Protein AF-A0A6G4G960-F1 (afdb_monomer_lite)

Sequence (421 aa):
MSFNTIIINNIKRNLRKYSVFILSGVVSVIVYYFFSLILNNIELIQDPFTIGFVDSLNFIQFLLIMGIFFLTDYSINIFLESRIEEFKIFYKLGISQNKMKKIIFIESLFLGIIITIFGIIIAFVFSKFMMMGIGRTLNKKINTIGNFKAIKDTTKVFFIIFIICGITKGRYIKGINKIYKARKPSLFLSMVCIIMLICLFIISQKINYFKSTGGISLFFILGFLYTLLSLTEMFPYVLTRISKIKLIYMDKVNMIFISNVREKILQNRNVLFIMTMFLSISIFIFGILYVQKDLIDKKKDILYPIDIAYVVKERDYNNIIDNKLKENSINFQKVKVTFYDVESAKYSVISESEYNKIANKLSYPIYNIKQGKAVILSNIDMSEEDIKKYYFNEVININGNKVKIDKIGEKSIFQSKTMGN

Secondary structure (DSSP, 8-state):
--HHHHHHHHHHHTHHHHHHHHHHHHHHHHHHHHHHHHHH-HHHHSSTTTTTTHHHHHHHHHHHHHHHHHHHHHHHHHHHHTTHHHHHHHHHTT--HHHHHHHHHHHHHHHHHHHHHHHHHHHHHHHHHHHHHHHHHHTS----TT-HHHHHHHHHHHHHHHHHHHHHHHHHGGGTTS----PPPPHHHHHHHHHHHHHHHHHHH-GGGGGSHHHHHHHHHHHHHHHHHIIIIIHHHHHHHHTT-HHHHTSTTHHHHHHHHHHHHHHHHHHHHHHHHHHHHHHHHHHHHHHHHHHHHHHHHHH---S-----SSGGGTTHHHHHHHHTT---------EE--TT-SS-EE-HHHHHHHHHHHTPPPP-PPTTEEEE---S---HHHHHHHHTT-EEEETTEEEEEEEE-S---S-TTS---

Structure (mmCIF, N/CA/C/O backbone):
data_AF-A0A6G4G960-F1
#
_entry.id   AF-A0A6G4G960-F1
#
loop_
_atom_site.group_PDB
_atom_site.id
_atom_site.type_symbol
_atom_site.label_atom_id
_atom_site.label_alt_id
_atom_site.label_comp_id
_atom_site.label_asym_id
_atom_site.label_entity_id
_atom_site.label_seq_id
_atom_site.pdbx_PDB_ins_code
_atom_site.Cartn_x
_atom_site.Cartn_y
_atom_site.Cartn_z
_atom_site.occupancy
_atom_site.B_iso_or_equiv
_atom_site.auth_seq_id
_atom_site.auth_comp_id
_atom_site.auth_asym_id
_atom_site.auth_atom_id
_atom_site.pdbx_PDB_model_num
ATOM 1 N N . MET A 1 1 ? -20.202 -29.625 27.338 1.00 47.28 1 MET A N 1
ATOM 2 C CA . MET A 1 1 ? -20.137 -29.034 25.979 1.00 47.28 1 MET A CA 1
ATOM 3 C C . MET A 1 1 ? -18.719 -28.549 25.722 1.00 47.28 1 MET A C 1
ATOM 5 O O . MET A 1 1 ? -18.179 -27.846 26.568 1.00 47.28 1 MET A O 1
ATOM 9 N N . SER A 1 2 ? -18.085 -28.961 24.623 1.00 61.59 2 SER A N 1
ATOM 10 C CA . SER A 1 2 ? -16.700 -28.573 24.327 1.00 61.59 2 SER A CA 1
ATOM 11 C C . SER A 1 2 ? -16.636 -27.134 23.803 1.00 61.59 2 SER A C 1
ATOM 13 O O . SER A 1 2 ? -17.497 -26.699 23.039 1.00 61.59 2 SER A O 1
ATOM 15 N N . PHE A 1 3 ? -15.606 -26.388 24.197 1.00 58.34 3 PHE A N 1
ATOM 16 C CA . PHE A 1 3 ? -15.404 -24.975 23.841 1.00 58.34 3 PHE A CA 1
ATOM 17 C C . PHE A 1 3 ? -15.499 -24.708 22.323 1.00 58.34 3 PHE A C 1
ATOM 19 O O . PHE A 1 3 ? -16.044 -23.693 21.895 1.00 58.34 3 PHE A O 1
ATOM 26 N N . ASN A 1 4 ? -15.074 -25.676 21.507 1.00 65.06 4 ASN A N 1
ATOM 27 C CA . ASN A 1 4 ? -15.113 -25.603 20.045 1.00 65.06 4 ASN A CA 1
ATOM 28 C C . ASN A 1 4 ? -16.546 -25.593 19.479 1.00 65.06 4 ASN A C 1
ATOM 30 O O . ASN A 1 4 ? -16.823 -24.867 18.525 1.00 65.06 4 ASN A O 1
ATOM 34 N N . THR A 1 5 ? -17.478 -26.342 20.085 1.00 66.12 5 THR A N 1
ATOM 35 C CA . THR A 1 5 ? -18.888 -26.378 19.637 1.00 66.12 5 THR A CA 1
ATOM 36 C C . THR A 1 5 ? -19.609 -25.050 19.860 1.00 66.12 5 THR A C 1
ATOM 38 O O . THR A 1 5 ? -20.447 -24.655 19.050 1.00 66.12 5 THR A O 1
ATOM 41 N N . ILE A 1 6 ? -19.230 -24.311 20.907 1.00 66.19 6 ILE A N 1
ATOM 42 C CA . ILE A 1 6 ? -19.779 -22.983 21.196 1.00 66.19 6 ILE A CA 1
ATOM 43 C C . ILE A 1 6 ? -19.347 -21.989 20.113 1.00 66.19 6 ILE A C 1
ATOM 45 O O . ILE A 1 6 ? -20.180 -21.230 19.631 1.00 66.19 6 ILE A O 1
ATOM 49 N N . ILE A 1 7 ? -18.079 -22.021 19.690 1.00 61.84 7 ILE A N 1
ATOM 50 C CA . ILE A 1 7 ? -17.530 -21.104 18.677 1.00 61.84 7 ILE A CA 1
ATOM 51 C C . ILE A 1 7 ? -18.212 -21.310 17.316 1.00 61.84 7 ILE A C 1
ATOM 53 O O . ILE A 1 7 ? -18.707 -20.350 16.726 1.00 61.84 7 ILE A O 1
ATOM 57 N N . ILE A 1 8 ? -18.304 -22.559 16.844 1.00 65.62 8 ILE A N 1
ATOM 58 C CA . ILE A 1 8 ? -18.889 -22.884 15.530 1.00 65.62 8 ILE A CA 1
ATOM 59 C C . ILE A 1 8 ? -20.374 -22.500 15.473 1.00 65.62 8 ILE A C 1
ATOM 61 O O . ILE A 1 8 ? -20.820 -21.871 14.509 1.00 65.62 8 ILE A O 1
ATOM 65 N N . ASN A 1 9 ? -21.139 -22.809 16.526 1.00 68.25 9 ASN A N 1
ATOM 66 C CA . ASN A 1 9 ? -22.559 -22.462 16.579 1.00 68.25 9 ASN A CA 1
ATOM 67 C C . ASN A 1 9 ? -22.788 -20.946 16.671 1.00 68.25 9 ASN A C 1
ATOM 69 O O . ASN A 1 9 ? -23.769 -20.446 16.116 1.00 68.25 9 ASN A O 1
ATOM 73 N N . ASN A 1 10 ? -21.882 -20.200 17.312 1.00 64.69 10 ASN A N 1
ATOM 74 C CA . ASN A 1 10 ? -21.984 -18.742 17.391 1.00 64.69 10 ASN A CA 1
ATOM 75 C C . ASN A 1 10 ? -21.772 -18.078 16.025 1.00 64.69 10 ASN A C 1
ATOM 77 O O . ASN A 1 10 ? -22.524 -17.174 15.661 1.00 64.69 10 ASN A O 1
ATOM 81 N N . ILE A 1 11 ? -20.798 -18.562 15.247 1.00 64.12 11 ILE A N 1
ATOM 82 C CA . ILE A 1 11 ? -20.533 -18.071 13.887 1.00 64.12 11 ILE A CA 1
ATOM 83 C C . ILE A 1 11 ? -21.728 -18.373 12.979 1.00 64.12 11 ILE A C 1
ATOM 85 O O . ILE A 1 11 ? -22.230 -17.471 12.310 1.00 64.12 11 ILE A O 1
ATOM 89 N N . LYS A 1 12 ? -22.243 -19.613 13.007 1.00 63.75 12 LYS A N 1
ATOM 90 C CA . LYS A 1 12 ? -23.364 -20.043 12.154 1.00 63.75 12 LYS A CA 1
ATOM 91 C C . LYS A 1 12 ? -24.654 -19.265 12.438 1.00 63.75 12 LYS A C 1
ATOM 93 O O . LYS A 1 12 ? -25.352 -18.879 11.505 1.00 63.75 12 LYS A O 1
ATOM 98 N N . ARG A 1 13 ? -24.967 -18.991 13.710 1.00 64.19 13 ARG A N 1
ATOM 99 C CA . ARG A 1 13 ? -26.205 -18.289 14.098 1.00 64.19 13 ARG A CA 1
ATOM 100 C C . ARG A 1 13 ? -26.182 -16.793 13.774 1.00 64.19 13 ARG A C 1
ATOM 102 O O . ARG A 1 13 ? -27.231 -16.200 13.560 1.00 64.19 13 ARG A O 1
ATOM 109 N N . ASN A 1 14 ? -24.999 -16.189 13.716 1.00 66.69 14 ASN A N 1
ATOM 110 C CA . ASN A 1 14 ? -24.836 -14.752 13.514 1.00 66.69 14 ASN A CA 1
ATOM 111 C C . ASN A 1 14 ? -24.260 -14.390 12.132 1.00 66.69 14 ASN A C 1
ATOM 113 O O . ASN A 1 14 ? -23.872 -13.240 11.943 1.00 66.69 14 ASN A O 1
ATOM 117 N N . LEU A 1 15 ? -24.239 -15.309 11.155 1.00 62.91 15 LEU A N 1
ATOM 118 C CA . LEU A 1 15 ? -23.614 -15.146 9.825 1.00 62.91 15 LEU A CA 1
ATOM 119 C C . LEU A 1 15 ? -23.853 -13.782 9.159 1.00 62.91 15 LEU A C 1
ATOM 121 O O . LEU A 1 15 ? -22.924 -13.211 8.595 1.00 62.91 15 LEU A O 1
ATOM 125 N N . ARG A 1 16 ? -25.057 -13.205 9.277 1.00 67.62 16 ARG A N 1
ATOM 126 C CA . ARG A 1 16 ? -25.370 -11.872 8.732 1.00 67.62 16 ARG A CA 1
ATOM 127 C C . ARG A 1 16 ? -24.458 -10.774 9.295 1.00 67.62 16 ARG A C 1
ATOM 129 O O . ARG A 1 16 ? -24.006 -9.925 8.535 1.00 67.62 16 ARG A O 1
ATOM 136 N N . LYS A 1 17 ? -24.128 -10.826 10.589 1.00 65.31 17 LYS A N 1
ATOM 137 C CA . LYS A 1 17 ? -23.204 -9.893 11.257 1.00 65.31 17 LYS A CA 1
ATOM 138 C C . LYS A 1 17 ? -21.737 -10.144 10.880 1.00 65.31 17 LYS A C 1
ATOM 140 O O . LYS A 1 17 ? -20.959 -9.200 10.828 1.00 65.31 17 LYS A O 1
ATOM 145 N N . TYR A 1 18 ? -21.368 -11.392 10.577 1.00 72.06 18 TYR A N 1
ATOM 146 C CA . TYR A 1 18 ? -20.008 -11.756 10.150 1.00 72.06 18 TYR A CA 1
ATOM 147 C C . TYR A 1 18 ? -19.772 -11.547 8.647 1.00 72.06 18 TYR A C 1
ATOM 149 O O . TYR A 1 18 ? -18.624 -11.485 8.218 1.00 72.06 18 TYR A O 1
ATOM 157 N N . SER A 1 19 ? -20.836 -11.421 7.848 1.00 73.00 19 SER A N 1
ATOM 158 C CA . SER A 1 19 ? -20.760 -11.386 6.382 1.00 73.00 19 SER A CA 1
ATOM 159 C C . SER A 1 19 ? -19.877 -10.261 5.843 1.00 73.00 19 SER A C 1
ATOM 161 O O . SER A 1 19 ? -19.044 -10.520 4.985 1.00 73.00 19 SER A O 1
ATOM 163 N N . VAL A 1 20 ? -19.989 -9.044 6.387 1.00 77.75 20 VAL A N 1
ATOM 164 C CA . VAL A 1 20 ? -19.187 -7.888 5.949 1.00 77.75 20 VAL A CA 1
ATOM 165 C C . VAL A 1 20 ? -17.701 -8.115 6.223 1.00 77.75 20 VAL A C 1
ATOM 167 O O . VAL A 1 20 ? -16.879 -7.858 5.351 1.00 77.75 20 VAL A O 1
ATOM 170 N N . PHE A 1 21 ? -17.365 -8.651 7.401 1.00 82.19 21 PHE A N 1
ATOM 171 C CA . PHE A 1 21 ? -15.987 -8.975 7.777 1.00 82.19 21 PHE A CA 1
ATOM 172 C C . PHE A 1 21 ? -15.400 -10.099 6.916 1.00 82.19 21 PHE A C 1
ATOM 174 O O . PHE A 1 21 ? -14.269 -10.002 6.445 1.00 82.19 21 PHE A O 1
ATOM 181 N N . ILE A 1 22 ? -16.174 -11.162 6.685 1.00 84.56 22 ILE A N 1
ATOM 182 C CA . ILE A 1 22 ? -15.731 -12.292 5.866 1.00 84.56 22 ILE A CA 1
ATOM 183 C C . ILE A 1 22 ? -15.564 -11.856 4.409 1.00 84.56 22 ILE A C 1
ATOM 185 O O . ILE A 1 22 ? -14.546 -12.166 3.801 1.00 84.56 22 ILE A O 1
ATOM 189 N N . LEU A 1 23 ? -16.520 -11.107 3.856 1.00 87.56 23 LEU A N 1
ATOM 190 C CA . LEU A 1 23 ? -16.482 -10.653 2.468 1.00 87.56 23 LEU A CA 1
ATOM 191 C C . LEU A 1 23 ? -15.312 -9.694 2.220 1.00 87.56 23 LEU A C 1
ATOM 193 O O . LEU A 1 23 ? -14.560 -9.897 1.269 1.00 87.56 23 LEU A O 1
ATOM 197 N N . SER A 1 24 ? -15.116 -8.691 3.086 1.00 88.31 24 SER A N 1
ATOM 198 C CA . SER A 1 24 ? -13.991 -7.753 2.958 1.00 88.31 24 SER A CA 1
ATOM 199 C C . SER A 1 24 ? -12.644 -8.466 3.087 1.00 88.31 24 SER A C 1
ATOM 201 O O . SER A 1 24 ? -11.720 -8.204 2.311 1.00 88.31 24 SER A O 1
ATOM 203 N N . GLY A 1 25 ? -12.549 -9.427 4.009 1.00 90.44 25 GLY A N 1
ATOM 204 C CA . GLY A 1 25 ? -11.376 -10.273 4.177 1.00 90.44 25 GLY A CA 1
ATOM 205 C C . GLY A 1 25 ? -11.090 -11.135 2.946 1.00 90.44 25 GLY A C 1
ATOM 206 O O . GLY A 1 25 ? -9.962 -11.151 2.461 1.00 90.44 25 GLY A O 1
ATOM 207 N N . VAL A 1 26 ? -12.102 -11.817 2.401 1.00 93.44 26 VAL A N 1
ATOM 208 C CA . VAL A 1 26 ? -11.955 -12.694 1.225 1.00 93.44 26 VAL A CA 1
ATOM 209 C C . VAL A 1 26 ? -11.503 -11.890 0.006 1.00 93.44 26 VAL A C 1
ATOM 211 O O . VAL A 1 26 ? -10.559 -12.293 -0.669 1.00 93.44 26 VAL A O 1
ATOM 214 N N . VAL A 1 27 ? -12.102 -10.718 -0.237 1.00 92.38 27 VAL A N 1
ATOM 215 C CA . VAL A 1 27 ? -11.684 -9.816 -1.325 1.00 92.38 27 VAL A CA 1
ATOM 216 C C . VAL A 1 27 ? -10.233 -9.367 -1.140 1.00 92.38 27 VAL A C 1
ATOM 218 O O . VAL A 1 27 ? -9.465 -9.372 -2.099 1.00 92.38 27 VAL A O 1
ATOM 221 N N . SER A 1 28 ? -9.826 -9.051 0.091 1.00 93.50 28 SER A N 1
ATOM 222 C CA . SER A 1 28 ? -8.441 -8.673 0.394 1.00 93.50 28 SER A CA 1
ATOM 223 C C . SER A 1 28 ? -7.447 -9.785 0.055 1.00 93.50 28 SER A C 1
ATOM 225 O O . SER A 1 28 ? -6.403 -9.516 -0.540 1.00 93.50 28 SER A O 1
ATOM 227 N N . VAL A 1 29 ? -7.773 -11.035 0.407 1.00 95.38 29 VAL A N 1
ATOM 228 C CA . VAL A 1 29 ? -6.946 -12.211 0.086 1.00 95.38 29 VAL A CA 1
ATOM 229 C C . VAL A 1 29 ? -6.829 -12.387 -1.422 1.00 95.38 29 VAL A C 1
ATOM 231 O O . VAL A 1 29 ? -5.726 -12.606 -1.917 1.00 95.38 29 VAL A O 1
ATOM 234 N N . ILE A 1 30 ? -7.936 -12.242 -2.157 1.00 94.56 30 ILE A N 1
ATOM 235 C CA . ILE A 1 30 ? -7.955 -12.372 -3.619 1.00 94.56 30 ILE A CA 1
ATOM 236 C C . ILE A 1 30 ? -7.050 -11.325 -4.276 1.00 94.56 30 ILE A C 1
ATOM 238 O O . ILE A 1 30 ? -6.196 -11.675 -5.091 1.00 94.56 30 ILE A O 1
ATOM 242 N N . VAL A 1 31 ? -7.198 -10.052 -3.897 1.00 93.06 31 VAL A N 1
ATOM 243 C CA . VAL A 1 31 ? -6.392 -8.958 -4.460 1.00 93.06 31 VAL A CA 1
ATOM 244 C C . VAL A 1 31 ? -4.909 -9.170 -4.160 1.00 93.06 31 VAL A C 1
ATOM 246 O O . VAL A 1 31 ? -4.086 -9.101 -5.073 1.00 93.06 31 VAL A O 1
ATOM 249 N N . TYR A 1 32 ? -4.554 -9.486 -2.911 1.00 93.75 32 TYR A N 1
ATOM 250 C CA . TYR A 1 32 ? -3.161 -9.749 -2.550 1.00 93.75 32 TYR A CA 1
ATOM 251 C C . TYR A 1 32 ? -2.583 -10.947 -3.311 1.00 93.75 32 TYR A C 1
ATOM 253 O O . TYR A 1 32 ? -1.456 -10.876 -3.802 1.00 93.75 32 TYR A O 1
ATOM 261 N N . TYR A 1 33 ? -3.356 -12.028 -3.441 1.00 93.12 33 TYR A N 1
ATOM 262 C CA . TYR A 1 33 ? -2.938 -13.219 -4.170 1.00 93.12 33 TYR A CA 1
ATOM 263 C C . TYR A 1 33 ? -2.610 -12.897 -5.628 1.00 93.12 33 TYR A C 1
ATOM 265 O O . TYR A 1 33 ? -1.570 -13.326 -6.116 1.00 93.12 33 TYR A O 1
ATOM 273 N N . PHE A 1 34 ? -3.434 -12.099 -6.314 1.00 91.38 34 PHE A N 1
ATOM 274 C CA . PHE A 1 34 ? -3.151 -11.691 -7.692 1.00 91.38 34 PHE A CA 1
ATOM 275 C C . PHE A 1 34 ? -1.857 -10.884 -7.816 1.00 91.38 34 PHE A C 1
ATOM 277 O O . PHE A 1 34 ? -1.046 -11.178 -8.692 1.00 91.38 34 PHE A O 1
ATOM 284 N N . PHE A 1 35 ? -1.612 -9.929 -6.916 1.00 89.25 35 PHE A N 1
ATOM 285 C CA . PHE A 1 35 ? -0.344 -9.190 -6.902 1.00 89.25 35 PHE A CA 1
ATOM 286 C C . PHE A 1 35 ? 0.855 -10.100 -6.604 1.00 89.25 35 PHE A C 1
ATOM 288 O O . PHE A 1 35 ? 1.882 -10.012 -7.276 1.00 89.25 35 PHE A O 1
ATOM 295 N N . SER A 1 36 ? 0.720 -11.012 -5.639 1.00 90.38 36 SER A N 1
ATOM 296 C CA . SER A 1 36 ? 1.756 -11.998 -5.316 1.00 90.38 36 SER A CA 1
ATOM 297 C C . SER A 1 36 ? 2.023 -12.959 -6.478 1.00 90.38 36 SER A C 1
ATOM 299 O O . SER A 1 36 ? 3.164 -13.366 -6.690 1.00 90.38 36 SER A O 1
ATOM 301 N N . LEU A 1 37 ? 0.996 -13.299 -7.256 1.00 89.31 37 LEU A N 1
ATOM 302 C CA . LEU A 1 37 ? 1.110 -14.154 -8.428 1.00 89.31 37 LEU A CA 1
ATOM 303 C C . LEU A 1 37 ? 1.884 -13.446 -9.551 1.00 89.31 37 LEU A C 1
ATOM 305 O O . LEU A 1 37 ? 2.808 -14.046 -10.091 1.00 89.31 37 LEU A O 1
ATOM 309 N N . ILE A 1 38 ? 1.602 -12.166 -9.827 1.00 85.88 38 ILE A N 1
ATOM 310 C CA . ILE A 1 38 ? 2.388 -11.349 -10.775 1.00 85.88 38 ILE A CA 1
ATOM 311 C C . ILE A 1 38 ? 3.865 -11.311 -10.364 1.00 85.88 38 ILE A C 1
ATOM 313 O O . ILE A 1 38 ? 4.737 -11.640 -11.163 1.00 85.88 38 ILE A O 1
ATOM 317 N N . LEU A 1 39 ? 4.141 -10.967 -9.103 1.00 85.38 39 LEU A N 1
ATOM 318 C CA . LEU A 1 39 ? 5.499 -10.797 -8.572 1.00 85.38 39 LEU A CA 1
ATOM 319 C C . LEU A 1 39 ? 6.309 -12.088 -8.449 1.00 85.38 39 LEU A C 1
ATOM 321 O O . LEU A 1 39 ? 7.516 -12.030 -8.241 1.00 85.38 39 LEU A O 1
ATOM 325 N N . ASN A 1 40 ? 5.670 -13.251 -8.535 1.00 83.69 40 ASN A N 1
ATOM 326 C CA . ASN A 1 40 ? 6.355 -14.536 -8.473 1.00 83.69 40 ASN A CA 1
ATOM 327 C C . ASN A 1 40 ? 6.449 -15.225 -9.850 1.00 83.69 40 ASN A C 1
ATOM 329 O O . ASN A 1 40 ? 7.035 -16.302 -9.939 1.00 83.69 40 ASN A O 1
ATOM 333 N N . ASN A 1 41 ? 5.889 -14.640 -10.915 1.00 82.81 41 ASN A N 1
ATOM 334 C CA . ASN A 1 41 ? 5.957 -15.195 -12.268 1.00 82.81 41 ASN A CA 1
ATOM 335 C C . ASN A 1 41 ? 7.198 -14.684 -13.006 1.00 82.81 41 ASN A C 1
ATOM 337 O O . ASN A 1 41 ? 7.271 -13.522 -13.391 1.00 82.81 41 ASN A O 1
ATOM 341 N N . ILE A 1 42 ? 8.156 -15.578 -13.254 1.00 75.50 42 ILE A N 1
ATOM 342 C CA . ILE A 1 42 ? 9.447 -15.244 -13.876 1.00 75.50 42 ILE A CA 1
ATOM 343 C C . ILE A 1 42 ? 9.264 -14.616 -15.266 1.00 75.50 42 ILE A C 1
ATOM 345 O O . ILE A 1 42 ? 9.917 -13.617 -15.561 1.00 75.50 42 ILE A O 1
ATOM 349 N N . GLU A 1 43 ? 8.334 -15.144 -16.071 1.00 74.50 43 GLU A N 1
ATOM 350 C CA . GLU A 1 43 ? 7.994 -14.617 -17.404 1.00 74.50 43 GLU A CA 1
ATOM 351 C C . GLU A 1 43 ? 7.602 -13.133 -17.356 1.00 74.50 43 GLU A C 1
ATOM 353 O O . GLU A 1 43 ? 7.999 -12.366 -18.225 1.00 74.50 43 GLU A O 1
ATOM 358 N N . LEU A 1 44 ? 6.891 -12.722 -16.300 1.00 74.00 44 LEU A N 1
ATOM 359 C CA . LEU A 1 44 ? 6.434 -11.348 -16.091 1.00 74.00 44 LEU A CA 1
ATOM 360 C C . LEU A 1 44 ? 7.463 -10.450 -15.413 1.00 74.00 44 LEU A C 1
ATOM 362 O O . LEU A 1 44 ? 7.288 -9.245 -15.424 1.00 74.00 44 LEU A O 1
ATOM 366 N N . ILE A 1 45 ? 8.489 -10.996 -14.766 1.00 71.88 45 ILE A N 1
ATOM 367 C CA . ILE A 1 45 ? 9.519 -10.193 -14.088 1.00 71.88 45 ILE A CA 1
ATOM 368 C C . ILE A 1 45 ? 10.673 -9.911 -15.046 1.00 71.88 45 ILE A C 1
ATOM 370 O O . ILE A 1 45 ? 11.197 -8.799 -15.071 1.00 71.88 45 ILE A O 1
ATOM 374 N N . GLN A 1 46 ? 11.054 -10.907 -15.850 1.00 67.94 46 GLN A N 1
ATOM 375 C CA . GLN A 1 46 ? 12.172 -10.834 -16.796 1.00 67.94 46 GLN A CA 1
ATOM 376 C C . GLN A 1 46 ? 11.807 -10.168 -18.130 1.00 67.94 46 GLN A C 1
ATOM 378 O O . GLN A 1 46 ? 12.661 -10.047 -19.023 1.00 67.94 46 GLN A O 1
ATOM 383 N N . ASP A 1 47 ? 10.556 -9.736 -18.280 1.00 67.06 47 ASP A N 1
ATOM 384 C CA . ASP A 1 47 ? 10.126 -9.005 -19.455 1.00 67.06 47 ASP A CA 1
ATOM 385 C C . ASP A 1 47 ? 10.822 -7.628 -19.513 1.00 67.06 47 ASP A C 1
ATOM 387 O O . ASP A 1 47 ? 10.954 -6.936 -18.503 1.00 67.06 47 ASP A O 1
ATOM 391 N N . PRO A 1 48 ? 11.300 -7.176 -20.687 1.00 59.16 48 PRO A N 1
ATOM 392 C CA . PRO A 1 48 ? 11.981 -5.881 -20.809 1.00 59.16 48 PRO A CA 1
ATOM 393 C C . PRO A 1 48 ? 11.129 -4.710 -20.303 1.00 59.16 48 PRO A C 1
ATOM 395 O O . PRO A 1 48 ? 11.651 -3.742 -19.760 1.00 59.16 48 PRO A O 1
ATOM 398 N N . PHE A 1 49 ? 9.808 -4.834 -20.449 1.00 61.16 49 PHE A N 1
ATOM 399 C CA . PHE A 1 49 ? 8.821 -3.868 -19.978 1.00 61.16 49 PHE A CA 1
ATOM 400 C C . PHE A 1 49 ? 8.593 -3.896 -18.466 1.00 61.16 49 PHE A C 1
ATOM 402 O O . PHE A 1 49 ? 7.910 -3.014 -17.969 1.00 61.16 49 PHE A O 1
ATOM 409 N N . THR A 1 50 ? 9.114 -4.882 -17.733 1.00 60.84 50 THR A N 1
ATOM 410 C CA . THR A 1 50 ? 8.874 -5.057 -16.291 1.00 60.84 50 THR A CA 1
ATOM 411 C C . THR A 1 50 ? 10.135 -4.923 -15.446 1.00 60.84 50 THR A C 1
ATOM 413 O O . THR A 1 50 ? 10.020 -4.571 -14.275 1.00 60.84 50 THR A O 1
ATOM 416 N N . ILE A 1 51 ? 11.330 -5.124 -16.018 1.00 59.34 51 ILE A N 1
ATOM 417 C CA . ILE A 1 51 ? 12.621 -5.067 -15.301 1.00 59.34 51 ILE A CA 1
ATOM 418 C C . ILE A 1 51 ? 12.830 -3.720 -14.580 1.00 59.34 51 ILE A C 1
ATOM 420 O O . ILE A 1 51 ? 13.285 -3.711 -13.441 1.00 59.34 51 ILE A O 1
ATOM 424 N N . GLY A 1 52 ? 12.422 -2.596 -15.180 1.00 63.16 52 GLY A N 1
ATOM 425 C CA . GLY A 1 52 ? 12.487 -1.267 -14.545 1.00 63.16 52 GLY A CA 1
ATOM 426 C C . GLY A 1 52 ? 11.373 -0.973 -13.528 1.00 63.16 52 GLY A C 1
ATOM 427 O O . GLY A 1 52 ? 11.385 0.073 -12.884 1.00 63.16 52 GLY A O 1
ATOM 428 N N . PHE A 1 53 ? 10.397 -1.873 -13.377 1.00 69.75 53 PHE A N 1
ATOM 429 C CA . PHE A 1 53 ? 9.185 -1.658 -12.579 1.00 69.75 53 PHE A CA 1
ATOM 430 C C . PHE A 1 53 ? 9.073 -2.599 -11.378 1.00 69.75 53 PHE A C 1
ATOM 432 O O . PHE A 1 53 ? 8.195 -2.403 -10.538 1.00 69.75 53 PHE A O 1
ATOM 439 N N . VAL A 1 54 ? 9.963 -3.583 -11.238 1.00 75.25 54 VAL A N 1
ATOM 440 C CA . VAL A 1 54 ? 9.929 -4.552 -10.130 1.00 75.25 54 VAL A CA 1
ATOM 441 C C . VAL A 1 54 ? 9.932 -3.856 -8.765 1.00 75.25 54 VAL A C 1
ATOM 443 O O . VAL A 1 54 ? 9.091 -4.165 -7.922 1.00 75.25 54 VAL A O 1
ATOM 446 N N . ASP A 1 55 ? 10.796 -2.859 -8.562 1.00 77.44 55 ASP A N 1
ATOM 447 C CA . ASP A 1 55 ? 10.876 -2.113 -7.296 1.00 77.44 55 ASP A CA 1
ATOM 448 C C . ASP A 1 55 ? 9.572 -1.390 -6.966 1.00 77.44 55 ASP A C 1
ATOM 450 O O . ASP A 1 55 ? 9.112 -1.353 -5.823 1.00 77.44 55 ASP A O 1
ATOM 454 N N . SER A 1 56 ? 8.933 -0.855 -7.996 1.00 78.56 56 SER A N 1
ATOM 455 C CA . SER A 1 56 ? 7.682 -0.135 -7.859 1.00 78.56 56 SER A CA 1
ATOM 456 C C . SER A 1 56 ? 6.495 -1.071 -7.591 1.00 78.56 56 SER A C 1
ATOM 458 O O . SER A 1 56 ? 5.631 -0.741 -6.780 1.00 78.56 56 SER A O 1
ATOM 460 N N . LEU A 1 57 ? 6.492 -2.277 -8.173 1.00 82.25 57 LEU A N 1
ATOM 461 C CA . LEU A 1 57 ? 5.524 -3.332 -7.865 1.00 82.25 57 LEU A CA 1
ATOM 462 C C . LEU A 1 57 ? 5.710 -3.865 -6.438 1.00 82.25 57 LEU A C 1
ATOM 464 O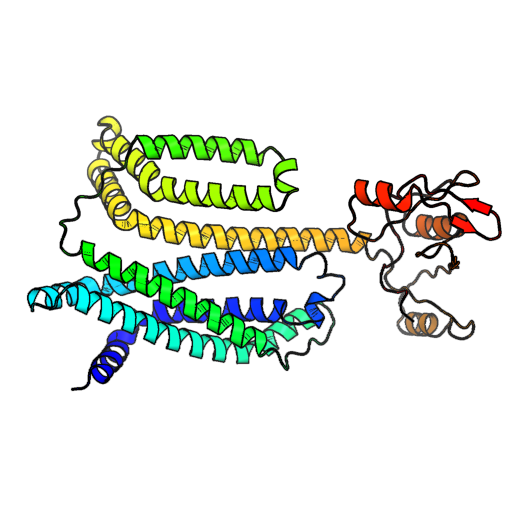 O . LEU A 1 57 ? 4.722 -4.061 -5.731 1.00 82.25 57 LEU A O 1
ATOM 468 N N . ASN A 1 58 ? 6.955 -4.028 -5.980 1.00 84.31 58 ASN A N 1
ATOM 469 C CA . ASN A 1 58 ? 7.266 -4.378 -4.591 1.00 84.31 58 ASN A CA 1
ATOM 470 C C . ASN A 1 58 ? 6.773 -3.296 -3.619 1.00 84.31 58 ASN A C 1
ATOM 472 O O . ASN A 1 58 ? 6.194 -3.602 -2.574 1.00 84.31 58 ASN A O 1
ATOM 476 N N . PHE A 1 59 ? 6.941 -2.020 -3.975 1.00 84.00 59 PHE A N 1
ATOM 477 C CA . PHE A 1 59 ? 6.432 -0.913 -3.171 1.00 84.00 59 PHE A CA 1
ATOM 478 C C . PHE A 1 59 ? 4.895 -0.879 -3.125 1.00 84.00 59 PHE A C 1
ATOM 480 O O . PHE A 1 59 ? 4.310 -0.711 -2.053 1.00 84.00 59 PHE A O 1
ATOM 487 N N . ILE A 1 60 ? 4.223 -1.122 -4.255 1.00 88.31 60 ILE A N 1
ATOM 488 C CA . ILE A 1 60 ? 2.762 -1.282 -4.300 1.00 88.31 60 ILE A CA 1
ATOM 489 C C . ILE A 1 60 ? 2.322 -2.465 -3.432 1.00 88.31 60 ILE A C 1
ATOM 491 O O . ILE A 1 60 ? 1.348 -2.344 -2.692 1.00 88.31 60 ILE A O 1
ATOM 495 N N . GLN A 1 61 ? 3.044 -3.588 -3.458 1.00 89.44 61 GLN A N 1
ATOM 496 C CA . GLN A 1 61 ? 2.740 -4.741 -2.612 1.00 89.44 61 GLN A CA 1
ATOM 497 C C . GLN A 1 61 ? 2.831 -4.388 -1.121 1.00 89.44 61 GLN A C 1
ATOM 499 O O . GLN A 1 61 ? 1.955 -4.773 -0.346 1.00 89.44 61 GLN A O 1
ATOM 504 N N . PHE A 1 62 ? 3.842 -3.619 -0.714 1.00 89.38 62 PHE A N 1
ATOM 505 C CA . PHE A 1 62 ? 3.948 -3.112 0.655 1.00 89.38 62 PHE A CA 1
ATOM 506 C C . PHE A 1 62 ? 2.754 -2.220 1.036 1.00 89.38 62 PHE A C 1
ATOM 508 O O . PHE A 1 62 ? 2.149 -2.408 2.096 1.00 89.38 62 PHE A O 1
ATOM 515 N N . LEU A 1 63 ? 2.364 -1.291 0.159 1.00 90.06 63 LEU A N 1
ATOM 516 C CA . LEU A 1 63 ? 1.188 -0.443 0.366 1.00 90.06 63 LEU A CA 1
ATOM 517 C C . LEU A 1 63 ? -0.106 -1.259 0.447 1.00 90.06 63 LEU A C 1
ATOM 519 O O . LEU A 1 63 ? -0.949 -0.977 1.295 1.00 90.06 63 LEU A O 1
ATOM 523 N N . LEU A 1 64 ? -0.251 -2.305 -0.369 1.00 92.69 64 LEU A N 1
ATOM 524 C CA . LEU A 1 64 ? -1.387 -3.223 -0.303 1.00 92.69 64 LEU A CA 1
ATOM 525 C C . LEU A 1 64 ? -1.463 -3.931 1.049 1.00 92.69 64 LEU A C 1
ATOM 527 O O . LEU A 1 64 ? -2.546 -3.996 1.624 1.00 92.69 64 LEU A O 1
ATOM 531 N N . ILE A 1 65 ? -0.338 -4.410 1.593 1.00 92.56 65 ILE A N 1
ATOM 532 C CA . ILE A 1 65 ? -0.300 -5.021 2.933 1.00 92.56 65 ILE A CA 1
ATOM 533 C C . ILE A 1 65 ? -0.808 -4.027 3.984 1.00 92.56 65 ILE A C 1
ATOM 535 O O . ILE A 1 65 ? -1.648 -4.385 4.812 1.00 92.56 65 ILE A O 1
ATOM 539 N N . MET A 1 66 ? -0.355 -2.771 3.922 1.00 90.69 66 MET A N 1
ATOM 540 C CA . MET A 1 66 ? -0.832 -1.711 4.815 1.00 90.69 66 MET A CA 1
ATOM 541 C C . MET A 1 66 ? -2.333 -1.442 4.639 1.00 90.69 66 MET A C 1
ATOM 543 O O . MET A 1 66 ? -3.071 -1.399 5.623 1.00 90.69 66 MET A O 1
ATOM 547 N N . GLY A 1 67 ? -2.816 -1.310 3.401 1.00 90.88 67 GLY A N 1
ATOM 548 C CA . GLY A 1 67 ? -4.232 -1.080 3.104 1.00 90.88 67 GLY A CA 1
ATOM 549 C C . GLY A 1 67 ? -5.129 -2.214 3.608 1.00 90.88 67 GLY A C 1
ATOM 550 O O . GLY A 1 67 ? -6.139 -1.960 4.264 1.00 90.88 67 GLY A O 1
ATOM 551 N N . ILE A 1 68 ? -4.722 -3.466 3.384 1.00 92.06 68 ILE A N 1
ATOM 552 C CA . ILE A 1 68 ? -5.422 -4.663 3.869 1.00 92.06 68 ILE A CA 1
ATOM 553 C C . ILE A 1 68 ? -5.427 -4.710 5.397 1.00 92.06 68 ILE A C 1
ATOM 555 O O . ILE A 1 68 ? -6.448 -5.061 5.993 1.00 92.06 68 ILE A O 1
ATOM 559 N N . PHE A 1 69 ? -4.325 -4.328 6.047 1.00 91.25 69 PHE A N 1
ATOM 560 C CA . PHE A 1 69 ? -4.274 -4.222 7.501 1.00 91.25 69 PHE A CA 1
ATOM 561 C C . PHE A 1 69 ? -5.315 -3.224 8.031 1.00 91.25 69 PHE A C 1
ATOM 563 O O . PHE A 1 69 ? -6.095 -3.583 8.914 1.00 91.25 69 PHE A O 1
ATOM 570 N N . PHE A 1 70 ? -5.402 -2.015 7.461 1.00 89.31 70 PHE A N 1
ATOM 571 C CA . PHE A 1 70 ? -6.416 -1.028 7.862 1.00 89.31 70 PHE A CA 1
ATOM 572 C C . PHE A 1 70 ? -7.841 -1.514 7.584 1.00 89.31 70 PHE A C 1
ATOM 574 O O . PHE A 1 70 ? -8.702 -1.422 8.461 1.00 89.31 70 PHE A O 1
ATOM 581 N N . LEU A 1 71 ? -8.093 -2.105 6.414 1.00 88.56 71 LEU A N 1
ATOM 582 C CA . LEU A 1 71 ? -9.406 -2.654 6.072 1.00 88.56 71 LEU A CA 1
ATOM 583 C C . LEU A 1 71 ? -9.834 -3.775 7.036 1.00 88.56 71 LEU A C 1
ATOM 585 O O . LEU A 1 71 ? -10.990 -3.828 7.471 1.00 88.56 71 LEU A O 1
ATOM 589 N N . THR A 1 72 ? -8.897 -4.649 7.408 1.00 87.00 72 THR A N 1
ATOM 590 C CA . THR A 1 72 ? -9.132 -5.746 8.356 1.00 87.00 72 THR A CA 1
ATOM 591 C C . THR A 1 72 ? -9.379 -5.200 9.761 1.00 87.00 72 THR A C 1
ATOM 593 O O . THR A 1 72 ? -10.336 -5.609 10.421 1.00 87.00 72 THR A O 1
ATOM 596 N N . ASP A 1 73 ? -8.584 -4.226 10.214 1.00 84.69 73 ASP A N 1
ATOM 597 C CA . ASP A 1 73 ? -8.761 -3.598 11.525 1.00 84.69 73 ASP A CA 1
ATOM 598 C C . ASP A 1 73 ? -10.121 -2.887 11.642 1.00 84.69 73 ASP A C 1
ATOM 600 O O . ASP A 1 73 ? -10.805 -3.037 12.662 1.00 84.69 73 ASP A O 1
ATOM 604 N N . TYR A 1 74 ? -10.551 -2.184 10.588 1.00 84.19 74 TYR A N 1
ATOM 605 C CA . TYR A 1 74 ? -11.879 -1.574 10.488 1.00 84.19 74 TYR A CA 1
ATOM 606 C C . TYR A 1 74 ? -12.991 -2.613 10.591 1.00 84.19 74 TYR A C 1
ATOM 608 O O . TYR A 1 74 ? -13.894 -2.491 11.421 1.00 84.19 74 TYR A O 1
ATOM 616 N N . SER A 1 75 ? -12.894 -3.664 9.781 1.00 82.81 75 SER A N 1
ATOM 617 C CA . SER A 1 75 ? -13.931 -4.685 9.703 1.00 82.81 75 SER A CA 1
ATOM 618 C C . SER A 1 75 ? -14.091 -5.420 11.044 1.00 82.81 75 SER A C 1
ATOM 620 O O . SER A 1 75 ? -15.213 -5.714 11.457 1.00 82.81 75 SER A O 1
ATOM 622 N N . ILE A 1 76 ? -12.995 -5.626 11.791 1.00 80.31 76 ILE A N 1
ATOM 623 C CA . ILE A 1 76 ? -13.066 -6.189 13.147 1.00 80.31 76 ILE A CA 1
ATOM 624 C C . ILE A 1 76 ? -13.650 -5.186 14.157 1.00 80.31 76 ILE A C 1
ATOM 626 O O . ILE A 1 76 ? -14.358 -5.606 15.067 1.00 80.31 76 ILE A O 1
ATOM 630 N N . ASN A 1 77 ? -13.404 -3.874 14.033 1.00 79.44 77 ASN A N 1
ATOM 631 C CA . ASN A 1 77 ? -14.038 -2.886 14.925 1.00 79.44 77 ASN A CA 1
ATOM 632 C C . ASN A 1 77 ? -15.566 -2.939 14.818 1.00 79.44 77 ASN A C 1
ATOM 634 O O . ASN A 1 77 ? -16.235 -3.062 15.842 1.00 79.44 77 ASN A O 1
ATOM 638 N N . ILE A 1 78 ? -16.105 -2.934 13.595 1.00 75.69 78 ILE A N 1
ATOM 639 C CA . ILE A 1 78 ? -17.554 -3.061 13.363 1.00 75.69 78 ILE A CA 1
ATOM 640 C C . ILE A 1 78 ? -18.079 -4.379 13.928 1.00 75.69 78 ILE A C 1
ATOM 642 O O . ILE A 1 78 ? -19.117 -4.424 14.592 1.00 75.69 78 ILE A O 1
ATOM 646 N N . PHE A 1 79 ? -17.345 -5.464 13.679 1.00 76.31 79 PHE A N 1
ATOM 647 C CA . PHE A 1 79 ? -17.702 -6.774 14.193 1.00 76.31 79 PHE A CA 1
ATOM 648 C C . PHE A 1 79 ? -17.815 -6.770 15.728 1.00 76.31 79 PHE A C 1
ATOM 650 O O . PHE A 1 79 ? -18.812 -7.239 16.280 1.00 76.31 79 PHE A O 1
ATOM 657 N N . LEU A 1 80 ? -16.838 -6.184 16.421 1.00 75.19 80 LEU A N 1
ATOM 658 C CA . LEU A 1 80 ? -16.834 -6.084 17.878 1.00 75.19 80 LEU A CA 1
ATOM 659 C C . LEU A 1 80 ? -17.935 -5.178 18.416 1.00 75.19 80 LEU A C 1
ATOM 661 O O . LEU A 1 80 ? -18.561 -5.536 19.414 1.00 75.19 80 LEU A O 1
ATOM 665 N N . GLU A 1 81 ? -18.199 -4.049 17.758 1.00 73.25 81 GLU A N 1
ATOM 666 C CA . GLU A 1 81 ? -19.292 -3.145 18.124 1.00 73.25 81 GLU A CA 1
ATOM 667 C C . GLU A 1 81 ? -20.639 -3.868 18.132 1.00 73.25 81 GLU A C 1
ATOM 669 O O . GLU A 1 81 ? -21.405 -3.734 19.087 1.00 73.25 81 GLU A O 1
ATOM 674 N N . SER A 1 82 ? -20.876 -4.746 17.153 1.00 71.38 82 SER A N 1
ATOM 675 C CA . SER A 1 82 ? -22.107 -5.544 17.067 1.00 71.38 82 SER A CA 1
ATOM 676 C C . SER A 1 82 ? -22.309 -6.547 18.218 1.00 71.38 82 SER A C 1
ATOM 678 O O . SER A 1 82 ? -23.414 -7.075 18.383 1.00 71.38 82 SER A O 1
ATOM 680 N N . ARG A 1 83 ? -21.256 -6.813 19.010 1.00 75.06 83 ARG A N 1
ATOM 681 C CA . ARG A 1 83 ? -21.231 -7.765 20.136 1.00 75.06 83 ARG A CA 1
ATOM 682 C C . ARG A 1 83 ? -20.984 -7.111 21.494 1.00 75.06 83 ARG A C 1
ATOM 684 O O . ARG A 1 83 ? -20.883 -7.810 22.503 1.00 75.06 83 ARG A O 1
ATOM 691 N N . ILE A 1 84 ? -20.917 -5.780 21.553 1.00 74.94 84 ILE A N 1
ATOM 692 C CA . ILE A 1 84 ? -20.689 -5.050 22.808 1.00 74.94 84 ILE A CA 1
ATOM 693 C C . ILE A 1 84 ? -21.736 -5.409 23.870 1.00 74.94 84 ILE A C 1
ATOM 695 O O . ILE A 1 84 ? -21.393 -5.520 25.046 1.00 74.94 84 ILE A O 1
ATOM 699 N N . GLU A 1 85 ? -22.995 -5.617 23.484 1.00 75.62 85 GLU A N 1
ATOM 700 C CA . GLU A 1 85 ? -24.058 -5.992 24.425 1.00 75.62 85 GLU A CA 1
ATOM 701 C C . GLU A 1 85 ? -23.873 -7.402 24.996 1.00 75.62 85 GLU A C 1
ATOM 703 O O . GLU A 1 85 ? -23.984 -7.589 26.208 1.00 75.62 85 GLU A O 1
ATOM 708 N N . GLU A 1 86 ? -23.485 -8.370 24.161 1.00 78.56 86 GLU A N 1
ATOM 709 C CA . GLU A 1 86 ? -23.149 -9.730 24.603 1.00 78.56 86 GLU A CA 1
ATOM 710 C C . GLU A 1 86 ? -21.989 -9.697 25.609 1.00 78.56 86 GLU A C 1
ATOM 712 O O . GLU A 1 86 ? -22.048 -10.315 26.673 1.00 78.56 86 GLU A O 1
ATOM 717 N N . PHE A 1 87 ? -20.955 -8.900 25.322 1.00 78.06 87 PHE A N 1
ATOM 718 C CA . PHE A 1 87 ? -19.805 -8.720 26.206 1.00 78.06 87 PHE A CA 1
ATOM 719 C C . PHE A 1 87 ? -20.168 -8.063 27.542 1.00 78.06 87 PHE A C 1
ATOM 721 O O . PHE A 1 87 ? -19.629 -8.456 28.579 1.00 78.06 87 PHE A O 1
ATOM 728 N N . LYS A 1 88 ? -21.104 -7.105 27.554 1.00 74.81 88 LYS A N 1
ATOM 729 C CA . LYS A 1 88 ? -21.621 -6.505 28.796 1.00 74.81 88 LYS A CA 1
ATOM 730 C C . LYS A 1 88 ? -22.349 -7.537 29.662 1.00 74.81 88 LYS A C 1
ATOM 732 O O . LYS A 1 88 ? -22.169 -7.529 30.878 1.00 74.81 88 LYS A O 1
ATOM 737 N N . ILE A 1 89 ? -23.134 -8.433 29.058 1.00 81.25 89 ILE A N 1
ATOM 738 C CA . ILE A 1 89 ? -23.832 -9.513 29.776 1.00 81.25 89 ILE A CA 1
ATOM 739 C C . ILE A 1 89 ? -22.819 -10.506 30.353 1.00 81.25 89 ILE A C 1
ATOM 741 O O . ILE A 1 89 ? -22.855 -10.790 31.547 1.00 81.25 89 ILE A O 1
ATOM 745 N N . PHE A 1 90 ? -21.863 -10.972 29.546 1.00 80.56 90 PHE A N 1
ATOM 746 C CA . PHE A 1 90 ? -20.804 -11.875 30.007 1.00 80.56 90 PHE A CA 1
ATOM 747 C C . PHE A 1 90 ? -19.992 -11.296 31.165 1.00 80.56 90 PHE A C 1
ATOM 749 O O . PHE A 1 90 ? -19.629 -12.022 32.091 1.00 80.56 90 PHE A O 1
ATOM 756 N N . TYR A 1 91 ? -19.751 -9.985 31.146 1.00 77.38 91 TYR A N 1
ATOM 757 C CA . TYR A 1 91 ? -19.070 -9.308 32.240 1.00 77.38 91 TYR A CA 1
ATOM 758 C C . TYR A 1 91 ? -19.908 -9.280 33.527 1.00 77.38 91 TYR A C 1
ATOM 760 O O . TYR A 1 91 ? -19.383 -9.591 34.595 1.00 77.38 91 TYR A O 1
ATOM 768 N N . LYS A 1 92 ? -21.217 -8.994 33.433 1.00 80.81 92 LYS A N 1
ATOM 769 C CA . LYS A 1 92 ? -22.147 -9.075 34.578 1.00 80.81 92 LYS A CA 1
ATOM 770 C C . LYS A 1 92 ? -22.243 -10.487 35.166 1.00 80.81 92 LYS A C 1
ATOM 772 O O . LYS A 1 92 ? -22.424 -10.626 36.367 1.00 80.81 92 LYS A O 1
ATOM 777 N N . LEU A 1 93 ? -22.069 -11.516 34.338 1.00 84.81 93 LEU A N 1
ATOM 778 C CA . LEU A 1 93 ? -22.030 -12.924 34.748 1.00 84.81 93 LEU A CA 1
ATOM 779 C C . LEU A 1 93 ? -20.677 -13.360 35.351 1.00 84.81 93 LEU A C 1
ATOM 781 O O . LEU A 1 93 ? -20.482 -14.540 35.630 1.00 84.81 93 LEU A O 1
ATOM 785 N N . GLY A 1 94 ? -19.723 -12.442 35.542 1.00 83.31 94 GLY A N 1
ATOM 786 C CA . GLY A 1 94 ? -18.451 -12.723 36.217 1.00 83.31 94 GLY A CA 1
ATOM 787 C C . GLY A 1 94 ? -17.327 -13.243 35.313 1.00 83.31 94 GLY A C 1
ATOM 788 O O . GLY A 1 94 ? -16.290 -13.689 35.813 1.00 83.31 94 GLY A O 1
ATOM 789 N N . ILE A 1 95 ? -17.464 -13.184 33.981 1.00 83.19 95 ILE A N 1
ATOM 790 C CA . ILE A 1 95 ? -16.362 -13.553 33.078 1.00 83.19 95 ILE A CA 1
ATOM 791 C C . ILE A 1 95 ? -15.243 -12.510 33.174 1.00 83.19 95 ILE A C 1
ATOM 793 O O . ILE A 1 95 ? -15.432 -11.320 32.919 1.00 83.19 95 ILE A O 1
ATOM 797 N N . SER A 1 96 ? -14.033 -12.969 33.501 1.00 82.31 96 SER A N 1
ATOM 798 C CA . SER A 1 96 ? -12.871 -12.088 33.606 1.00 82.31 96 SER A CA 1
ATOM 799 C C . SER A 1 96 ? -12.487 -11.473 32.255 1.00 82.31 96 SER A C 1
ATOM 801 O O . SER A 1 96 ? -12.567 -12.111 31.200 1.00 82.31 96 SER A O 1
ATOM 803 N N . GLN A 1 97 ? -11.975 -10.236 32.281 1.00 76.75 97 GLN A N 1
ATOM 804 C CA . GLN A 1 97 ? -11.559 -9.522 31.065 1.00 76.75 97 GLN A CA 1
ATOM 805 C C . GLN A 1 97 ? -10.528 -10.313 30.247 1.00 76.75 97 GLN A C 1
ATOM 807 O O . GLN A 1 97 ? -10.548 -10.271 29.022 1.00 76.75 97 GLN A O 1
ATOM 812 N N . ASN A 1 98 ? -9.633 -11.058 30.903 1.00 80.06 98 ASN A N 1
ATOM 813 C CA . ASN A 1 98 ? -8.607 -11.849 30.222 1.00 80.06 98 ASN A CA 1
ATOM 814 C C . ASN A 1 98 ? -9.200 -13.046 29.463 1.00 80.06 98 ASN A C 1
ATOM 816 O O . ASN A 1 98 ? -8.765 -13.326 28.346 1.00 80.06 98 ASN A O 1
ATOM 820 N N . LYS A 1 99 ? -10.227 -13.706 30.018 1.00 82.19 99 LYS A N 1
ATOM 821 C CA . LYS A 1 99 ? -10.955 -14.771 29.312 1.00 82.19 99 LYS A CA 1
ATOM 822 C C . LYS A 1 99 ? -11.675 -14.211 28.084 1.00 82.19 99 LYS A C 1
ATOM 824 O O . LYS A 1 99 ? -11.586 -14.806 27.015 1.00 82.19 99 LYS A O 1
ATOM 829 N N . MET A 1 100 ? -12.282 -13.028 28.196 1.00 78.38 100 MET A N 1
ATOM 830 C CA . MET A 1 100 ? -12.960 -12.385 27.064 1.00 78.38 100 MET A CA 1
ATOM 831 C C . MET A 1 100 ? -11.992 -12.010 25.933 1.00 78.38 100 MET A C 1
ATOM 833 O O . MET A 1 100 ? -12.277 -12.267 24.768 1.00 78.38 100 MET A O 1
ATOM 837 N N . LYS A 1 101 ? -10.795 -11.508 26.265 1.00 78.69 101 LYS A N 1
ATOM 838 C CA . LYS A 1 101 ? -9.735 -11.253 25.270 1.00 78.69 101 LYS A CA 1
ATOM 839 C C . LYS A 1 101 ? -9.322 -12.513 24.528 1.00 78.69 101 LYS A C 1
ATOM 841 O O . LYS A 1 101 ? -9.153 -12.473 23.315 1.00 78.69 101 LYS A O 1
ATOM 846 N N . LYS A 1 102 ? -9.176 -13.625 25.255 1.00 82.94 102 LYS A N 1
ATOM 847 C CA . LYS A 1 102 ? -8.813 -14.917 24.668 1.00 82.94 102 LYS A CA 1
ATOM 848 C C . LYS A 1 102 ? -9.896 -15.422 23.711 1.00 82.94 102 LYS A C 1
ATOM 850 O O . LYS A 1 102 ? -9.556 -15.917 22.646 1.00 82.94 102 LYS A O 1
ATOM 855 N N . ILE A 1 103 ? -11.173 -15.245 24.057 1.00 82.06 103 ILE A N 1
ATOM 856 C CA . ILE A 1 103 ? -12.301 -15.602 23.181 1.00 82.06 103 ILE A CA 1
ATOM 857 C C . ILE A 1 103 ? -12.247 -14.795 21.880 1.00 82.06 103 ILE A C 1
ATOM 859 O O . ILE A 1 103 ? -12.241 -15.390 20.808 1.00 82.06 103 ILE A O 1
ATOM 863 N N . ILE A 1 104 ? -12.126 -13.465 21.968 1.00 80.31 104 ILE A N 1
ATOM 864 C CA . ILE A 1 104 ? -12.075 -12.591 20.783 1.00 80.31 104 ILE A CA 1
ATOM 865 C C . ILE A 1 104 ? -10.869 -12.912 19.899 1.00 80.31 104 ILE A C 1
ATOM 867 O O . ILE A 1 104 ? -10.989 -12.942 18.676 1.00 80.31 104 ILE A O 1
ATOM 871 N N . PHE A 1 105 ? -9.712 -13.174 20.509 1.00 83.12 105 PHE A N 1
ATOM 872 C CA . PHE A 1 105 ? -8.504 -13.552 19.784 1.00 83.12 105 PHE A CA 1
ATOM 873 C C . PHE A 1 105 ? -8.693 -14.858 19.001 1.00 83.12 105 PHE A C 1
ATOM 875 O O . PHE A 1 105 ? -8.422 -14.897 17.804 1.00 83.12 105 PHE A O 1
ATOM 882 N N . ILE A 1 106 ? -9.201 -15.907 19.659 1.00 84.69 106 ILE A N 1
ATOM 883 C CA . ILE A 1 106 ? -9.430 -17.217 19.033 1.00 84.69 106 ILE A CA 1
ATOM 884 C C . ILE A 1 106 ? -10.474 -17.118 17.918 1.00 84.69 106 ILE A C 1
ATOM 886 O O . ILE A 1 106 ? -10.282 -17.692 16.851 1.00 84.69 106 ILE A O 1
ATOM 890 N N . GLU A 1 107 ? -11.555 -16.373 18.135 1.00 80.94 107 GLU A N 1
ATOM 891 C CA . GLU A 1 107 ? -12.599 -16.183 17.129 1.00 80.94 107 GLU A CA 1
ATOM 892 C C . GLU A 1 107 ? -12.084 -15.416 15.904 1.00 80.94 107 GLU A C 1
ATOM 894 O O . GLU A 1 107 ? -12.316 -15.837 14.772 1.00 80.94 107 GLU A O 1
ATOM 899 N N . SER A 1 108 ? -11.319 -14.342 16.125 1.00 82.44 108 SER A N 1
ATOM 900 C CA . SER A 1 108 ? -10.716 -13.554 15.042 1.00 82.44 108 SER A CA 1
ATOM 901 C C . SER A 1 108 ? -9.730 -14.388 14.221 1.00 82.44 108 SER A C 1
ATOM 903 O O . SER A 1 108 ? -9.734 -14.314 12.995 1.00 82.44 108 SER A O 1
ATOM 905 N N . LEU A 1 109 ? -8.920 -15.223 14.881 1.00 86.75 109 LEU A N 1
ATOM 906 C CA . LEU A 1 109 ? -8.012 -16.151 14.205 1.00 86.75 109 LEU A CA 1
ATOM 907 C C . LEU A 1 109 ? -8.762 -17.220 13.408 1.00 86.75 109 LEU A C 1
ATOM 909 O O . LEU A 1 109 ? -8.405 -17.490 12.265 1.00 86.75 109 LEU A O 1
ATOM 913 N N . PHE A 1 110 ? -9.805 -17.816 13.987 1.00 86.44 110 PHE A N 1
ATOM 914 C CA . PHE A 1 110 ? -10.586 -18.856 13.320 1.00 86.44 110 PHE A CA 1
ATOM 915 C C . PHE A 1 110 ? -11.281 -18.323 12.063 1.00 86.44 110 PHE A C 1
ATOM 917 O O . PHE A 1 110 ? -11.215 -18.944 11.002 1.00 86.44 110 PHE A O 1
ATOM 924 N N . LEU A 1 111 ? -11.882 -17.135 12.145 1.00 85.44 111 LEU A N 1
ATOM 925 C CA . LEU A 1 111 ? -12.440 -16.469 10.969 1.00 85.44 111 LEU A CA 1
ATOM 926 C C . LEU A 1 111 ? -11.358 -16.096 9.957 1.00 85.44 111 LEU A C 1
ATOM 928 O O . LEU A 1 111 ? -11.587 -16.239 8.761 1.00 85.44 111 LEU A O 1
ATOM 932 N N . GLY A 1 112 ? -10.184 -15.659 10.416 1.00 88.94 112 GLY A N 1
ATOM 933 C CA . GLY A 1 112 ? -9.049 -15.374 9.543 1.00 88.94 112 GLY A CA 1
ATOM 934 C C . GLY A 1 112 ? -8.604 -16.594 8.733 1.00 88.94 112 GLY A C 1
ATOM 935 O O . GLY A 1 112 ? -8.338 -16.478 7.537 1.00 88.94 112 GLY A O 1
ATOM 936 N N . ILE A 1 113 ? -8.611 -17.783 9.345 1.00 90.75 113 ILE A N 1
ATOM 937 C CA . ILE A 1 113 ? -8.341 -19.055 8.657 1.00 90.75 113 ILE A CA 1
ATOM 938 C C . ILE A 1 113 ? -9.398 -19.316 7.579 1.00 90.75 113 ILE A C 1
ATOM 940 O O . ILE A 1 113 ? -9.041 -19.575 6.432 1.00 90.75 113 ILE A O 1
ATOM 944 N N . ILE A 1 114 ? -10.686 -19.190 7.918 1.00 90.44 114 ILE A N 1
ATOM 945 C CA . ILE A 1 114 ? -11.794 -19.357 6.962 1.00 90.44 114 ILE A CA 1
ATOM 946 C C . ILE A 1 114 ? -11.633 -18.393 5.780 1.00 90.44 114 ILE A C 1
ATOM 948 O O . ILE A 1 114 ? -11.647 -18.819 4.628 1.00 90.44 114 ILE A O 1
ATOM 952 N N . ILE A 1 115 ? -11.422 -17.107 6.061 1.00 92.19 115 ILE A N 1
ATOM 953 C CA . ILE A 1 115 ? -11.225 -16.054 5.059 1.00 92.19 115 ILE A CA 1
ATOM 954 C C . ILE A 1 115 ? -10.053 -16.384 4.131 1.00 92.19 115 ILE A C 1
ATOM 956 O O . ILE A 1 115 ? -10.184 -16.273 2.914 1.00 92.19 115 ILE A O 1
ATOM 960 N N . THR A 1 116 ? -8.923 -16.812 4.696 1.00 94.19 116 THR A N 1
ATOM 961 C CA . THR A 1 116 ? -7.715 -17.140 3.928 1.00 94.19 116 THR A CA 1
ATOM 962 C C . THR A 1 116 ? -7.952 -18.344 3.021 1.00 94.19 116 THR A C 1
ATOM 964 O O . THR A 1 116 ? -7.607 -18.293 1.844 1.00 94.19 116 THR A O 1
ATOM 967 N N . ILE A 1 117 ? -8.593 -19.401 3.532 1.00 94.31 117 ILE A N 1
ATOM 968 C CA . ILE A 1 117 ? -8.910 -20.605 2.752 1.00 94.31 117 ILE A CA 1
ATOM 969 C C . ILE A 1 117 ? -9.850 -20.260 1.592 1.00 94.31 117 ILE A C 1
ATOM 971 O O . ILE A 1 117 ? -9.519 -20.533 0.440 1.00 94.31 117 ILE A O 1
ATOM 975 N N . PHE A 1 118 ? -10.991 -19.621 1.869 1.00 94.50 118 PHE A N 1
ATOM 976 C CA . PHE A 1 118 ? -11.952 -19.262 0.822 1.00 94.50 118 PHE A CA 1
ATOM 977 C C . PHE A 1 118 ? -11.364 -18.268 -0.182 1.00 94.50 118 PHE A C 1
ATOM 979 O O . PHE A 1 118 ? -11.548 -18.436 -1.385 1.00 94.50 118 PHE A O 1
ATOM 986 N N . GLY A 1 119 ? -10.615 -17.272 0.294 1.00 95.06 119 GLY A N 1
ATOM 987 C CA . GLY A 1 119 ? -9.939 -16.301 -0.556 1.00 95.06 119 GLY A CA 1
ATOM 988 C C . GLY A 1 119 ? -8.934 -16.950 -1.501 1.00 95.06 119 GLY A C 1
ATOM 989 O O . GLY A 1 119 ? -8.980 -16.675 -2.695 1.00 95.06 119 GLY A O 1
ATOM 990 N N . ILE A 1 120 ? -8.087 -17.858 -1.008 1.00 94.75 120 ILE A N 1
ATOM 991 C CA . ILE A 1 120 ? -7.124 -18.585 -1.848 1.00 94.75 120 ILE A CA 1
ATOM 992 C C . ILE A 1 120 ? -7.845 -19.484 -2.852 1.00 94.75 120 ILE A C 1
ATOM 994 O O . ILE A 1 120 ? -7.460 -19.486 -4.014 1.00 94.75 120 ILE A O 1
ATOM 998 N N . ILE A 1 121 ? -8.891 -20.215 -2.447 1.00 94.12 121 ILE A N 1
ATOM 999 C CA . ILE A 1 121 ? -9.653 -21.080 -3.366 1.00 94.12 121 ILE A CA 1
ATOM 1000 C C . ILE A 1 121 ? -10.232 -20.250 -4.515 1.00 94.12 121 ILE A C 1
ATOM 1002 O O . ILE A 1 121 ? -10.029 -20.584 -5.682 1.00 94.12 121 ILE A O 1
ATOM 1006 N N . ILE A 1 122 ? -10.910 -19.144 -4.197 1.00 94.25 122 ILE A N 1
ATOM 1007 C CA . ILE A 1 122 ? -11.510 -18.266 -5.205 1.00 94.25 122 ILE A CA 1
ATOM 1008 C C . ILE A 1 122 ? -10.412 -17.657 -6.087 1.00 94.25 122 ILE A C 1
ATOM 1010 O O . ILE A 1 122 ? -10.485 -17.743 -7.311 1.00 94.25 122 ILE A O 1
ATOM 1014 N N . ALA A 1 123 ? -9.357 -17.098 -5.493 1.00 93.62 123 ALA A N 1
ATOM 1015 C CA . ALA A 1 123 ? -8.272 -16.470 -6.240 1.00 93.62 123 ALA A CA 1
ATOM 1016 C C . ALA A 1 123 ? -7.532 -17.465 -7.146 1.00 93.62 123 ALA A C 1
ATOM 1018 O O . ALA A 1 123 ? -7.177 -17.128 -8.272 1.00 93.62 123 ALA A O 1
ATOM 1019 N N . PHE A 1 124 ? -7.351 -18.705 -6.692 1.00 91.31 124 PHE A N 1
ATOM 1020 C CA . PHE A 1 124 ? -6.743 -19.772 -7.476 1.00 91.31 124 PHE A CA 1
ATOM 1021 C C . PHE A 1 124 ? -7.596 -20.125 -8.698 1.00 91.31 124 PHE A C 1
ATOM 1023 O O . PHE A 1 124 ? -7.064 -20.187 -9.805 1.00 91.31 124 PHE A O 1
ATOM 1030 N N . VAL A 1 125 ? -8.917 -20.267 -8.539 1.00 91.25 125 VAL A N 1
ATOM 1031 C CA . VAL A 1 125 ? -9.837 -20.515 -9.665 1.00 91.25 125 VAL A CA 1
ATOM 1032 C C . VAL A 1 125 ? -9.799 -19.362 -10.676 1.00 91.25 125 VAL A C 1
ATOM 1034 O O . VAL A 1 125 ? -9.731 -19.594 -11.883 1.00 91.25 125 VAL A O 1
ATOM 1037 N N . PHE A 1 126 ? -9.771 -18.114 -10.198 1.00 90.81 126 PHE A N 1
ATOM 1038 C CA . PHE A 1 126 ? -9.729 -16.928 -11.061 1.00 90.81 126 PHE A CA 1
ATOM 1039 C C . PHE A 1 126 ? -8.328 -16.562 -11.581 1.00 90.81 126 PHE A C 1
ATOM 1041 O O . PHE A 1 126 ? -8.209 -15.727 -12.480 1.00 90.81 126 PHE A O 1
ATOM 1048 N N . SER A 1 127 ? -7.265 -17.203 -11.089 1.00 89.50 127 SER A N 1
ATOM 1049 C CA . SER A 1 127 ? -5.876 -16.903 -11.467 1.00 89.50 127 SER A CA 1
ATOM 1050 C C . SER A 1 127 ? -5.632 -17.036 -12.971 1.00 89.50 127 SER A C 1
ATOM 1052 O O . SER A 1 127 ? -4.979 -16.186 -13.577 1.00 89.50 127 SER A O 1
ATOM 1054 N N . LYS A 1 128 ? -6.229 -18.059 -13.597 1.00 88.06 128 LYS A N 1
ATOM 1055 C CA . LYS A 1 128 ? -6.134 -18.297 -15.039 1.00 88.06 128 LYS A CA 1
ATOM 1056 C C . LYS A 1 128 ? -6.765 -17.169 -15.848 1.00 88.06 128 LYS A C 1
ATOM 1058 O O . LYS A 1 128 ? -6.180 -16.733 -16.834 1.00 88.06 128 LYS A O 1
ATOM 1063 N N . PHE A 1 129 ? -7.924 -16.670 -15.419 1.00 88.31 129 PHE A N 1
ATOM 1064 C CA . PHE A 1 129 ? -8.588 -15.539 -16.070 1.00 88.31 129 PHE A CA 1
ATOM 1065 C C . PHE A 1 129 ? -7.752 -14.263 -15.958 1.00 88.31 129 PHE A C 1
ATOM 1067 O O . PHE A 1 129 ? -7.580 -13.546 -16.941 1.00 88.31 129 PHE A O 1
ATOM 1074 N N . MET A 1 130 ? -7.182 -14.018 -14.779 1.00 87.38 130 MET A N 1
ATOM 1075 C CA . MET A 1 130 ? -6.339 -12.855 -14.518 1.00 87.38 130 MET A CA 1
ATOM 1076 C C . MET A 1 130 ? -5.072 -12.860 -15.396 1.00 87.38 130 MET A C 1
ATOM 1078 O O . MET A 1 130 ? -4.783 -11.878 -16.081 1.00 87.38 130 MET A O 1
ATOM 1082 N N . MET A 1 131 ? -4.379 -14.000 -15.476 1.00 86.50 131 MET A N 1
ATOM 1083 C CA . MET A 1 131 ? -3.204 -14.178 -16.339 1.00 86.50 131 MET A CA 1
ATOM 1084 C C . MET A 1 131 ? -3.545 -14.126 -17.828 1.00 86.50 131 MET A C 1
ATOM 1086 O O . MET A 1 131 ? -2.778 -13.569 -18.605 1.00 86.50 131 MET A O 1
ATOM 1090 N N . MET A 1 132 ? -4.700 -14.653 -18.244 1.00 86.19 132 MET A N 1
ATOM 1091 C CA . MET A 1 132 ? -5.171 -14.529 -19.626 1.00 86.19 132 MET A CA 1
ATOM 1092 C C . MET A 1 132 ? -5.417 -13.063 -20.010 1.00 86.19 132 MET A C 1
ATOM 1094 O O . MET A 1 132 ? -5.079 -12.665 -21.124 1.00 86.19 132 MET A O 1
ATOM 1098 N N . GLY A 1 133 ? -5.956 -12.255 -19.090 1.00 85.50 133 GLY A N 1
ATOM 1099 C CA . GLY A 1 133 ? -6.118 -10.813 -19.280 1.00 85.50 133 GLY A CA 1
ATOM 1100 C C . GLY A 1 133 ? -4.783 -10.112 -19.535 1.00 85.50 133 GLY A C 1
ATOM 1101 O O . GLY A 1 133 ? -4.636 -9.421 -20.542 1.00 85.50 133 GLY A O 1
ATOM 1102 N N . ILE A 1 134 ? -3.786 -10.366 -18.682 1.00 82.50 134 ILE A N 1
ATOM 1103 C CA . ILE A 1 134 ? -2.435 -9.798 -18.839 1.00 82.50 134 ILE A CA 1
ATOM 1104 C C . ILE A 1 134 ? -1.752 -10.331 -20.106 1.00 82.50 134 ILE A C 1
ATOM 1106 O O . ILE A 1 134 ? -1.145 -9.573 -20.863 1.00 82.50 134 ILE A O 1
ATOM 1110 N N . GLY A 1 135 ? -1.891 -11.624 -20.388 1.00 81.75 135 GLY A N 1
ATOM 1111 C CA . GLY A 1 135 ? -1.304 -12.255 -21.565 1.00 81.75 135 GLY A CA 1
ATOM 1112 C C . GLY A 1 135 ? -1.841 -11.667 -22.866 1.00 81.75 135 GLY A C 1
ATOM 1113 O O . GLY A 1 135 ? -1.079 -11.434 -23.801 1.00 81.75 135 GLY A O 1
ATOM 1114 N N . ARG A 1 136 ? -3.136 -11.326 -22.907 1.00 83.69 136 ARG A N 1
ATOM 1115 C CA . ARG A 1 136 ? -3.743 -10.629 -24.047 1.00 83.69 136 ARG A CA 1
ATOM 1116 C C . ARG A 1 136 ? -3.198 -9.212 -24.216 1.00 83.69 136 ARG A C 1
ATOM 1118 O O . ARG A 1 136 ? -3.004 -8.792 -25.347 1.00 83.69 136 ARG A O 1
ATOM 1125 N N . THR A 1 137 ? -2.923 -8.489 -23.129 1.00 76.19 137 THR A N 1
ATOM 1126 C CA . THR A 1 137 ? -2.301 -7.156 -23.231 1.00 76.19 137 THR A CA 1
ATOM 1127 C C . THR A 1 137 ? -0.840 -7.213 -23.673 1.00 76.19 137 THR A C 1
ATOM 1129 O O . THR A 1 137 ? -0.383 -6.315 -24.370 1.00 76.19 137 THR A O 1
ATOM 1132 N N . LEU A 1 138 ? -0.119 -8.279 -23.312 1.00 71.81 138 LEU A N 1
ATOM 1133 C CA . LEU A 1 138 ? 1.292 -8.471 -23.661 1.00 71.81 138 LEU A CA 1
ATOM 1134 C C . LEU A 1 138 ? 1.500 -9.288 -24.947 1.00 71.81 138 LEU A C 1
ATOM 1136 O O . LEU A 1 138 ? 2.642 -9.535 -25.324 1.00 71.81 138 LEU A O 1
ATOM 1140 N N . ASN A 1 139 ? 0.426 -9.737 -25.609 1.00 72.75 139 ASN A N 1
ATOM 1141 C CA . ASN A 1 139 ? 0.462 -10.692 -26.725 1.00 72.75 139 ASN A CA 1
ATOM 1142 C C . ASN A 1 139 ? 1.323 -11.944 -26.444 1.00 72.75 139 ASN A C 1
ATOM 1144 O O . ASN A 1 139 ? 1.938 -12.512 -27.347 1.00 72.75 139 ASN A O 1
ATOM 1148 N N . LYS A 1 140 ? 1.349 -12.401 -25.187 1.00 71.50 140 LYS A N 1
ATOM 1149 C CA . LYS A 1 140 ? 2.100 -13.580 -24.737 1.00 71.50 140 LYS A CA 1
ATOM 1150 C C . LYS A 1 140 ? 1.191 -14.547 -23.996 1.00 71.50 140 LYS A C 1
ATOM 1152 O O . LYS A 1 140 ? 0.332 -14.150 -23.211 1.00 71.50 140 LYS A O 1
ATOM 1157 N N . LYS A 1 141 ? 1.395 -15.846 -24.219 1.00 72.56 141 LYS A N 1
ATOM 1158 C CA . LYS A 1 141 ? 0.782 -16.878 -23.376 1.00 72.56 141 LYS A CA 1
ATOM 1159 C C . LYS A 1 141 ? 1.604 -16.978 -22.099 1.00 72.56 141 LYS A C 1
ATOM 1161 O O . LYS A 1 141 ? 2.722 -17.470 -22.149 1.00 72.56 141 LYS A O 1
ATOM 1166 N N . ILE A 1 142 ? 1.043 -16.492 -20.998 1.00 74.12 142 ILE A N 1
ATOM 1167 C CA . ILE A 1 142 ? 1.670 -16.582 -19.681 1.00 74.12 142 ILE A CA 1
ATOM 1168 C C . ILE A 1 142 ? 1.197 -17.870 -19.028 1.00 74.12 142 ILE A C 1
ATOM 1170 O O . ILE A 1 142 ? -0.013 -18.086 -18.866 1.00 74.12 142 ILE A O 1
ATOM 1174 N N . ASN A 1 143 ? 2.137 -18.728 -18.655 1.00 71.50 143 ASN A N 1
ATOM 1175 C CA . ASN A 1 143 ? 1.789 -19.961 -17.972 1.00 71.50 143 ASN A CA 1
ATOM 1176 C C . ASN A 1 143 ? 1.365 -19.671 -16.528 1.00 71.50 143 ASN A C 1
ATOM 1178 O O . ASN A 1 143 ? 2.083 -19.067 -15.739 1.00 71.50 143 ASN A O 1
ATOM 1182 N N . THR A 1 144 ? 0.177 -20.153 -16.164 1.00 65.31 144 THR A N 1
ATOM 1183 C CA . THR A 1 144 ? -0.370 -20.044 -14.800 1.00 65.31 144 THR A CA 1
ATOM 1184 C C . THR A 1 144 ? 0.099 -21.171 -13.880 1.00 65.31 144 THR A C 1
ATOM 1186 O O . THR A 1 144 ? -0.190 -21.170 -12.685 1.00 65.31 144 THR A O 1
ATOM 1189 N N . ILE A 1 145 ? 0.738 -22.195 -14.446 1.00 52.50 145 ILE A N 1
ATOM 1190 C CA . ILE A 1 145 ? 0.956 -23.485 -13.798 1.00 52.50 145 ILE A CA 1
ATOM 1191 C C . ILE A 1 145 ? 2.255 -23.411 -12.993 1.00 52.50 145 ILE A C 1
ATOM 1193 O O . ILE A 1 145 ? 3.336 -23.383 -13.568 1.00 52.50 145 ILE A O 1
ATOM 1197 N N . GLY A 1 146 ? 2.148 -23.398 -11.660 1.00 58.59 146 GLY A N 1
ATOM 1198 C CA . GLY A 1 146 ? 3.293 -23.674 -10.779 1.00 58.59 146 GLY A CA 1
ATOM 1199 C C . GLY A 1 146 ? 3.586 -22.662 -9.674 1.00 58.59 146 GLY A C 1
ATOM 1200 O O . GLY A 1 146 ? 4.535 -22.865 -8.918 1.00 58.59 146 GLY A O 1
ATOM 1201 N N . ASN A 1 147 ? 2.791 -21.603 -9.498 1.00 68.75 147 ASN A N 1
ATOM 1202 C CA . ASN A 1 147 ? 3.110 -20.581 -8.499 1.00 68.75 147 ASN A CA 1
ATOM 1203 C C . ASN A 1 147 ? 2.625 -20.931 -7.072 1.00 68.75 147 ASN A C 1
ATOM 1205 O O . ASN A 1 147 ? 1.872 -20.191 -6.435 1.00 68.75 147 ASN A O 1
ATOM 1209 N N . PHE A 1 148 ? 3.087 -22.068 -6.535 1.00 80.88 148 PHE A N 1
ATOM 1210 C CA . PHE A 1 148 ? 2.910 -22.423 -5.114 1.00 80.88 148 PHE A CA 1
ATOM 1211 C C . PHE A 1 148 ? 3.507 -21.366 -4.175 1.00 80.88 148 PHE A C 1
ATOM 1213 O O . PHE A 1 148 ? 3.085 -21.233 -3.023 1.00 80.88 148 PHE A O 1
ATOM 1220 N N . LYS A 1 149 ? 4.471 -20.586 -4.673 1.00 86.25 149 LYS A N 1
ATOM 1221 C CA . LYS A 1 149 ? 5.093 -19.489 -3.940 1.00 86.25 149 LYS A CA 1
ATOM 1222 C C . LYS A 1 149 ? 4.078 -18.391 -3.606 1.00 86.25 149 LYS A C 1
ATOM 1224 O O . LYS A 1 149 ? 3.993 -18.015 -2.442 1.00 86.25 149 LYS A O 1
ATOM 1229 N N . ALA A 1 150 ? 3.209 -18.006 -4.546 1.00 87.31 150 ALA A N 1
ATOM 1230 C CA . ALA A 1 150 ? 2.144 -17.030 -4.294 1.00 87.31 150 ALA A CA 1
ATOM 1231 C C . ALA A 1 150 ? 1.143 -17.482 -3.210 1.00 87.31 150 ALA A C 1
ATOM 1233 O O . ALA A 1 150 ? 0.729 -16.687 -2.362 1.00 87.31 150 ALA A O 1
ATOM 1234 N N . ILE A 1 151 ? 0.797 -18.777 -3.177 1.00 90.69 151 ILE A N 1
ATOM 1235 C CA . ILE A 1 151 ? -0.052 -19.356 -2.116 1.00 90.69 151 ILE A CA 1
ATOM 1236 C C . ILE A 1 151 ? 0.656 -19.255 -0.757 1.00 90.69 151 ILE A C 1
ATOM 1238 O O . ILE A 1 151 ? 0.058 -18.819 0.232 1.00 90.69 151 ILE A O 1
ATOM 1242 N N . LYS A 1 152 ? 1.940 -19.634 -0.705 1.00 92.25 152 LYS A N 1
ATOM 1243 C CA . LYS A 1 152 ? 2.755 -19.598 0.517 1.00 92.25 152 LYS A CA 1
ATOM 1244 C C . LYS A 1 152 ? 2.911 -18.175 1.053 1.00 92.25 152 LYS A C 1
ATOM 1246 O O . LYS A 1 152 ? 2.763 -17.967 2.256 1.00 92.25 152 LYS A O 1
ATOM 1251 N N . ASP A 1 153 ? 3.183 -17.214 0.179 1.00 90.38 153 ASP A N 1
ATOM 1252 C CA . ASP A 1 153 ? 3.365 -15.809 0.544 1.00 90.38 153 ASP A CA 1
ATOM 1253 C C . ASP A 1 153 ? 2.053 -15.202 1.056 1.00 90.38 153 ASP A C 1
ATOM 1255 O O . ASP A 1 153 ? 2.029 -14.615 2.139 1.00 90.38 153 ASP A O 1
ATOM 1259 N N . THR A 1 154 ? 0.938 -15.457 0.362 1.00 93.44 154 THR A N 1
ATOM 1260 C CA . THR A 1 154 ? -0.407 -15.033 0.794 1.00 93.44 154 THR A CA 1
ATOM 1261 C C . THR A 1 154 ? -0.760 -15.601 2.164 1.00 93.44 154 THR A C 1
ATOM 1263 O O . THR A 1 154 ? -1.153 -14.860 3.064 1.00 93.44 154 THR A O 1
ATOM 1266 N N . THR A 1 155 ? -0.550 -16.903 2.366 1.00 94.06 155 THR A N 1
ATOM 1267 C CA . THR A 1 155 ? -0.850 -17.561 3.645 1.00 94.06 155 THR A CA 1
ATOM 1268 C C . THR A 1 155 ? -0.038 -16.950 4.788 1.00 94.06 155 THR A C 1
ATOM 1270 O O . THR A 1 155 ? -0.592 -16.652 5.845 1.00 94.06 155 THR A O 1
ATOM 1273 N N . LYS A 1 156 ? 1.265 -16.708 4.582 1.00 94.12 156 LYS A N 1
ATOM 1274 C CA . LYS A 1 156 ? 2.138 -16.094 5.595 1.00 94.12 156 LYS A CA 1
ATOM 1275 C C . LYS A 1 156 ? 1.689 -14.684 5.969 1.00 94.12 156 LYS A C 1
ATOM 1277 O O . LYS A 1 156 ? 1.600 -14.373 7.155 1.00 94.12 156 LYS A O 1
ATOM 1282 N N . VAL A 1 157 ? 1.414 -13.836 4.978 1.00 93.50 157 VAL A N 1
ATOM 1283 C CA . VAL A 1 157 ? 1.043 -12.435 5.218 1.00 93.50 157 VAL A CA 1
ATOM 1284 C C . VAL A 1 157 ? -0.285 -12.337 5.958 1.00 93.50 157 VAL A C 1
ATOM 1286 O O . VAL A 1 157 ? -0.357 -11.654 6.979 1.00 93.50 157 VAL A O 1
ATOM 1289 N N . PHE A 1 158 ? -1.310 -13.070 5.521 1.00 92.44 158 PHE A N 1
ATOM 1290 C CA . PHE A 1 158 ? -2.604 -13.052 6.204 1.00 92.44 158 PHE A CA 1
ATOM 1291 C C . PHE A 1 158 ? -2.527 -13.640 7.611 1.00 92.44 158 PHE A C 1
ATOM 1293 O O . PHE A 1 158 ? -3.130 -13.090 8.531 1.00 92.44 158 PHE A O 1
ATOM 1300 N N . PHE A 1 159 ? -1.721 -14.683 7.824 1.00 91.31 159 PHE A N 1
ATOM 1301 C CA . PHE A 1 159 ? -1.488 -15.220 9.163 1.00 91.31 159 PHE A CA 1
ATOM 1302 C C . PHE A 1 159 ? -0.902 -14.164 10.116 1.00 91.31 159 PHE A C 1
ATOM 1304 O O . PHE A 1 159 ? -1.402 -13.989 11.228 1.00 91.31 159 PHE A O 1
ATOM 1311 N N . ILE A 1 160 ? 0.100 -13.399 9.664 1.00 92.69 160 ILE A N 1
ATOM 1312 C CA . ILE A 1 160 ? 0.694 -12.301 10.443 1.00 92.69 160 ILE A CA 1
ATOM 1313 C C . ILE A 1 160 ? -0.341 -11.200 10.714 1.00 92.69 160 ILE A C 1
ATOM 1315 O O . ILE A 1 160 ? -0.484 -10.768 11.860 1.00 92.69 160 ILE A O 1
ATOM 1319 N N . ILE A 1 161 ? -1.097 -10.775 9.695 1.00 91.12 161 ILE A N 1
ATOM 1320 C CA . ILE A 1 161 ? -2.126 -9.731 9.829 1.00 91.12 161 ILE A CA 1
ATOM 1321 C C . ILE A 1 161 ? -3.175 -10.135 10.872 1.00 91.12 161 ILE A C 1
ATOM 1323 O O . ILE A 1 161 ? -3.460 -9.355 11.781 1.00 91.12 161 ILE A O 1
ATOM 1327 N N . PHE A 1 162 ? -3.707 -11.360 10.808 1.00 87.69 162 PHE A N 1
ATOM 1328 C CA . PHE A 1 162 ? -4.727 -11.816 11.756 1.00 87.69 162 PHE A CA 1
ATOM 1329 C C . PHE A 1 162 ? -4.197 -11.964 13.186 1.00 87.69 162 PHE A C 1
ATOM 1331 O O . PHE A 1 162 ? -4.936 -11.670 14.128 1.00 87.69 162 PHE A O 1
ATOM 1338 N N . ILE A 1 163 ? -2.926 -12.339 13.378 1.00 88.38 163 ILE A N 1
ATOM 1339 C CA . ILE A 1 163 ? -2.295 -12.329 14.708 1.00 88.38 163 ILE A CA 1
ATOM 1340 C C . ILE A 1 163 ? -2.223 -10.903 15.256 1.00 88.38 163 ILE A C 1
ATOM 1342 O O . ILE A 1 163 ? -2.652 -10.659 16.388 1.00 88.38 163 ILE A O 1
ATOM 1346 N N . ILE A 1 164 ? -1.710 -9.956 14.464 1.00 87.56 164 ILE A N 1
ATOM 1347 C CA . ILE A 1 164 ? -1.565 -8.557 14.887 1.00 87.56 164 ILE A CA 1
ATOM 1348 C C . ILE A 1 164 ? -2.941 -7.973 15.218 1.00 87.56 164 ILE A C 1
ATOM 1350 O O . ILE A 1 164 ? -3.128 -7.446 16.317 1.00 87.56 164 ILE A O 1
ATOM 1354 N N . CYS A 1 165 ? -3.918 -8.126 14.322 1.00 82.00 165 CYS A N 1
ATOM 1355 C CA . CYS A 1 165 ? -5.287 -7.673 14.545 1.00 82.00 165 CYS A CA 1
ATOM 1356 C C . CYS A 1 165 ? -5.921 -8.346 15.774 1.00 82.00 165 CYS A C 1
ATOM 1358 O O . CYS A 1 165 ? -6.527 -7.676 16.604 1.00 82.00 165 CYS A O 1
ATOM 1360 N N . GLY A 1 166 ? -5.745 -9.655 15.967 1.00 79.69 166 GLY A N 1
ATOM 1361 C CA . GLY A 1 166 ? -6.257 -10.340 17.154 1.00 79.69 166 GLY A CA 1
ATOM 1362 C C . GLY A 1 166 ? -5.707 -9.743 18.460 1.00 79.69 166 GLY A C 1
ATOM 1363 O O . GLY A 1 166 ? -6.457 -9.523 19.419 1.00 79.69 166 GLY A O 1
ATOM 1364 N N . ILE A 1 167 ? -4.405 -9.439 18.503 1.00 80.62 167 ILE A N 1
ATOM 1365 C CA . ILE A 1 167 ? -3.740 -8.859 19.680 1.00 80.62 167 ILE A CA 1
ATOM 1366 C C . ILE A 1 167 ? -4.211 -7.421 19.938 1.00 80.62 167 ILE A C 1
ATOM 1368 O O . ILE A 1 167 ? -4.500 -7.070 21.090 1.00 80.62 167 ILE A O 1
ATOM 1372 N N . THR A 1 168 ? -4.293 -6.576 18.903 1.00 74.69 168 THR A N 1
ATOM 1373 C CA . THR A 1 168 ? -4.707 -5.168 19.054 1.00 74.69 168 THR A CA 1
ATOM 1374 C C . THR A 1 168 ? -6.125 -5.070 19.611 1.00 74.69 168 THR A C 1
ATOM 1376 O O . THR A 1 168 ? -6.379 -4.288 20.530 1.00 74.69 168 THR A O 1
ATOM 1379 N N . LYS A 1 169 ? -7.034 -5.933 19.155 1.00 72.31 169 LYS A N 1
ATOM 1380 C CA . LYS A 1 169 ? -8.435 -5.951 19.592 1.00 72.31 169 LYS A CA 1
ATOM 1381 C C . LYS A 1 169 ? -8.643 -6.486 21.001 1.00 72.31 169 LYS A C 1
ATOM 1383 O O . LYS A 1 169 ? -9.485 -5.963 21.733 1.00 72.31 169 LYS A O 1
ATOM 1388 N N . GLY A 1 170 ? -7.807 -7.421 21.458 1.00 64.31 170 GLY A N 1
ATOM 1389 C CA . GLY A 1 170 ? -7.770 -7.817 22.870 1.00 64.31 170 GLY A CA 1
ATOM 1390 C C . GLY A 1 170 ? -7.523 -6.629 23.819 1.00 64.31 170 GLY A C 1
ATOM 1391 O O . GLY A 1 170 ? -7.938 -6.640 24.979 1.00 64.31 170 GLY A O 1
ATOM 1392 N N . ARG A 1 171 ? -6.899 -5.542 23.352 1.00 60.72 171 ARG A N 1
ATOM 1393 C CA . ARG A 1 171 ? -6.721 -4.326 24.163 1.00 60.72 171 ARG A CA 1
ATOM 1394 C C . ARG A 1 171 ? -7.988 -3.466 24.237 1.00 60.72 171 ARG A C 1
ATOM 1396 O O . ARG A 1 171 ? -8.173 -2.799 25.253 1.00 60.72 171 ARG A O 1
ATOM 1403 N N . TYR A 1 172 ? -8.883 -3.548 23.250 1.00 59.34 172 TYR A N 1
ATOM 1404 C CA . TYR A 1 172 ? -10.126 -2.766 23.176 1.00 59.34 172 TYR A CA 1
ATOM 1405 C C . TYR A 1 172 ? -11.104 -3.097 24.322 1.00 59.34 172 TYR A C 1
ATOM 1407 O O . TYR A 1 172 ? -11.732 -2.200 24.882 1.00 59.34 172 TYR A O 1
ATOM 1415 N N . ILE A 1 173 ? -11.140 -4.357 24.786 1.00 58.28 173 ILE A N 1
ATOM 1416 C CA . ILE A 1 173 ? -11.979 -4.794 25.925 1.00 58.28 173 ILE A CA 1
ATOM 1417 C C . ILE A 1 173 ? -11.662 -4.038 27.228 1.00 58.28 173 ILE A C 1
ATOM 1419 O O . ILE A 1 173 ? -12.554 -3.854 28.055 1.00 58.28 173 ILE A O 1
ATOM 1423 N N . LYS A 1 174 ? -10.425 -3.547 27.426 1.00 52.75 174 LYS A N 1
ATOM 1424 C CA . LYS A 1 174 ? -10.084 -2.756 28.629 1.00 52.75 174 LYS A CA 1
ATOM 1425 C C . LYS A 1 174 ? -10.926 -1.471 28.744 1.00 52.75 174 LYS A C 1
ATOM 1427 O O . LYS A 1 174 ? -11.046 -0.939 29.845 1.00 52.75 174 LYS A O 1
ATOM 1432 N N . GLY A 1 175 ? -11.498 -0.981 27.640 1.00 51.19 175 GLY A N 1
ATOM 1433 C CA . GLY A 1 175 ? -12.307 0.238 27.591 1.00 51.19 175 GLY A CA 1
ATOM 1434 C C . GLY A 1 175 ? -13.770 0.073 28.009 1.00 51.19 175 GLY A C 1
ATOM 1435 O O . GLY A 1 175 ? -14.385 1.066 28.370 1.00 51.19 175 GLY A O 1
ATOM 1436 N N . ILE A 1 176 ? -14.321 -1.149 28.037 1.00 52.88 176 ILE A N 1
ATOM 1437 C CA . ILE A 1 176 ? -15.757 -1.383 28.308 1.00 52.88 176 ILE A CA 1
ATOM 1438 C C . ILE A 1 176 ? -16.155 -0.961 29.741 1.00 52.88 176 ILE A C 1
ATOM 1440 O O . ILE A 1 176 ? -17.291 -0.556 29.966 1.00 52.88 176 ILE A O 1
ATOM 1444 N N . ASN A 1 177 ? -15.208 -0.978 30.690 1.00 42.91 177 ASN A N 1
ATOM 1445 C CA . ASN A 1 177 ? -15.430 -0.581 32.090 1.00 42.91 177 ASN A CA 1
ATOM 1446 C C . ASN A 1 177 ? -15.123 0.885 32.410 1.00 42.91 177 ASN A C 1
ATOM 1448 O O . ASN A 1 177 ? -15.481 1.357 33.488 1.00 42.91 177 ASN A O 1
ATOM 1452 N N . LYS A 1 178 ? -14.427 1.616 31.536 1.00 46.09 178 LYS A N 1
ATOM 1453 C CA . LYS A 1 178 ? -14.230 3.049 31.754 1.00 46.09 178 LYS A CA 1
ATOM 1454 C C . LYS A 1 178 ? -15.404 3.747 31.098 1.00 46.09 178 LYS A C 1
ATOM 1456 O O . LYS A 1 178 ? -15.514 3.719 29.877 1.00 46.09 178 LYS A O 1
ATOM 1461 N N . ILE A 1 179 ? -16.243 4.409 31.903 1.00 42.09 179 ILE A N 1
ATOM 1462 C CA . ILE A 1 179 ? -17.049 5.546 31.437 1.00 42.09 179 ILE A CA 1
ATOM 1463 C C . ILE A 1 179 ? -16.132 6.317 30.491 1.00 42.09 179 ILE A C 1
ATOM 1465 O O . ILE A 1 179 ? -15.056 6.741 30.925 1.00 42.09 179 ILE A O 1
ATOM 1469 N N . TYR A 1 180 ? -16.479 6.369 29.202 1.00 47.22 180 TYR A N 1
ATOM 1470 C CA . TYR A 1 180 ? -15.686 7.019 28.163 1.00 47.22 180 TYR A CA 1
ATOM 1471 C C . TYR A 1 180 ? -15.560 8.501 28.546 1.00 47.22 180 TYR A C 1
ATOM 1473 O O . TYR A 1 180 ? -16.305 9.355 28.075 1.00 47.22 180 TYR A O 1
ATOM 1481 N N . LYS A 1 181 ? -14.612 8.847 29.423 1.00 47.31 181 LYS A N 1
ATOM 1482 C CA . LYS A 1 181 ? -14.107 10.208 29.525 1.00 47.31 181 LYS A CA 1
ATOM 1483 C C . LYS A 1 181 ? -13.356 10.399 28.225 1.00 47.31 181 LYS A C 1
ATOM 1485 O O . LYS A 1 181 ? -12.197 9.999 28.118 1.00 47.31 181 LYS A O 1
ATOM 1490 N N . ALA A 1 182 ? -14.071 10.902 27.218 1.00 56.72 182 ALA A N 1
ATOM 1491 C CA . ALA A 1 182 ? -13.513 11.217 25.920 1.00 56.72 182 ALA A CA 1
ATOM 1492 C C . ALA A 1 182 ? -12.221 11.994 26.167 1.00 56.72 182 ALA A C 1
ATOM 1494 O O . ALA A 1 182 ? -12.245 13.075 26.763 1.00 56.72 182 ALA A O 1
ATOM 1495 N N . ARG A 1 183 ? -11.084 11.391 25.798 1.00 65.44 183 ARG A N 1
ATOM 1496 C CA . ARG A 1 183 ? -9.781 12.033 25.946 1.00 65.44 183 ARG A CA 1
ATOM 1497 C C . ARG A 1 183 ? -9.889 13.389 25.259 1.00 65.44 183 ARG A C 1
ATOM 1499 O O . ARG A 1 183 ? -10.190 13.451 24.060 1.00 65.44 183 ARG A O 1
ATOM 1506 N N . LYS A 1 184 ? -9.716 14.457 26.043 1.00 74.19 184 LYS A N 1
ATOM 1507 C CA . LYS A 1 184 ? -9.735 15.818 25.514 1.00 74.19 184 LYS A CA 1
ATOM 1508 C C . LYS A 1 184 ? -8.576 15.930 24.522 1.00 74.19 184 LYS A C 1
ATOM 1510 O O . LYS A 1 184 ? -7.470 15.510 24.870 1.00 74.19 184 LYS A O 1
ATOM 1515 N N . PRO A 1 185 ? -8.832 16.419 23.301 1.00 76.56 185 PRO A N 1
ATOM 1516 C CA . PRO A 1 185 ? -7.782 16.562 22.312 1.00 76.56 185 PRO A CA 1
ATOM 1517 C C . PRO A 1 185 ? -6.736 17.550 22.823 1.00 76.56 185 PRO A C 1
ATOM 1519 O O . PRO A 1 185 ? -7.061 18.544 23.482 1.00 76.56 185 PRO A O 1
ATOM 1522 N N . SER A 1 186 ? -5.476 17.236 22.565 1.00 82.62 186 SER A N 1
ATOM 1523 C CA . SER A 1 186 ? -4.348 17.989 23.093 1.00 82.62 186 SER A CA 1
ATOM 1524 C C . SER A 1 186 ? -3.950 19.124 22.150 1.00 82.62 186 SER A C 1
ATOM 1526 O O . SER A 1 186 ? -3.749 18.934 20.953 1.00 82.62 186 SER A O 1
ATOM 1528 N N . LEU A 1 187 ? -3.819 20.329 22.710 1.00 85.56 187 LEU A N 1
ATOM 1529 C CA . LEU A 1 187 ? -3.427 21.524 21.958 1.00 85.56 187 LEU A CA 1
ATOM 1530 C C . LEU A 1 187 ? -2.011 21.382 21.384 1.00 85.56 187 LEU A C 1
ATOM 1532 O O . LEU A 1 187 ? -1.780 21.732 20.231 1.00 85.56 187 LEU A O 1
ATOM 1536 N N . PHE A 1 188 ? -1.094 20.801 22.164 1.00 86.56 188 PHE A N 1
ATOM 1537 C CA . PHE A 1 188 ? 0.289 20.574 21.748 1.00 86.56 188 PHE A CA 1
ATOM 1538 C C . PHE A 1 188 ? 0.383 19.650 20.523 1.00 86.56 188 PHE A C 1
ATOM 1540 O O . PHE A 1 188 ? 0.977 20.042 19.523 1.00 86.56 188 PHE A O 1
ATOM 1547 N N . LEU A 1 189 ? -0.267 18.474 20.530 1.00 85.62 189 LEU A N 1
ATOM 1548 C CA . LEU A 1 189 ? -0.230 17.575 19.363 1.00 85.62 189 LEU A CA 1
ATOM 1549 C C . LEU A 1 189 ? -0.956 18.184 18.156 1.00 85.62 189 LEU A C 1
ATOM 1551 O O . LEU A 1 189 ? -0.543 17.954 17.023 1.00 85.62 189 LEU A O 1
ATOM 1555 N N . SER A 1 190 ? -1.999 18.994 18.375 1.00 84.81 190 SER A N 1
ATOM 1556 C CA . SER A 1 190 ? -2.638 19.737 17.284 1.00 84.81 190 SER A CA 1
ATOM 1557 C C . SER A 1 190 ? -1.685 20.750 16.637 1.00 84.81 190 SER A C 1
ATOM 1559 O O . SER A 1 190 ? -1.733 20.909 15.421 1.00 84.81 190 SER A O 1
ATOM 1561 N N . MET A 1 191 ? -0.823 21.424 17.407 1.00 88.38 191 MET A N 1
ATOM 1562 C CA . MET A 1 191 ? 0.204 22.318 16.854 1.00 88.38 191 MET A CA 1
ATOM 1563 C C . MET A 1 191 ? 1.292 21.542 16.109 1.00 88.38 191 MET A C 1
ATOM 1565 O O . MET A 1 191 ? 1.644 21.920 14.994 1.00 88.38 191 MET A O 1
ATOM 1569 N N . VAL A 1 192 ? 1.761 20.419 16.668 1.00 90.44 192 VAL A N 1
ATOM 1570 C CA . VAL A 1 192 ? 2.706 19.519 15.982 1.00 90.44 192 VAL A CA 1
ATOM 1571 C C . VAL A 1 192 ? 2.144 19.078 14.629 1.00 90.44 192 VAL A C 1
ATOM 1573 O O . VAL A 1 192 ? 2.861 19.095 13.636 1.00 90.44 192 VAL A O 1
ATOM 1576 N N . CYS A 1 193 ? 0.846 18.773 14.550 1.00 89.56 193 CYS A N 1
ATOM 1577 C CA . CYS A 1 193 ? 0.187 18.413 13.295 1.00 89.56 193 CYS A CA 1
ATOM 1578 C C . CYS A 1 193 ? 0.264 19.524 12.228 1.00 89.56 193 CYS A C 1
ATOM 1580 O O . CYS A 1 193 ? 0.467 19.225 11.052 1.00 89.56 193 CYS A O 1
ATOM 1582 N N . ILE A 1 194 ? 0.115 20.794 12.623 1.00 88.69 194 ILE A N 1
ATOM 1583 C CA . ILE A 1 194 ? 0.225 21.944 11.708 1.00 88.69 194 ILE A CA 1
ATOM 1584 C C . ILE A 1 194 ? 1.670 22.091 11.219 1.00 88.69 194 ILE A C 1
ATOM 1586 O O . ILE A 1 194 ? 1.898 22.275 10.026 1.00 88.69 194 ILE A O 1
ATOM 1590 N N . ILE A 1 195 ? 2.648 21.936 12.117 1.00 90.00 195 ILE A N 1
ATOM 1591 C CA . ILE A 1 195 ? 4.073 21.961 11.761 1.00 90.00 195 ILE A CA 1
ATOM 1592 C C . ILE A 1 195 ? 4.394 20.835 10.768 1.00 90.00 195 ILE A C 1
ATOM 1594 O O . ILE A 1 195 ? 5.047 21.082 9.758 1.00 90.00 195 ILE A O 1
ATOM 1598 N N . MET A 1 196 ? 3.878 19.621 10.991 1.00 89.25 196 MET A N 1
ATOM 1599 C CA . MET A 1 196 ? 4.075 18.501 10.063 1.00 89.25 196 MET A CA 1
ATOM 1600 C C . MET A 1 196 ? 3.482 18.773 8.678 1.00 89.25 196 MET A C 1
ATOM 1602 O O . MET A 1 196 ? 4.106 18.412 7.684 1.00 89.25 196 MET A O 1
ATOM 1606 N N . LEU A 1 197 ? 2.325 19.437 8.592 1.00 90.31 197 LEU A N 1
ATOM 1607 C CA . LEU A 1 197 ? 1.733 19.843 7.312 1.00 90.31 197 LEU A CA 1
ATOM 1608 C C . LEU A 1 197 ? 2.660 20.804 6.557 1.00 90.31 197 LEU A C 1
ATOM 1610 O O . LEU A 1 197 ? 2.923 20.599 5.373 1.00 90.31 197 LEU A O 1
ATOM 1614 N N . ILE A 1 198 ? 3.205 21.806 7.250 1.00 90.31 198 ILE A N 1
ATOM 1615 C CA . ILE A 1 198 ? 4.153 22.765 6.665 1.00 90.31 198 ILE A CA 1
ATOM 1616 C C . ILE A 1 198 ? 5.421 22.041 6.189 1.00 90.31 198 ILE A C 1
ATOM 1618 O O . ILE A 1 198 ? 5.868 22.264 5.065 1.00 90.31 198 ILE A O 1
ATOM 1622 N N . CYS A 1 199 ? 5.970 21.124 6.992 1.00 87.81 199 CYS A N 1
ATOM 1623 C CA . CYS A 1 199 ? 7.121 20.312 6.592 1.00 87.81 199 CYS A CA 1
ATOM 1624 C C . CYS A 1 199 ? 6.825 19.459 5.351 1.00 87.81 199 CYS A C 1
ATOM 1626 O O . CYS A 1 199 ? 7.640 19.430 4.432 1.00 87.81 199 CYS A O 1
ATOM 1628 N N . LEU A 1 200 ? 5.661 18.803 5.293 1.00 89.19 200 LEU A N 1
ATOM 1629 C CA . LEU A 1 200 ? 5.235 18.023 4.128 1.00 89.19 200 LEU A CA 1
ATOM 1630 C C . LEU A 1 200 ? 5.127 18.901 2.877 1.00 89.19 200 LEU A C 1
ATOM 1632 O O . LEU A 1 200 ? 5.611 18.504 1.819 1.00 89.19 200 LEU A O 1
ATOM 1636 N N . PHE A 1 201 ? 4.571 20.109 2.997 1.00 88.62 201 PHE A N 1
ATOM 1637 C CA . PHE A 1 201 ? 4.481 21.055 1.885 1.00 88.62 201 PHE A CA 1
ATOM 1638 C C . PHE A 1 201 ? 5.870 21.483 1.382 1.00 88.62 201 PHE A C 1
ATOM 1640 O O . PHE A 1 201 ? 6.135 21.418 0.182 1.00 88.62 201 PHE A O 1
ATOM 1647 N N . ILE A 1 202 ? 6.795 21.821 2.286 1.00 87.56 202 ILE A N 1
ATOM 1648 C CA . ILE A 1 202 ? 8.172 22.204 1.928 1.00 87.56 202 ILE A CA 1
ATOM 1649 C C . ILE A 1 202 ? 8.918 21.046 1.251 1.00 87.56 202 ILE A C 1
ATOM 1651 O O . ILE A 1 202 ? 9.618 21.260 0.261 1.00 87.56 202 ILE A O 1
ATOM 1655 N N . ILE A 1 203 ? 8.776 19.817 1.761 1.00 86.00 203 ILE A N 1
ATOM 1656 C CA . ILE A 1 203 ? 9.396 18.629 1.154 1.00 86.00 203 ILE A CA 1
ATOM 1657 C C . ILE A 1 203 ? 8.796 18.373 -0.232 1.00 86.00 203 ILE A C 1
ATOM 1659 O O . ILE A 1 203 ? 9.543 18.090 -1.165 1.00 86.00 203 ILE A O 1
ATOM 1663 N N . SER A 1 204 ? 7.477 18.536 -0.391 1.00 83.88 204 SER A N 1
ATOM 1664 C CA . SER A 1 204 ? 6.788 18.279 -1.661 1.00 83.88 204 SER A CA 1
ATOM 1665 C C . SER A 1 204 ? 7.293 19.150 -2.819 1.00 83.88 204 SER A C 1
ATOM 1667 O O . SER A 1 204 ? 7.328 18.691 -3.956 1.00 83.88 204 SER A O 1
ATOM 1669 N N . GLN A 1 205 ? 7.758 20.372 -2.537 1.00 84.25 205 GLN A N 1
ATOM 1670 C CA . GLN A 1 205 ? 8.317 21.266 -3.558 1.00 84.25 205 GLN A CA 1
ATOM 1671 C C . GLN A 1 205 ? 9.726 20.865 -4.018 1.00 84.25 205 GLN A C 1
ATOM 1673 O O . GLN A 1 205 ? 10.171 21.270 -5.093 1.00 84.25 205 GLN A O 1
ATOM 1678 N N . LYS A 1 206 ? 10.462 20.073 -3.230 1.00 83.50 206 LYS A N 1
ATOM 1679 C CA . LYS A 1 206 ? 11.841 19.699 -3.557 1.00 83.50 206 LYS A CA 1
ATOM 1680 C C . LYS A 1 206 ? 11.868 18.4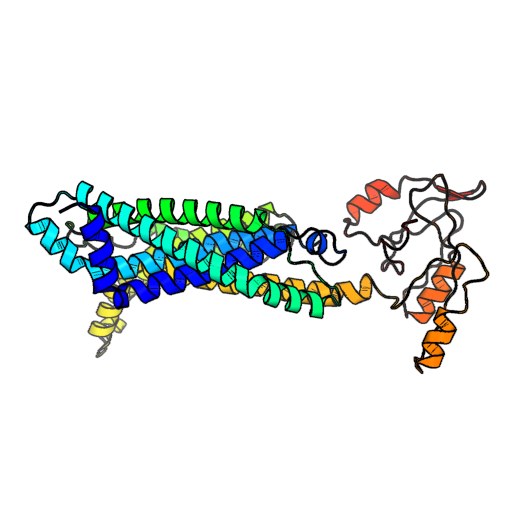08 -4.371 1.00 83.50 206 LYS A C 1
ATOM 1682 O O . LYS A 1 206 ? 12.024 17.324 -3.819 1.00 83.50 206 LYS A O 1
ATOM 1687 N N . ILE A 1 207 ? 11.830 18.534 -5.697 1.00 67.44 207 ILE A N 1
ATOM 1688 C CA . ILE A 1 207 ? 11.861 17.401 -6.648 1.00 67.44 207 ILE A CA 1
ATOM 1689 C C . ILE A 1 207 ? 13.029 16.433 -6.371 1.00 67.44 207 ILE A C 1
ATOM 1691 O O . ILE A 1 207 ? 12.865 15.218 -6.458 1.00 67.44 207 ILE A O 1
ATOM 1695 N N . ASN A 1 208 ? 14.195 16.943 -5.956 1.00 68.81 208 ASN A N 1
ATOM 1696 C CA . ASN A 1 208 ? 15.361 16.107 -5.645 1.00 68.81 208 ASN A CA 1
ATOM 1697 C C . ASN A 1 208 ? 15.147 15.142 -4.463 1.00 68.81 208 ASN A C 1
ATOM 1699 O O . ASN A 1 208 ? 15.791 14.097 -4.433 1.00 68.81 208 ASN A O 1
ATOM 1703 N N . TYR A 1 209 ? 14.239 15.433 -3.523 1.00 62.06 209 TYR A N 1
ATOM 1704 C CA . TYR A 1 209 ? 13.945 14.514 -2.413 1.00 62.06 209 TYR A CA 1
ATOM 1705 C C . TYR A 1 209 ? 13.265 13.228 -2.889 1.00 62.06 209 TYR A C 1
ATOM 1707 O O . TYR A 1 209 ? 13.480 12.172 -2.301 1.00 62.06 209 TYR A O 1
ATOM 1715 N N . PHE A 1 210 ? 12.501 13.293 -3.980 1.00 67.69 210 PHE A N 1
ATOM 1716 C CA . PHE A 1 210 ? 11.810 12.134 -4.543 1.00 67.69 210 PHE A CA 1
ATOM 1717 C C . PHE A 1 210 ? 12.674 11.319 -5.514 1.00 67.69 210 PHE A C 1
ATOM 1719 O O . PHE A 1 210 ? 12.224 10.284 -5.992 1.00 67.69 210 PHE A O 1
ATOM 1726 N N . LYS A 1 211 ? 13.921 11.737 -5.783 1.00 67.38 211 LYS A N 1
ATOM 1727 C CA . LYS A 1 211 ? 14.881 10.927 -6.556 1.00 67.38 211 LYS A CA 1
ATOM 1728 C C . LYS A 1 211 ? 15.474 9.777 -5.737 1.00 67.38 211 LYS A C 1
ATOM 1730 O O . LYS A 1 211 ? 15.907 8.786 -6.310 1.00 67.38 211 LYS A O 1
ATOM 1735 N N . SER A 1 212 ? 15.495 9.898 -4.408 1.00 69.31 212 SER A N 1
ATOM 1736 C CA . SER A 1 212 ? 15.983 8.850 -3.509 1.00 69.31 212 SER A CA 1
ATOM 1737 C C . SER A 1 212 ? 14.824 8.029 -2.947 1.00 69.31 212 SER A C 1
ATOM 1739 O O . SER A 1 212 ? 13.855 8.582 -2.422 1.00 69.31 212 SER A O 1
ATOM 1741 N N . THR A 1 213 ? 14.960 6.701 -2.970 1.00 66.94 213 THR A N 1
ATOM 1742 C CA . THR A 1 213 ? 14.021 5.757 -2.337 1.00 66.94 213 THR A CA 1
ATOM 1743 C C . THR A 1 213 ? 13.820 6.044 -0.844 1.00 66.94 213 THR A C 1
ATOM 1745 O O . THR A 1 213 ? 12.715 5.882 -0.323 1.00 66.94 213 THR A O 1
ATOM 1748 N N . GLY A 1 214 ? 14.852 6.549 -0.159 1.00 73.31 214 GLY A N 1
ATOM 1749 C CA . GLY A 1 214 ? 14.775 6.967 1.244 1.00 73.31 214 GLY A CA 1
ATOM 1750 C C . GLY A 1 214 ? 13.948 8.238 1.470 1.00 73.31 214 GLY A C 1
ATOM 1751 O O . GLY A 1 214 ? 13.253 8.354 2.476 1.00 73.31 214 GLY A O 1
ATOM 1752 N N . GLY A 1 215 ? 13.971 9.186 0.529 1.00 77.81 215 GLY A N 1
ATOM 1753 C CA . GLY A 1 215 ? 13.167 10.408 0.632 1.00 77.81 215 GLY A CA 1
ATOM 1754 C C . GLY A 1 215 ? 11.676 10.127 0.449 1.00 77.81 215 GLY A C 1
ATOM 1755 O O . GLY A 1 215 ? 10.845 10.642 1.198 1.00 77.81 215 GLY A O 1
ATOM 1756 N N . ILE A 1 216 ? 11.353 9.227 -0.484 1.00 75.62 216 ILE A N 1
ATOM 1757 C CA . ILE A 1 216 ? 9.993 8.733 -0.711 1.00 75.62 216 ILE A CA 1
ATOM 1758 C C . ILE A 1 216 ? 9.452 8.068 0.563 1.00 75.62 216 ILE A C 1
ATOM 1760 O O . ILE A 1 216 ? 8.385 8.448 1.044 1.00 75.62 216 ILE A O 1
ATOM 1764 N N . SER A 1 217 ? 10.190 7.122 1.155 1.00 76.56 217 SER A N 1
ATOM 1765 C CA . SER A 1 217 ? 9.737 6.403 2.355 1.00 76.56 217 SER A CA 1
ATOM 1766 C C . SER A 1 217 ? 9.545 7.325 3.566 1.00 76.56 217 SER A C 1
ATOM 1768 O O . SER A 1 217 ? 8.538 7.208 4.269 1.00 76.56 217 SER A O 1
ATOM 1770 N N . LEU A 1 218 ? 10.439 8.299 3.768 1.00 82.19 218 LEU A N 1
ATOM 1771 C CA . LEU A 1 218 ? 10.298 9.318 4.810 1.00 82.19 218 LEU A CA 1
ATOM 1772 C C . LEU A 1 218 ? 9.016 10.146 4.624 1.00 82.19 218 LEU A C 1
ATOM 1774 O O . LEU A 1 218 ? 8.293 10.388 5.593 1.00 82.19 218 LEU A O 1
ATOM 1778 N N . PHE A 1 219 ? 8.706 10.543 3.385 1.00 84.44 219 PHE A N 1
ATOM 1779 C CA . PHE A 1 219 ? 7.494 11.298 3.067 1.00 84.44 219 PHE A CA 1
ATOM 1780 C C . PHE A 1 219 ? 6.222 10.514 3.422 1.00 84.44 219 PHE A C 1
ATOM 1782 O O . PHE A 1 219 ? 5.305 11.082 4.016 1.00 84.44 219 PHE A O 1
ATOM 1789 N N . PHE A 1 220 ? 6.186 9.200 3.168 1.00 81.25 220 PHE A N 1
ATOM 1790 C CA . PHE A 1 220 ? 5.067 8.354 3.608 1.00 81.25 220 PHE A CA 1
ATOM 1791 C C . PHE A 1 220 ? 4.937 8.272 5.115 1.00 81.25 220 PHE A C 1
ATOM 1793 O O . PHE A 1 220 ? 3.827 8.387 5.627 1.00 81.25 220 PHE A O 1
ATOM 1800 N N . ILE A 1 221 ? 6.041 8.061 5.831 1.00 85.69 221 ILE A N 1
ATOM 1801 C CA . ILE A 1 221 ? 6.017 7.950 7.294 1.00 85.69 221 ILE A CA 1
ATOM 1802 C C . ILE A 1 221 ? 5.507 9.260 7.906 1.00 85.69 221 ILE A C 1
ATOM 1804 O O . ILE A 1 221 ? 4.657 9.244 8.797 1.00 85.69 221 ILE A O 1
ATOM 1808 N N . LEU A 1 222 ? 5.969 10.400 7.389 1.00 87.94 222 LEU A N 1
ATOM 1809 C CA . LEU A 1 222 ? 5.493 11.720 7.798 1.00 87.94 222 LEU A CA 1
ATOM 1810 C C . LEU A 1 222 ? 4.014 11.924 7.453 1.00 87.94 222 LEU A C 1
ATOM 1812 O O . LEU A 1 222 ? 3.258 12.388 8.305 1.00 87.94 222 LEU A O 1
ATOM 1816 N N . GLY A 1 223 ? 3.578 11.537 6.252 1.00 89.00 223 GLY A N 1
ATOM 1817 C CA . GLY A 1 223 ? 2.172 11.589 5.841 1.00 89.00 223 GLY A CA 1
ATOM 1818 C C . GLY A 1 223 ? 1.272 10.706 6.710 1.00 89.00 223 GLY A C 1
ATOM 1819 O O . GLY A 1 223 ? 0.169 11.115 7.085 1.00 89.00 223 GLY A O 1
ATOM 1820 N N . PHE A 1 224 ? 1.767 9.530 7.101 1.00 87.38 224 PHE A N 1
ATOM 1821 C CA . PHE A 1 224 ? 1.106 8.598 8.008 1.00 87.38 224 PHE A CA 1
ATOM 1822 C C . PHE A 1 224 ? 0.931 9.182 9.411 1.00 87.38 224 PHE A C 1
ATOM 1824 O O . PHE A 1 224 ? -0.161 9.162 9.980 1.00 87.38 224 PHE A O 1
ATOM 1831 N N . LEU A 1 225 ? 2.002 9.749 9.964 1.00 89.31 225 LEU A N 1
ATOM 1832 C CA . LEU A 1 225 ? 1.962 10.419 11.261 1.00 89.31 225 LEU A CA 1
ATOM 1833 C C . LEU A 1 225 ? 1.040 11.641 11.225 1.00 89.31 225 LEU A C 1
ATOM 1835 O O . LEU A 1 225 ? 0.232 11.819 12.134 1.00 89.31 225 LEU A O 1
ATOM 1839 N N . TYR A 1 226 ? 1.108 12.443 10.160 1.00 91.50 226 TYR A N 1
ATOM 1840 C CA . TYR A 1 226 ? 0.252 13.612 9.978 1.00 91.50 226 TYR A CA 1
ATOM 1841 C C . TYR A 1 226 ? -1.230 13.235 9.997 1.00 91.50 226 TYR A C 1
ATOM 1843 O O . TYR A 1 226 ? -2.002 13.801 10.761 1.00 91.50 226 TYR A O 1
ATOM 1851 N N . THR A 1 227 ? -1.638 12.260 9.192 1.00 90.62 227 THR A N 1
ATOM 1852 C CA . THR A 1 227 ? -3.038 11.807 9.116 1.00 90.62 227 THR A CA 1
ATOM 1853 C C . THR A 1 227 ? -3.521 11.191 10.429 1.00 90.62 227 THR A C 1
ATOM 1855 O O . THR A 1 227 ? -4.662 11.447 10.826 1.00 90.62 227 THR A O 1
ATOM 1858 N N . LEU A 1 228 ? -2.658 10.454 11.140 1.00 89.50 228 LEU A N 1
ATOM 1859 C CA . LEU A 1 228 ? -2.942 9.965 12.490 1.00 89.50 228 LEU A CA 1
ATOM 1860 C C . LEU A 1 228 ? -3.215 11.132 13.441 1.00 89.50 228 LEU A C 1
ATOM 1862 O O . LEU A 1 228 ? -4.317 11.224 13.977 1.00 89.50 228 LEU A O 1
ATOM 1866 N N . LEU A 1 229 ? -2.263 12.058 13.598 1.00 88.81 229 LEU A N 1
ATOM 1867 C CA . LEU A 1 229 ? -2.408 13.211 14.495 1.00 88.81 229 LEU A CA 1
ATOM 1868 C C . LEU A 1 229 ? -3.585 14.108 14.089 1.00 88.81 229 LEU A C 1
ATOM 1870 O O . LEU A 1 229 ? -4.295 14.628 14.952 1.00 88.81 229 LEU A O 1
ATOM 1874 N N . SER A 1 230 ? -3.813 14.270 12.789 1.00 88.94 230 SER A N 1
ATOM 1875 C CA . SER A 1 230 ? -4.877 15.103 12.247 1.00 88.94 230 SER A CA 1
ATOM 1876 C C . SER A 1 230 ? -6.242 14.584 12.689 1.00 88.94 230 SER A C 1
ATOM 1878 O O . SER A 1 230 ? -7.015 15.316 13.308 1.00 88.94 230 SER A O 1
ATOM 1880 N N . LEU A 1 231 ? -6.514 13.294 12.481 1.00 88.56 231 LEU A N 1
ATOM 1881 C CA . LEU A 1 231 ? -7.815 12.702 12.797 1.00 88.56 231 LEU A CA 1
ATOM 1882 C C . LEU A 1 231 ? -7.991 12.404 14.290 1.00 88.56 231 LEU A C 1
ATOM 1884 O O . LEU A 1 231 ? -9.111 12.494 14.799 1.00 88.56 231 LEU A O 1
ATOM 1888 N N . THR A 1 232 ? -6.917 12.096 15.026 1.00 84.94 232 THR A N 1
ATOM 1889 C CA . THR A 1 232 ? -7.031 11.791 16.459 1.00 84.94 232 THR A CA 1
ATOM 1890 C C . THR A 1 232 ? -6.982 13.022 17.361 1.00 84.94 232 THR A C 1
ATOM 1892 O O . THR A 1 232 ? -7.594 12.995 18.433 1.00 84.94 232 THR A O 1
ATOM 1895 N N . GLU A 1 233 ? -6.285 14.090 16.960 1.00 88.12 233 GLU A N 1
ATOM 1896 C CA . GLU A 1 233 ? -6.022 15.266 17.802 1.00 88.12 233 GLU A CA 1
ATOM 1897 C C . GLU A 1 233 ? -6.494 16.578 17.157 1.00 88.12 233 GLU A C 1
ATOM 1899 O O . GLU A 1 233 ? -7.331 17.257 17.753 1.00 88.12 233 GLU A O 1
ATOM 1904 N N . MET A 1 234 ? -6.018 16.930 15.953 1.00 87.50 234 MET A N 1
ATOM 1905 C CA . MET A 1 234 ? -6.255 18.256 15.350 1.00 87.50 234 MET A CA 1
ATOM 1906 C C . MET A 1 234 ? -7.731 18.508 15.011 1.00 87.50 234 MET A C 1
ATOM 1908 O O . MET A 1 234 ? -8.313 19.480 15.492 1.00 87.50 234 MET A O 1
ATOM 1912 N N . PHE A 1 235 ? -8.368 17.623 14.241 1.00 87.00 235 PHE A N 1
ATOM 1913 C CA . PHE A 1 235 ? -9.782 17.747 13.870 1.00 87.00 235 PHE A CA 1
ATOM 1914 C C . PHE A 1 235 ? -10.697 17.809 15.102 1.00 87.00 235 PHE A C 1
ATOM 1916 O O . PHE A 1 235 ? -11.482 18.757 15.216 1.00 87.00 235 PHE A O 1
ATOM 1923 N N . PRO A 1 236 ? -10.588 16.881 16.077 1.00 87.12 236 PRO A N 1
ATOM 1924 C CA . PRO A 1 236 ? -11.363 16.989 17.305 1.00 87.12 236 PRO A CA 1
ATOM 1925 C C . PRO A 1 236 ? -11.063 18.270 18.099 1.00 87.12 236 PRO A C 1
ATOM 1927 O O . PRO A 1 236 ? -11.982 18.850 18.679 1.00 87.12 236 PRO A O 1
ATOM 1930 N N . TYR A 1 237 ? -9.810 18.743 18.124 1.00 88.25 237 TYR A N 1
ATOM 1931 C CA . TYR A 1 237 ? -9.440 19.995 18.792 1.00 88.25 237 TYR A CA 1
ATOM 1932 C C . TYR A 1 237 ? -10.145 21.201 18.164 1.00 88.25 237 TYR A C 1
ATOM 1934 O O . TYR A 1 237 ? -10.817 21.953 18.877 1.00 88.25 237 TYR A O 1
ATOM 1942 N N . VAL A 1 238 ? -10.066 21.351 16.840 1.00 87.50 238 VAL A N 1
ATOM 1943 C CA . VAL A 1 238 ? -10.744 22.424 16.097 1.00 87.50 238 VAL A CA 1
ATOM 1944 C C . VAL A 1 238 ? -12.245 22.392 16.375 1.00 87.50 238 VAL A C 1
ATOM 1946 O O . VAL A 1 238 ? -12.827 23.416 16.732 1.00 87.50 238 VAL A O 1
ATOM 1949 N N . LEU A 1 239 ? -12.863 21.210 16.346 1.00 87.00 239 LEU A N 1
ATOM 1950 C CA . LEU A 1 239 ? -14.295 21.078 16.599 1.00 87.00 239 LEU A CA 1
ATOM 1951 C C . LEU A 1 239 ? -14.684 21.451 18.038 1.00 87.00 239 LEU A C 1
ATOM 1953 O O . LEU A 1 239 ? -15.702 22.107 18.268 1.00 87.00 239 LEU A O 1
ATOM 1957 N N . THR A 1 240 ? -13.843 21.113 19.022 1.00 86.50 240 THR A N 1
ATOM 1958 C CA . THR A 1 240 ? -14.055 21.567 20.405 1.00 86.50 240 THR A CA 1
ATOM 1959 C C . THR A 1 240 ? -13.902 23.082 20.554 1.00 86.50 240 THR A C 1
ATOM 1961 O O . THR A 1 240 ? -14.594 23.672 21.384 1.00 86.50 240 THR A O 1
ATOM 1964 N N . ARG A 1 241 ? -13.055 23.739 19.753 1.00 86.88 241 ARG A N 1
ATOM 1965 C CA . ARG A 1 241 ? -12.922 25.203 19.743 1.00 86.88 241 ARG A CA 1
ATOM 1966 C C . ARG A 1 241 ? -14.103 25.887 19.069 1.00 86.88 241 ARG A C 1
ATOM 1968 O O . ARG A 1 241 ? -14.635 26.818 19.665 1.00 86.88 241 ARG A O 1
ATOM 1975 N N . ILE A 1 242 ?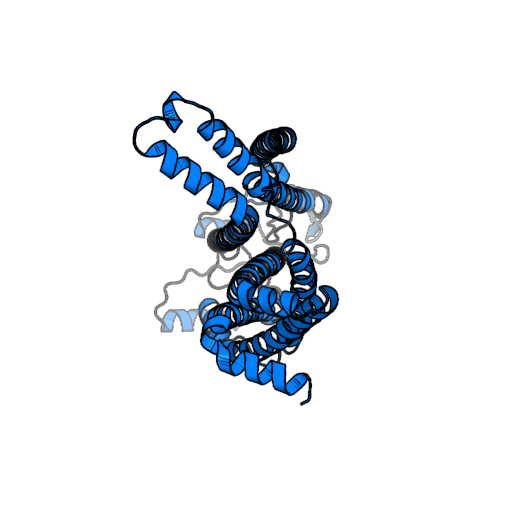 -14.571 25.380 17.928 1.00 86.00 242 ILE A N 1
ATOM 1976 C CA . ILE A 1 242 ? -15.784 25.878 17.257 1.00 86.00 242 ILE A CA 1
ATOM 1977 C C . ILE A 1 242 ? -16.975 25.822 18.217 1.00 86.00 242 ILE A C 1
ATOM 1979 O O . ILE A 1 242 ? -17.687 26.808 18.375 1.00 86.00 242 ILE A O 1
ATOM 1983 N N . SER A 1 243 ? -17.120 24.725 18.970 1.00 84.00 243 SER A N 1
ATOM 1984 C CA . SER A 1 243 ? -18.198 24.583 19.959 1.00 84.00 243 SER A CA 1
ATOM 1985 C C . SER A 1 243 ? -18.135 25.553 21.152 1.00 84.00 243 SER A C 1
ATOM 1987 O O . SER A 1 243 ? -19.059 25.580 21.957 1.00 84.00 243 SER A O 1
ATOM 1989 N N . LYS A 1 244 ? -17.054 26.334 21.300 1.00 87.00 244 LYS A N 1
ATOM 1990 C CA . LYS A 1 244 ? -16.925 27.384 22.326 1.00 87.00 244 LYS A CA 1
ATOM 1991 C C . LYS A 1 244 ? -17.232 28.786 21.793 1.00 87.00 244 LYS A C 1
ATOM 1993 O O . LYS A 1 244 ? -17.380 29.707 22.594 1.00 87.00 244 LYS A O 1
ATOM 1998 N N . ILE A 1 245 ? -17.307 28.969 20.475 1.00 88.81 245 ILE A N 1
ATOM 1999 C CA . ILE A 1 245 ? -17.597 30.267 19.859 1.00 88.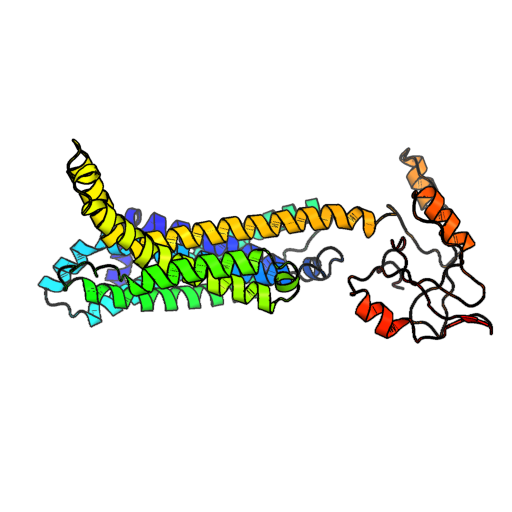81 245 ILE A CA 1
ATOM 2000 C C . ILE A 1 245 ? -19.109 30.489 19.926 1.00 88.81 245 ILE A C 1
ATOM 2002 O O . ILE A 1 245 ? -19.854 29.897 19.147 1.00 88.81 245 ILE A O 1
ATOM 2006 N N . LYS A 1 246 ? -19.565 31.342 20.856 1.00 83.62 246 LYS A N 1
ATOM 2007 C CA . LYS A 1 246 ? -21.000 31.579 21.107 1.00 83.62 246 LYS A CA 1
ATOM 2008 C C . LYS A 1 246 ? -21.771 31.982 19.846 1.00 83.62 246 LYS A C 1
ATOM 2010 O O . LYS A 1 246 ? -22.854 31.457 19.637 1.00 83.62 246 LYS A O 1
ATOM 2015 N N . LEU A 1 247 ? -21.182 32.832 18.999 1.00 87.00 247 LEU A N 1
ATOM 2016 C CA . LEU A 1 247 ? -21.791 33.305 17.747 1.00 87.00 247 LEU A CA 1
ATOM 2017 C C . LEU A 1 247 ? -22.212 32.162 16.813 1.00 87.00 247 LEU A C 1
ATOM 2019 O O . LEU A 1 247 ? -23.291 32.209 16.244 1.00 87.00 247 LEU A O 1
ATOM 2023 N N . ILE A 1 248 ? -21.377 31.130 16.675 1.00 81.88 248 ILE A N 1
ATOM 2024 C CA . ILE A 1 248 ? -21.641 29.990 15.784 1.00 81.88 248 ILE A CA 1
ATOM 2025 C C . ILE A 1 248 ? -22.467 28.928 16.517 1.00 81.88 248 ILE A C 1
ATOM 2027 O O . ILE A 1 248 ? -23.373 28.326 15.947 1.00 81.88 248 ILE A O 1
ATOM 2031 N N . TYR A 1 249 ? -22.142 28.682 17.790 1.00 86.62 249 TYR A N 1
ATOM 2032 C CA . TYR A 1 249 ? -22.729 27.600 18.574 1.00 86.62 249 TYR A CA 1
ATOM 2033 C C . TYR A 1 249 ? -24.183 27.859 18.976 1.00 86.62 249 TYR A C 1
ATOM 2035 O O . TYR A 1 249 ? -24.976 26.924 18.982 1.00 86.62 249 TYR A O 1
ATOM 2043 N N . MET A 1 250 ? -24.538 29.101 19.314 1.00 87.38 250 MET A N 1
ATOM 2044 C CA . MET A 1 250 ? -25.895 29.460 19.748 1.00 87.38 250 MET A CA 1
ATOM 2045 C C . MET A 1 250 ? -26.820 29.853 18.589 1.00 87.38 250 MET A C 1
ATOM 2047 O O . MET A 1 250 ? -27.972 30.203 18.830 1.00 87.38 250 MET A O 1
ATOM 2051 N N . ASP A 1 251 ? -26.349 29.791 17.342 1.00 86.69 251 ASP A N 1
ATOM 2052 C CA . ASP A 1 251 ? -27.172 30.125 16.183 1.00 86.69 251 ASP A CA 1
ATOM 2053 C C . ASP A 1 251 ? -28.130 28.972 15.830 1.00 86.69 251 ASP A C 1
ATOM 2055 O O . ASP A 1 251 ? -27.723 27.907 15.357 1.00 86.69 251 ASP A O 1
ATOM 2059 N N . LYS A 1 252 ? -29.427 29.182 16.079 1.00 88.31 252 LYS A N 1
ATOM 2060 C CA . LYS A 1 252 ? -30.532 28.273 15.720 1.00 88.31 252 LYS A CA 1
ATOM 2061 C C . LYS A 1 252 ? -30.281 26.819 16.161 1.00 88.31 252 LYS A C 1
ATOM 2063 O O . LYS A 1 252 ? -30.212 26.516 17.348 1.00 88.31 252 LYS A O 1
ATOM 2068 N N . VAL A 1 253 ? -30.170 25.900 15.198 1.00 89.69 253 VAL A N 1
ATOM 2069 C CA . VAL A 1 253 ? -30.001 24.452 15.408 1.00 89.69 253 VAL A CA 1
ATOM 2070 C C . VAL A 1 253 ? -28.531 24.027 15.513 1.00 89.69 253 VAL A C 1
ATOM 2072 O O . VAL A 1 253 ? -28.245 22.850 15.760 1.00 89.69 253 VAL A O 1
ATOM 2075 N N . ASN A 1 254 ? -27.585 24.965 15.371 1.00 88.94 254 ASN A N 1
ATOM 2076 C CA . ASN A 1 254 ? -26.153 24.668 15.384 1.00 88.94 254 ASN A CA 1
ATOM 2077 C C . ASN A 1 254 ? -25.700 24.084 16.722 1.00 88.94 254 ASN A C 1
ATOM 2079 O O . ASN A 1 254 ? -24.803 23.244 16.737 1.00 88.94 254 ASN A O 1
ATOM 2083 N N . MET A 1 255 ? -26.348 24.447 17.832 1.00 88.81 255 MET A N 1
ATOM 2084 C CA . MET A 1 255 ? -26.041 23.895 19.153 1.00 88.81 255 MET A CA 1
ATOM 2085 C C . MET A 1 255 ? -26.154 22.365 19.167 1.00 88.81 255 MET A C 1
ATOM 2087 O O . MET A 1 255 ? -25.246 21.670 19.636 1.00 88.81 255 MET A O 1
ATOM 2091 N N . ILE A 1 256 ? -27.252 21.838 18.618 1.00 89.69 256 ILE A N 1
ATOM 2092 C CA . ILE A 1 256 ? -27.530 20.398 18.554 1.00 89.69 256 ILE A CA 1
ATOM 2093 C C . ILE A 1 256 ? -26.612 19.746 17.518 1.00 89.69 256 ILE A C 1
ATOM 2095 O O . ILE A 1 256 ? -25.990 18.719 17.793 1.00 89.69 256 ILE A O 1
ATOM 2099 N N . PHE A 1 257 ? -26.481 20.365 16.341 1.00 89.69 257 PHE A N 1
ATOM 2100 C CA . PHE A 1 257 ? -25.653 19.844 15.257 1.00 89.69 257 PHE A CA 1
ATOM 2101 C C . PHE A 1 257 ? -24.174 19.731 15.657 1.00 89.69 257 PHE A C 1
ATOM 2103 O O . PHE A 1 257 ? -23.602 18.643 15.604 1.00 89.69 257 PHE A O 1
ATOM 2110 N N . ILE A 1 258 ? -23.560 20.821 16.126 1.00 88.12 258 ILE A N 1
ATOM 2111 C CA . ILE A 1 258 ? -22.141 20.870 16.505 1.00 88.12 258 ILE A CA 1
ATOM 2112 C C . ILE A 1 258 ? -21.859 19.910 17.661 1.00 88.12 258 ILE A C 1
ATOM 2114 O O . ILE A 1 258 ? -20.835 19.225 17.645 1.00 88.12 258 ILE A O 1
ATOM 2118 N N . SER A 1 259 ? -22.761 19.821 18.643 1.00 87.50 259 SER A N 1
ATOM 2119 C CA . SER A 1 259 ? -22.615 18.879 19.758 1.00 87.50 259 SER A CA 1
ATOM 2120 C C . SER A 1 259 ? -22.625 17.430 19.277 1.00 87.50 259 SER A C 1
ATOM 2122 O O . SER A 1 259 ? -21.705 16.680 19.609 1.00 87.50 259 SER A O 1
ATOM 2124 N N . ASN A 1 260 ? -23.580 17.066 18.415 1.00 89.12 260 ASN A N 1
ATOM 2125 C CA . ASN A 1 260 ? -23.674 15.725 17.839 1.00 89.12 260 ASN A CA 1
ATOM 2126 C C . ASN A 1 260 ? -22.455 15.368 16.982 1.00 89.12 260 ASN A C 1
ATOM 2128 O O . ASN A 1 260 ? -21.899 14.278 17.128 1.00 89.12 260 ASN A O 1
ATOM 2132 N N . VAL A 1 261 ? -22.012 16.271 16.099 1.00 88.94 261 VAL A N 1
ATOM 2133 C CA . VAL A 1 261 ? -20.823 16.041 15.263 1.00 88.94 261 VAL A CA 1
ATOM 2134 C C . VAL A 1 261 ? -19.586 15.880 16.148 1.00 88.94 261 VAL A C 1
ATOM 2136 O O . VAL A 1 261 ? -18.806 14.948 15.955 1.00 88.94 261 VAL A O 1
ATOM 2139 N N . ARG A 1 262 ? -19.425 16.729 17.170 1.00 87.56 262 ARG A N 1
ATOM 2140 C CA . ARG A 1 262 ? -18.286 16.675 18.096 1.00 87.56 262 ARG A CA 1
ATOM 2141 C C . ARG A 1 262 ? -18.231 15.362 18.851 1.00 87.56 262 ARG A C 1
ATOM 2143 O O . ARG A 1 262 ? -17.170 14.745 18.904 1.00 87.56 262 ARG A O 1
ATOM 2150 N N . GLU A 1 263 ? -19.342 14.928 19.427 1.00 84.00 263 GLU A N 1
ATOM 2151 C CA . GLU A 1 263 ? -19.382 13.679 20.185 1.00 84.00 263 GLU A CA 1
ATOM 2152 C C . GLU A 1 263 ? -19.139 12.463 19.293 1.00 84.00 263 GLU A C 1
ATOM 2154 O O . GLU A 1 263 ? -18.291 11.636 19.633 1.00 84.00 263 GLU A O 1
ATOM 2159 N N . LYS A 1 264 ? -19.770 12.403 18.112 1.00 85.50 264 LYS A N 1
ATOM 2160 C CA . LYS A 1 264 ? -19.541 11.318 17.147 1.00 85.50 264 LYS A CA 1
ATOM 2161 C C . LYS A 1 264 ? -18.087 11.251 16.683 1.00 85.50 264 LYS A C 1
ATOM 2163 O O . LYS A 1 264 ? -17.516 10.163 16.658 1.00 85.50 264 LYS A O 1
ATOM 2168 N N . ILE A 1 265 ? -17.456 12.386 16.366 1.00 85.31 265 ILE A N 1
ATOM 2169 C CA . ILE A 1 265 ? -16.036 12.412 15.980 1.00 85.31 265 ILE A CA 1
ATOM 2170 C C . ILE A 1 265 ? -15.149 11.988 17.153 1.00 85.31 265 ILE A C 1
ATOM 2172 O O . ILE A 1 265 ? -14.251 11.169 16.974 1.00 85.31 265 ILE A O 1
ATOM 2176 N N . LEU A 1 266 ? -15.394 12.489 18.368 1.00 83.69 266 LEU A N 1
ATOM 2177 C CA . LEU A 1 266 ? -14.585 12.134 19.537 1.00 83.69 266 LEU A CA 1
ATOM 2178 C C . LEU A 1 266 ? -14.664 10.637 19.874 1.00 83.69 266 LEU A C 1
ATOM 2180 O O . LEU A 1 266 ? -13.641 10.086 20.296 1.00 83.69 266 LEU A O 1
ATOM 2184 N N . GLN A 1 267 ? -15.837 10.017 19.697 1.00 80.25 267 GLN A N 1
ATOM 2185 C CA . GLN A 1 267 ? -16.087 8.588 19.916 1.00 80.25 267 GLN A CA 1
ATOM 2186 C C . GLN A 1 267 ? -15.473 7.720 18.808 1.00 80.25 267 GLN A C 1
ATOM 2188 O O . GLN A 1 267 ? -14.796 6.739 19.114 1.00 80.25 267 GLN A O 1
ATOM 2193 N N . ASN A 1 268 ? -15.620 8.125 17.542 1.00 80.75 268 ASN A N 1
ATOM 2194 C CA . ASN A 1 268 ? -15.253 7.311 16.378 1.00 80.75 268 ASN A CA 1
ATOM 2195 C C . ASN A 1 268 ? -13.929 7.717 15.711 1.00 80.75 268 ASN A C 1
ATOM 2197 O O . ASN A 1 268 ? -13.625 7.237 14.620 1.00 80.75 268 ASN A O 1
ATOM 2201 N N . ARG A 1 269 ? -13.104 8.567 16.340 1.00 83.62 269 ARG A N 1
ATOM 2202 C CA . ARG A 1 269 ? -11.860 9.094 15.735 1.00 83.62 269 ARG A CA 1
ATOM 2203 C C . ARG A 1 269 ? -10.911 8.017 15.201 1.00 83.62 269 ARG A C 1
ATOM 2205 O O . ARG A 1 269 ? -10.315 8.201 14.149 1.00 83.62 269 ARG A O 1
ATOM 2212 N N . ASN A 1 270 ? -10.797 6.883 15.897 1.00 81.00 270 ASN A N 1
ATOM 2213 C CA . ASN A 1 270 ? -9.926 5.784 15.470 1.00 81.00 270 ASN A CA 1
ATOM 2214 C C . ASN A 1 270 ? -10.473 5.112 14.207 1.00 81.00 270 ASN A C 1
ATOM 2216 O O . ASN A 1 270 ? -9.717 4.819 13.290 1.00 81.00 270 ASN A O 1
ATOM 2220 N N . VAL A 1 271 ? -11.792 4.909 14.148 1.00 83.12 271 VAL A N 1
ATOM 2221 C CA . VAL A 1 271 ? -12.477 4.339 12.983 1.00 83.12 271 VAL A CA 1
ATOM 2222 C C . VAL A 1 271 ? -12.355 5.279 11.782 1.00 83.12 271 VAL A C 1
ATOM 2224 O O . VAL A 1 271 ? -12.022 4.825 10.692 1.00 83.12 271 VAL A O 1
ATOM 2227 N N . LEU A 1 272 ? -12.532 6.589 11.992 1.00 86.44 272 LEU A N 1
ATOM 2228 C CA . LEU A 1 272 ? -12.311 7.609 10.961 1.00 86.44 272 LEU A CA 1
ATOM 2229 C C . LEU A 1 272 ? -10.868 7.584 10.439 1.00 86.44 272 LEU A C 1
ATOM 2231 O O . LEU A 1 272 ? -10.662 7.590 9.231 1.00 86.44 272 LEU A O 1
ATOM 2235 N N . PHE A 1 273 ? -9.877 7.496 11.332 1.00 88.56 273 PHE A N 1
ATOM 2236 C CA . PHE A 1 273 ? -8.470 7.361 10.952 1.00 88.56 273 PHE A CA 1
ATOM 2237 C C . PHE A 1 273 ? -8.210 6.142 10.064 1.00 88.56 273 PHE A C 1
ATOM 2239 O O . PHE A 1 273 ? -7.631 6.282 8.988 1.00 88.56 273 PHE A O 1
ATOM 2246 N N . ILE A 1 274 ? -8.676 4.967 10.488 1.00 88.31 274 ILE A N 1
ATOM 2247 C CA . ILE A 1 274 ? -8.484 3.715 9.750 1.00 88.31 274 ILE A CA 1
ATOM 2248 C C . ILE A 1 274 ? -9.112 3.804 8.350 1.00 88.31 274 ILE A C 1
ATOM 2250 O O . ILE A 1 274 ? -8.492 3.392 7.370 1.00 88.31 274 ILE A O 1
ATOM 2254 N N . MET A 1 275 ? -10.313 4.380 8.240 1.00 88.50 275 MET A N 1
ATOM 2255 C CA . MET A 1 275 ? -11.003 4.523 6.955 1.00 88.50 275 MET A CA 1
ATOM 2256 C C . MET A 1 275 ? -10.302 5.498 6.013 1.00 88.50 275 MET A C 1
ATOM 2258 O O . MET A 1 275 ? -10.108 5.181 4.840 1.00 88.50 275 MET A O 1
ATOM 2262 N N . THR A 1 276 ? -9.872 6.657 6.512 1.00 92.00 276 THR A N 1
ATOM 2263 C CA . THR A 1 276 ? -9.124 7.622 5.696 1.00 92.00 276 THR A CA 1
ATOM 2264 C C . THR A 1 276 ? -7.789 7.041 5.234 1.00 92.00 276 THR A C 1
ATOM 2266 O O . THR A 1 276 ? -7.401 7.269 4.092 1.00 92.00 276 THR A O 1
ATOM 2269 N N . MET A 1 277 ? -7.117 6.249 6.077 1.00 90.38 277 MET A N 1
ATOM 2270 C CA . MET A 1 277 ? -5.900 5.518 5.707 1.00 90.38 277 MET A CA 1
ATOM 2271 C C . MET A 1 277 ? -6.125 4.527 4.574 1.00 90.38 277 MET A C 1
ATOM 2273 O O . MET A 1 277 ? -5.371 4.490 3.606 1.00 90.38 277 MET A O 1
ATOM 2277 N N . PHE A 1 278 ? -7.174 3.719 4.685 1.00 90.81 278 PHE A N 1
ATOM 2278 C CA . PHE A 1 278 ? -7.509 2.756 3.649 1.00 90.81 278 PHE A CA 1
ATOM 2279 C C . PHE A 1 278 ? -7.785 3.446 2.303 1.00 90.81 278 PHE A C 1
ATOM 2281 O O . PHE A 1 278 ? -7.265 3.024 1.266 1.00 90.81 278 PHE A O 1
ATOM 2288 N N . LEU A 1 279 ? -8.548 4.545 2.320 1.00 92.12 279 LEU A N 1
ATOM 2289 C CA . LEU A 1 279 ? -8.851 5.323 1.118 1.00 92.12 279 LEU A CA 1
ATOM 2290 C C . LEU A 1 279 ? -7.608 5.997 0.529 1.00 92.12 279 LEU A C 1
ATOM 2292 O O . LEU A 1 279 ? -7.406 5.932 -0.682 1.00 92.12 279 LEU A O 1
ATOM 2296 N N . SER A 1 280 ? -6.761 6.609 1.361 1.00 91.94 280 SER A N 1
ATOM 2297 C CA . SER A 1 280 ? -5.554 7.292 0.887 1.00 91.94 280 SER A CA 1
ATOM 2298 C C . SER A 1 280 ? -4.580 6.315 0.235 1.00 91.94 280 SER A C 1
ATOM 2300 O O . SER A 1 280 ? -4.107 6.583 -0.866 1.00 91.94 280 SER A O 1
ATOM 2302 N N . ILE A 1 281 ? -4.349 5.153 0.853 1.00 91.56 281 ILE A N 1
ATOM 2303 C CA . ILE A 1 281 ? -3.511 4.085 0.295 1.00 91.56 281 ILE A CA 1
ATOM 2304 C C . ILE A 1 281 ? -4.085 3.589 -1.034 1.00 91.56 281 ILE A C 1
ATOM 2306 O O . ILE A 1 281 ? -3.336 3.419 -1.993 1.00 91.56 281 ILE A O 1
ATOM 2310 N N . SER A 1 282 ? -5.406 3.406 -1.120 1.00 91.06 282 SER A N 1
ATOM 2311 C CA . SER A 1 282 ? -6.065 2.958 -2.352 1.00 91.06 282 SER A CA 1
ATOM 2312 C C . SER A 1 282 ? -5.856 3.952 -3.497 1.00 91.06 282 SER A C 1
ATOM 2314 O O . SER A 1 282 ? -5.394 3.568 -4.570 1.00 91.06 282 SER A O 1
ATOM 2316 N N . ILE A 1 283 ? -6.127 5.241 -3.258 1.00 92.38 283 ILE A N 1
ATOM 2317 C CA . ILE A 1 283 ? -5.906 6.317 -4.239 1.00 92.38 283 ILE A CA 1
ATOM 2318 C C . ILE A 1 283 ? -4.431 6.383 -4.635 1.00 92.38 283 ILE A C 1
ATOM 2320 O O . ILE A 1 283 ? -4.108 6.562 -5.806 1.00 92.38 283 ILE A O 1
ATOM 2324 N N . PHE A 1 284 ? -3.532 6.208 -3.671 1.00 89.50 284 PHE A N 1
ATOM 2325 C CA . PHE A 1 284 ? -2.105 6.281 -3.914 1.00 89.50 284 PHE A CA 1
ATOM 2326 C C . PHE A 1 284 ? -1.599 5.134 -4.802 1.00 89.50 284 PHE A C 1
ATOM 2328 O O . PHE A 1 284 ? -0.839 5.373 -5.739 1.00 89.50 284 PHE A O 1
ATOM 2335 N N . ILE A 1 285 ? -2.073 3.904 -4.573 1.00 90.00 285 ILE A N 1
ATOM 2336 C CA . ILE A 1 285 ? -1.786 2.757 -5.446 1.00 90.00 285 ILE A CA 1
ATOM 2337 C C . ILE A 1 285 ? -2.280 3.033 -6.871 1.00 90.00 285 ILE A C 1
ATOM 2339 O O . ILE A 1 285 ? -1.518 2.848 -7.819 1.00 90.00 285 ILE A O 1
ATOM 2343 N N . PHE A 1 286 ? -3.513 3.529 -7.033 1.00 90.00 286 PHE A N 1
ATOM 2344 C CA . PHE A 1 286 ? -4.029 3.921 -8.350 1.00 90.00 286 PHE A CA 1
ATOM 2345 C C . PHE A 1 286 ? -3.175 5.009 -9.007 1.00 90.00 286 PHE A C 1
ATOM 2347 O O . PHE A 1 286 ? -2.902 4.924 -10.202 1.00 90.00 286 PHE A O 1
ATOM 2354 N N . GLY A 1 287 ? -2.713 5.993 -8.233 1.00 89.94 287 GLY A N 1
ATOM 2355 C CA . GLY A 1 287 ? -1.822 7.049 -8.704 1.00 89.94 287 GLY A CA 1
ATOM 2356 C C . GLY A 1 287 ? -0.494 6.507 -9.230 1.00 89.94 287 GLY A C 1
ATOM 2357 O O . GLY A 1 287 ? -0.108 6.845 -10.347 1.00 89.94 287 GLY A O 1
ATOM 2358 N N . ILE A 1 288 ? 0.176 5.622 -8.478 1.00 85.75 288 ILE A N 1
ATOM 2359 C CA . ILE A 1 288 ? 1.417 4.985 -8.944 1.00 85.75 288 ILE A CA 1
ATOM 2360 C C . ILE A 1 288 ? 1.162 4.204 -10.234 1.00 85.75 288 ILE A C 1
ATOM 2362 O O . ILE A 1 288 ? 1.902 4.377 -11.197 1.00 85.75 288 ILE A O 1
ATOM 2366 N N . LEU A 1 289 ? 0.123 3.365 -10.268 1.00 86.12 289 LEU A N 1
ATOM 2367 C CA . LEU A 1 289 ? -0.192 2.545 -11.441 1.00 86.12 289 LEU A CA 1
ATOM 2368 C C . LEU A 1 289 ? -0.490 3.406 -12.677 1.00 86.12 289 LEU A C 1
ATOM 2370 O O . LEU A 1 289 ? -0.048 3.078 -13.776 1.00 86.12 289 LEU A O 1
ATOM 2374 N N . TYR A 1 290 ? -1.198 4.524 -12.502 1.00 87.62 290 TYR A N 1
ATOM 2375 C CA . TYR A 1 290 ? -1.482 5.464 -13.584 1.00 87.62 290 TYR A CA 1
ATOM 2376 C C . TYR A 1 290 ? -0.209 6.132 -14.111 1.00 87.62 290 TYR A C 1
ATOM 2378 O O . TYR A 1 290 ? 0.023 6.145 -15.318 1.00 87.62 290 TYR A O 1
ATOM 2386 N N . VAL A 1 291 ? 0.642 6.639 -13.213 1.00 85.25 291 VAL A N 1
ATOM 2387 C CA . VAL A 1 291 ? 1.923 7.252 -13.592 1.00 85.25 291 VAL A CA 1
ATOM 2388 C C . VAL A 1 291 ? 2.828 6.231 -14.275 1.00 85.25 291 VAL A C 1
ATOM 2390 O O . VAL A 1 291 ? 3.453 6.547 -15.279 1.00 85.25 291 VAL A O 1
ATOM 2393 N N . GLN A 1 292 ? 2.877 4.993 -13.785 1.00 79.56 292 GLN A N 1
ATOM 2394 C CA . GLN A 1 292 ? 3.644 3.924 -14.424 1.00 79.56 292 GLN A CA 1
ATOM 2395 C C . GLN A 1 292 ? 3.153 3.623 -15.827 1.00 79.56 292 GLN A C 1
ATOM 2397 O O . GLN A 1 292 ? 3.974 3.498 -16.729 1.00 79.56 292 GLN A O 1
ATOM 2402 N N . LYS A 1 293 ? 1.836 3.539 -16.023 1.00 81.56 293 LYS A N 1
ATOM 2403 C CA . LYS A 1 293 ? 1.259 3.357 -17.352 1.00 81.56 293 LYS A CA 1
ATOM 2404 C C . LYS A 1 293 ? 1.691 4.485 -18.295 1.00 81.56 293 LYS A C 1
ATOM 2406 O O . LYS A 1 293 ? 2.197 4.195 -19.370 1.00 81.56 293 LYS A O 1
ATOM 2411 N N . ASP A 1 294 ? 1.558 5.743 -17.874 1.00 83.25 294 ASP A N 1
ATOM 2412 C CA . ASP A 1 294 ? 1.966 6.904 -18.681 1.00 83.25 294 ASP A CA 1
ATOM 2413 C C . ASP A 1 294 ? 3.474 6.894 -18.995 1.00 83.25 294 ASP A C 1
ATOM 2415 O O . ASP A 1 294 ? 3.888 7.185 -20.117 1.00 83.25 294 ASP A O 1
ATOM 2419 N N . LEU A 1 295 ? 4.311 6.497 -18.031 1.00 78.06 295 LEU A N 1
ATOM 2420 C CA . LEU A 1 295 ? 5.750 6.330 -18.246 1.00 78.06 295 LEU A CA 1
ATOM 2421 C C . LEU A 1 295 ? 6.060 5.201 -19.232 1.00 78.06 295 LEU A C 1
ATOM 2423 O O . LEU A 1 295 ? 6.968 5.359 -20.043 1.00 78.06 295 LEU A O 1
ATOM 2427 N N . ILE A 1 296 ? 5.330 4.082 -19.177 1.00 74.25 296 ILE A N 1
ATOM 2428 C CA . ILE A 1 296 ? 5.464 2.984 -20.143 1.00 74.25 296 ILE A CA 1
ATOM 2429 C C . ILE A 1 296 ? 5.077 3.472 -21.535 1.00 74.25 296 ILE A C 1
ATOM 2431 O O . ILE A 1 296 ? 5.852 3.275 -22.468 1.00 74.25 296 ILE A O 1
ATOM 2435 N N . ASP A 1 297 ? 3.935 4.146 -21.667 1.00 74.81 297 ASP A N 1
ATOM 2436 C CA . ASP A 1 297 ? 3.446 4.659 -22.948 1.00 74.81 297 ASP A CA 1
ATOM 2437 C C . ASP A 1 297 ? 4.457 5.650 -23.560 1.00 74.81 297 ASP A C 1
ATOM 2439 O O . ASP A 1 297 ? 4.804 5.523 -24.732 1.00 74.81 297 ASP A O 1
ATOM 2443 N N . LYS A 1 298 ? 5.047 6.548 -22.757 1.00 74.56 298 LYS A N 1
ATOM 2444 C CA . LYS A 1 298 ? 6.106 7.476 -23.208 1.00 74.56 298 LYS A CA 1
ATOM 2445 C C . LYS A 1 298 ? 7.432 6.791 -23.538 1.00 74.56 298 LYS A C 1
ATOM 2447 O O . LYS A 1 298 ? 8.100 7.172 -24.496 1.00 74.56 298 LYS A O 1
ATOM 2452 N N . LYS A 1 299 ? 7.855 5.814 -22.729 1.00 68.81 299 LYS A N 1
ATOM 2453 C CA . LYS A 1 299 ? 9.119 5.090 -22.943 1.00 68.81 299 LYS A CA 1
ATOM 2454 C C . LYS A 1 299 ? 9.035 4.122 -24.117 1.00 68.81 299 LYS A C 1
ATOM 2456 O O . LYS A 1 299 ? 10.071 3.834 -24.706 1.00 68.81 299 LYS A O 1
ATOM 2461 N N . LYS A 1 300 ? 7.848 3.623 -24.469 1.00 66.88 300 LYS A N 1
ATOM 2462 C CA . LYS A 1 300 ? 7.656 2.674 -25.570 1.00 66.88 300 LYS A CA 1
ATOM 2463 C C . LYS A 1 300 ? 8.208 3.218 -26.888 1.00 66.88 300 LYS A C 1
ATOM 2465 O O . LYS A 1 300 ? 8.991 2.525 -27.527 1.00 66.88 300 LYS A O 1
ATOM 2470 N N . ASP A 1 301 ? 7.887 4.465 -27.220 1.00 64.50 301 ASP A N 1
ATOM 2471 C CA . ASP A 1 301 ? 8.333 5.105 -28.465 1.00 64.50 301 ASP A CA 1
ATOM 2472 C C . ASP A 1 301 ? 9.843 5.398 -28.476 1.00 64.50 301 ASP A C 1
ATOM 2474 O O . ASP A 1 301 ? 10.461 5.479 -29.536 1.00 64.50 301 ASP A O 1
ATOM 2478 N N . ILE A 1 302 ? 10.447 5.552 -27.293 1.00 63.47 302 ILE A N 1
ATOM 2479 C CA . ILE A 1 302 ? 11.887 5.799 -27.136 1.00 63.47 302 ILE A CA 1
ATOM 2480 C C . ILE A 1 302 ? 12.679 4.485 -27.181 1.00 63.47 302 ILE A C 1
ATOM 2482 O O . ILE A 1 302 ? 13.729 4.427 -27.810 1.00 63.47 302 ILE A O 1
ATOM 2486 N N . LEU A 1 303 ? 12.195 3.435 -26.511 1.00 61.44 303 LEU A N 1
ATOM 2487 C CA . LEU A 1 303 ? 12.884 2.144 -26.388 1.00 61.44 303 LEU A CA 1
ATOM 2488 C C . LEU A 1 303 ? 12.692 1.248 -27.619 1.00 61.44 303 LEU A C 1
ATOM 2490 O O . LEU A 1 303 ? 13.571 0.443 -27.934 1.00 61.44 303 LEU A O 1
ATOM 2494 N N . TYR A 1 304 ? 11.554 1.379 -28.305 1.00 66.00 304 TYR A N 1
ATOM 2495 C CA . TYR A 1 304 ? 11.185 0.572 -29.468 1.00 66.00 304 TYR A CA 1
ATOM 2496 C C . TYR A 1 304 ? 10.776 1.448 -30.662 1.00 66.00 304 TYR A C 1
ATOM 2498 O O . TYR A 1 304 ? 9.648 1.343 -31.137 1.00 66.00 304 TYR A O 1
ATOM 2506 N N . PRO A 1 305 ? 11.682 2.290 -31.194 1.00 67.19 305 PRO A N 1
ATOM 2507 C CA . PRO A 1 305 ? 11.373 3.137 -32.346 1.00 67.19 305 PRO A CA 1
ATOM 2508 C C . PRO A 1 305 ? 11.274 2.362 -33.670 1.00 67.19 305 PRO A C 1
ATOM 2510 O O . PRO A 1 305 ? 10.904 2.933 -34.692 1.00 67.19 305 PRO A O 1
ATOM 2513 N N . ILE A 1 306 ? 11.641 1.076 -33.671 1.00 73.69 306 ILE A N 1
ATOM 2514 C CA . ILE A 1 306 ? 11.573 0.182 -34.828 1.00 73.69 306 ILE A CA 1
ATOM 2515 C C . ILE A 1 306 ? 10.619 -0.969 -34.498 1.00 73.69 306 ILE A C 1
ATOM 2517 O O . ILE A 1 306 ? 10.862 -1.712 -33.544 1.00 73.69 306 ILE A O 1
ATOM 2521 N N . ASP A 1 307 ? 9.586 -1.144 -35.329 1.00 72.31 307 ASP A N 1
ATOM 2522 C CA . ASP A 1 307 ? 8.554 -2.177 -35.155 1.00 72.31 307 ASP A CA 1
ATOM 2523 C C . ASP A 1 307 ? 9.104 -3.603 -35.300 1.00 72.31 307 ASP A C 1
ATOM 2525 O O . ASP A 1 307 ? 8.710 -4.512 -34.570 1.00 72.31 307 ASP A O 1
ATOM 2529 N N . ILE A 1 308 ? 10.025 -3.810 -36.249 1.00 73.31 308 ILE A N 1
ATOM 2530 C CA . ILE A 1 308 ? 10.637 -5.112 -36.536 1.00 73.31 308 ILE A CA 1
ATOM 2531 C C . ILE A 1 308 ? 12.143 -4.928 -36.736 1.00 73.31 308 ILE A C 1
ATOM 2533 O O . ILE A 1 308 ? 12.580 -4.314 -37.708 1.00 73.31 308 ILE A O 1
ATOM 2537 N N . ALA A 1 309 ? 12.936 -5.513 -35.839 1.00 73.12 309 ALA A N 1
ATOM 2538 C CA . ALA A 1 309 ? 14.388 -5.590 -35.952 1.00 73.12 309 ALA A CA 1
ATOM 2539 C C . ALA A 1 309 ? 14.826 -7.060 -35.953 1.00 73.12 309 ALA A C 1
ATOM 2541 O O . ALA A 1 309 ? 14.370 -7.850 -35.128 1.00 73.12 309 ALA A O 1
ATOM 2542 N N . TYR A 1 310 ? 15.706 -7.431 -36.880 1.00 71.00 310 TYR A N 1
ATOM 2543 C CA . TYR A 1 310 ? 16.268 -8.776 -36.968 1.00 71.00 310 TYR A CA 1
ATOM 2544 C C . TYR A 1 310 ? 17.727 -8.711 -37.421 1.00 71.00 310 TYR A C 1
ATOM 2546 O O . TYR A 1 310 ? 18.109 -7.836 -38.199 1.00 71.00 310 TYR A O 1
ATOM 2554 N N . VAL A 1 311 ? 18.542 -9.641 -36.923 1.00 71.56 311 VAL A N 1
ATOM 2555 C CA . VAL A 1 311 ? 19.956 -9.772 -37.290 1.00 71.56 311 VAL A CA 1
ATOM 2556 C C . VAL A 1 311 ? 20.096 -10.947 -38.246 1.00 71.56 311 VAL A C 1
ATOM 2558 O O . VAL A 1 311 ? 19.617 -12.044 -37.972 1.00 71.56 311 VAL A O 1
ATOM 2561 N N . VAL A 1 312 ? 20.753 -10.717 -39.378 1.00 69.12 312 VAL A N 1
ATOM 2562 C CA . VAL A 1 312 ? 20.987 -11.738 -40.402 1.00 69.12 312 VAL A CA 1
ATOM 2563 C C . VAL A 1 312 ? 22.469 -12.100 -40.390 1.00 69.12 312 VAL A C 1
ATOM 2565 O O . VAL A 1 312 ? 23.292 -11.292 -40.816 1.00 69.12 312 VAL A O 1
ATOM 2568 N N . LYS A 1 313 ? 22.809 -13.299 -39.897 1.00 65.81 313 LYS A N 1
ATOM 2569 C CA . LYS A 1 313 ? 24.188 -13.830 -39.914 1.00 65.81 313 LYS A CA 1
ATOM 2570 C C . LYS A 1 313 ? 24.574 -14.406 -41.293 1.00 65.81 313 LYS A C 1
ATOM 2572 O O . LYS A 1 313 ? 25.724 -14.281 -41.696 1.00 65.81 313 LYS A O 1
ATOM 2577 N N . GLU A 1 314 ? 23.615 -14.939 -42.059 1.00 62.44 314 GLU A N 1
ATOM 2578 C CA . GLU A 1 314 ? 23.822 -15.529 -43.399 1.00 62.44 314 GLU A CA 1
ATOM 2579 C C . GLU A 1 314 ? 23.023 -14.791 -44.486 1.00 62.44 314 GLU A C 1
ATOM 2581 O O . GLU A 1 314 ? 21.834 -14.526 -44.321 1.00 62.44 314 GLU A O 1
ATOM 2586 N N . ARG A 1 315 ? 23.656 -14.449 -45.620 1.00 58.47 315 ARG A N 1
ATOM 2587 C CA . ARG A 1 315 ? 23.090 -13.522 -46.629 1.00 58.47 315 ARG A CA 1
ATOM 2588 C C . ARG A 1 315 ? 21.778 -13.994 -47.277 1.00 58.47 315 ARG A C 1
ATOM 2590 O O . ARG A 1 315 ? 21.024 -13.135 -47.746 1.00 58.47 315 ARG A O 1
ATOM 2597 N N . ASP A 1 316 ? 21.488 -15.293 -47.256 1.00 57.38 316 ASP A N 1
ATOM 2598 C CA . ASP A 1 316 ? 20.432 -15.911 -48.070 1.00 57.38 316 ASP A CA 1
ATOM 2599 C C . ASP A 1 316 ? 19.014 -15.807 -47.476 1.00 57.38 316 ASP A C 1
ATOM 2601 O O . ASP A 1 316 ? 18.029 -15.912 -48.203 1.00 57.38 316 ASP A O 1
ATOM 2605 N N . TYR A 1 317 ? 18.864 -15.475 -46.188 1.00 59.06 317 TYR A N 1
ATOM 2606 C CA . TYR A 1 317 ? 17.550 -15.390 -45.520 1.00 59.06 317 TYR A CA 1
ATOM 2607 C C . TYR A 1 317 ? 16.836 -14.021 -45.638 1.00 59.06 317 TYR A C 1
ATOM 2609 O O . TYR A 1 317 ? 15.796 -13.794 -45.017 1.00 59.06 317 TYR A O 1
ATOM 2617 N N . ASN A 1 318 ? 17.349 -13.093 -46.454 1.00 61.00 318 ASN A N 1
ATOM 2618 C CA . ASN A 1 318 ? 16.939 -11.676 -46.460 1.00 61.00 318 ASN A CA 1
ATOM 2619 C C . ASN A 1 318 ? 15.508 -11.364 -46.949 1.00 61.00 318 ASN A C 1
ATOM 2621 O O . ASN A 1 318 ? 15.037 -10.249 -46.703 1.00 61.00 318 ASN A O 1
ATOM 2625 N N . ASN A 1 319 ? 14.820 -12.295 -47.622 1.00 69.69 319 ASN A N 1
ATOM 2626 C CA . ASN A 1 319 ? 13.566 -11.995 -48.334 1.00 69.69 319 ASN A CA 1
ATOM 2627 C C . ASN A 1 319 ? 12.303 -12.634 -47.735 1.00 69.69 319 ASN A C 1
ATOM 2629 O O . ASN A 1 319 ? 11.202 -12.281 -48.145 1.00 69.69 319 ASN A O 1
ATOM 2633 N N . ILE A 1 320 ? 12.419 -13.535 -46.754 1.00 74.56 320 ILE A N 1
ATOM 2634 C CA . ILE A 1 320 ? 11.245 -14.241 -46.201 1.00 74.56 320 ILE A CA 1
ATOM 2635 C C . ILE A 1 320 ? 10.293 -13.267 -45.492 1.00 74.56 320 ILE A C 1
ATOM 2637 O O . ILE A 1 320 ? 9.076 -13.353 -45.651 1.00 74.56 320 ILE A O 1
ATOM 2641 N N . ILE A 1 321 ? 10.848 -12.328 -44.721 1.00 76.50 321 ILE A N 1
ATOM 2642 C CA . ILE A 1 321 ? 10.066 -11.335 -43.972 1.00 76.50 321 ILE A CA 1
ATOM 2643 C C . ILE A 1 321 ? 9.428 -10.332 -44.937 1.00 76.50 321 ILE A C 1
ATOM 2645 O O . ILE A 1 321 ? 8.229 -10.084 -44.851 1.00 76.50 321 ILE A O 1
ATOM 2649 N N . ASP A 1 322 ? 10.201 -9.814 -45.893 1.00 79.50 322 ASP A N 1
ATOM 2650 C CA . ASP A 1 322 ? 9.713 -8.874 -46.905 1.00 79.50 322 ASP A CA 1
ATOM 2651 C C . ASP A 1 322 ? 8.564 -9.483 -47.729 1.00 79.50 322 ASP A C 1
ATOM 2653 O O . ASP A 1 322 ? 7.565 -8.808 -47.979 1.00 79.50 322 ASP A O 1
ATOM 2657 N N . ASN A 1 323 ? 8.676 -10.761 -48.111 1.00 80.75 323 ASN A N 1
ATOM 2658 C CA . ASN A 1 323 ? 7.638 -11.469 -48.860 1.00 80.75 323 ASN A CA 1
ATOM 2659 C C . ASN A 1 323 ? 6.365 -11.645 -48.024 1.00 80.75 323 ASN A C 1
ATOM 2661 O O . ASN A 1 323 ? 5.291 -11.291 -48.498 1.00 80.75 323 ASN A O 1
ATOM 2665 N N . LYS A 1 324 ? 6.475 -12.066 -46.755 1.00 82.00 324 LYS A N 1
ATOM 2666 C CA . LYS A 1 324 ? 5.314 -12.166 -45.851 1.00 82.00 324 LYS A CA 1
ATOM 2667 C C . LYS A 1 324 ? 4.633 -10.823 -45.591 1.00 82.00 324 LYS A C 1
ATOM 2669 O O . LYS A 1 324 ? 3.411 -10.772 -45.477 1.00 82.00 324 LYS A O 1
ATOM 2674 N N . LEU A 1 325 ? 5.395 -9.736 -45.468 1.00 82.88 325 LEU A N 1
ATOM 2675 C CA . LEU A 1 325 ? 4.825 -8.399 -45.275 1.00 82.88 325 LEU A CA 1
ATOM 2676 C C . LEU A 1 325 ? 4.074 -7.931 -46.529 1.00 82.88 325 LEU A C 1
ATOM 2678 O O . LEU A 1 325 ? 2.972 -7.397 -46.412 1.00 82.88 325 LEU A O 1
ATOM 2682 N N . LYS A 1 326 ? 4.628 -8.196 -47.722 1.00 84.19 326 LYS A N 1
ATOM 2683 C CA . LYS A 1 326 ? 3.968 -7.912 -49.006 1.00 84.19 326 LYS A CA 1
ATOM 2684 C C . LYS A 1 326 ? 2.714 -8.759 -49.222 1.00 84.19 326 LYS A C 1
ATOM 2686 O O . LYS A 1 326 ? 1.698 -8.209 -49.629 1.00 84.19 326 LYS A O 1
ATOM 2691 N N . GLU A 1 327 ? 2.758 -10.055 -48.910 1.00 88.00 327 GLU A N 1
ATOM 2692 C CA . GLU A 1 327 ? 1.599 -10.962 -48.991 1.00 88.00 327 GLU A CA 1
ATOM 2693 C C . GLU A 1 327 ? 0.425 -10.473 -48.131 1.00 88.00 327 GLU A C 1
ATOM 2695 O O . GLU A 1 327 ? -0.725 -10.550 -48.551 1.00 88.00 327 GLU A O 1
ATOM 2700 N N . ASN A 1 328 ? 0.711 -9.899 -46.958 1.00 86.56 328 ASN A N 1
ATOM 2701 C CA . ASN A 1 328 ? -0.304 -9.325 -46.071 1.00 86.56 328 ASN A CA 1
ATOM 2702 C C . ASN A 1 328 ? -0.644 -7.854 -46.381 1.00 86.56 328 ASN A C 1
ATOM 2704 O O . ASN A 1 328 ? -1.356 -7.222 -45.604 1.00 86.56 328 ASN A O 1
ATOM 2708 N N . SER A 1 329 ? -0.155 -7.294 -47.496 1.00 84.44 329 SER A N 1
ATOM 2709 C CA . SER A 1 329 ? -0.395 -5.899 -47.907 1.00 84.44 329 SER A CA 1
ATOM 2710 C C . SER A 1 329 ? 0.018 -4.850 -46.859 1.00 84.44 329 SER A C 1
ATOM 2712 O O . SER A 1 329 ? -0.610 -3.800 -46.728 1.00 84.44 329 SER A O 1
ATOM 2714 N N . ILE A 1 330 ? 1.080 -5.122 -46.094 1.00 81.88 330 ILE A N 1
ATOM 2715 C CA . ILE A 1 330 ? 1.605 -4.205 -45.076 1.00 81.88 330 ILE A CA 1
ATOM 2716 C C . ILE A 1 330 ? 2.657 -3.300 -45.725 1.00 81.88 330 ILE A C 1
ATOM 2718 O O . ILE A 1 330 ? 3.673 -3.780 -46.226 1.00 81.88 330 ILE A O 1
ATOM 2722 N N . ASN A 1 331 ? 2.450 -1.982 -45.683 1.00 82.81 331 ASN A N 1
ATOM 2723 C CA . ASN A 1 331 ? 3.451 -1.010 -46.128 1.00 82.81 331 ASN A CA 1
ATOM 2724 C C . ASN A 1 331 ? 4.614 -0.946 -45.127 1.00 82.81 331 ASN A C 1
ATOM 2726 O O . ASN A 1 331 ? 4.397 -0.689 -43.945 1.00 82.81 331 ASN A O 1
ATOM 2730 N N . PHE A 1 332 ? 5.851 -1.130 -45.596 1.00 78.56 332 PHE A N 1
ATOM 2731 C CA . PHE A 1 332 ? 7.047 -1.066 -44.751 1.00 78.56 332 PHE A CA 1
ATOM 2732 C C . PHE A 1 332 ? 8.193 -0.305 -45.422 1.00 78.56 332 PHE A C 1
ATOM 2734 O O . PHE A 1 332 ? 8.325 -0.281 -46.646 1.00 78.56 332 PHE A O 1
ATOM 2741 N N . GLN A 1 333 ? 9.067 0.286 -44.605 1.00 78.75 333 GLN A N 1
ATOM 2742 C CA . GLN A 1 333 ? 10.328 0.872 -45.053 1.00 78.75 333 GLN A CA 1
ATOM 2743 C C . GLN A 1 333 ? 11.499 0.076 -44.484 1.00 78.75 333 GLN A C 1
ATOM 2745 O O . GLN A 1 333 ? 11.744 0.079 -43.281 1.00 78.75 333 GLN A O 1
ATOM 2750 N N . LYS A 1 334 ? 12.260 -0.587 -45.356 1.00 78.19 334 LYS A N 1
ATOM 2751 C CA . LYS A 1 334 ? 13.441 -1.357 -44.950 1.00 78.19 334 LYS A CA 1
ATOM 2752 C C . LYS A 1 334 ? 14.669 -0.453 -44.831 1.00 78.19 334 LYS A C 1
ATOM 2754 O O . LYS A 1 334 ? 14.912 0.413 -45.680 1.00 78.19 334 LYS A O 1
ATOM 2759 N N . VAL A 1 335 ? 15.463 -0.669 -43.785 1.00 76.69 335 VAL A N 1
ATOM 2760 C CA . VAL A 1 335 ? 16.807 -0.098 -43.638 1.00 76.69 335 VAL A CA 1
ATOM 2761 C C . VAL A 1 335 ? 17.750 -1.219 -43.241 1.00 76.69 335 VAL A C 1
ATOM 2763 O O . VAL A 1 335 ? 17.486 -1.944 -42.289 1.00 76.69 335 VAL A O 1
ATOM 2766 N N . LYS A 1 336 ? 18.841 -1.369 -43.991 1.00 76.75 336 LYS A N 1
ATOM 2767 C CA . LYS A 1 336 ? 19.915 -2.305 -43.671 1.00 76.75 336 LYS A CA 1
ATOM 2768 C C . LYS A 1 336 ? 21.077 -1.520 -43.080 1.00 76.75 336 LYS A C 1
ATOM 2770 O O . LYS A 1 336 ? 21.503 -0.536 -43.683 1.00 76.75 336 LYS A O 1
ATOM 2775 N N . VAL A 1 337 ? 21.574 -1.977 -41.938 1.00 76.06 337 VAL A N 1
ATOM 2776 C CA . VAL A 1 337 ? 22.775 -1.448 -41.285 1.00 76.06 337 VAL A CA 1
ATOM 2777 C C . VAL A 1 337 ? 23.711 -2.584 -40.913 1.00 76.06 337 VAL A C 1
ATOM 2779 O O . VAL A 1 337 ? 23.274 -3.724 -40.737 1.00 76.06 337 VAL A O 1
ATOM 2782 N N . THR A 1 338 ? 24.996 -2.272 -40.844 1.00 77.56 338 THR A N 1
ATOM 2783 C CA . THR A 1 338 ? 26.062 -3.195 -40.483 1.00 77.56 338 THR A CA 1
ATOM 2784 C C . THR A 1 338 ? 26.642 -2.800 -39.134 1.00 77.56 338 THR A C 1
ATOM 2786 O O . THR A 1 338 ? 27.038 -1.660 -38.901 1.00 77.56 338 THR A O 1
ATOM 2789 N N . PHE A 1 339 ? 26.663 -3.770 -38.225 1.00 74.19 339 PHE A N 1
ATOM 2790 C CA . PHE A 1 339 ? 27.299 -3.622 -36.927 1.00 74.19 339 PHE A CA 1
ATOM 2791 C C . PHE A 1 339 ? 28.678 -4.262 -36.965 1.00 74.19 339 PHE A C 1
ATOM 2793 O O . PHE A 1 339 ? 28.865 -5.319 -37.569 1.00 74.19 339 PHE A O 1
ATOM 2800 N N . TYR A 1 340 ? 29.622 -3.609 -36.301 1.00 74.56 340 TYR A N 1
ATOM 2801 C CA . TYR A 1 340 ? 30.962 -4.119 -36.080 1.00 74.56 340 TYR A CA 1
ATOM 2802 C C . TYR A 1 340 ? 31.070 -4.536 -34.617 1.00 74.56 340 TYR A C 1
ATOM 2804 O O . TYR A 1 340 ? 30.906 -3.703 -33.720 1.00 74.56 340 TYR A O 1
ATOM 2812 N N . ASP A 1 341 ? 31.343 -5.816 -34.382 1.00 67.12 341 ASP A N 1
ATOM 2813 C CA . ASP A 1 341 ? 31.726 -6.299 -33.061 1.00 67.12 341 ASP A CA 1
ATOM 2814 C C . ASP A 1 341 ? 33.216 -6.026 -32.866 1.00 67.12 341 ASP A C 1
ATOM 2816 O O . ASP A 1 341 ? 34.055 -6.429 -33.671 1.00 67.12 341 ASP A O 1
ATOM 2820 N N . VAL A 1 342 ? 33.536 -5.276 -31.817 1.00 68.56 342 VAL A N 1
ATOM 2821 C CA . VAL A 1 342 ? 34.901 -4.850 -31.514 1.00 68.56 342 VAL A CA 1
ATOM 2822 C C . VAL A 1 342 ? 35.322 -5.551 -30.234 1.00 68.56 342 VAL A C 1
ATOM 2824 O O . VAL A 1 342 ? 34.736 -5.299 -29.190 1.00 68.56 342 VAL A O 1
ATOM 2827 N N . GLU A 1 343 ? 36.354 -6.397 -30.284 1.00 63.22 343 GLU A N 1
ATOM 2828 C CA . GLU A 1 343 ? 36.807 -7.189 -29.124 1.00 63.22 343 GLU A CA 1
ATOM 2829 C C . GLU A 1 343 ? 37.165 -6.328 -27.900 1.00 63.22 343 GLU A C 1
ATOM 2831 O O . GLU A 1 343 ? 37.007 -6.758 -26.759 1.00 63.22 343 GLU A O 1
ATOM 2836 N N . SER A 1 344 ? 37.612 -5.085 -28.121 1.00 59.00 344 SER A N 1
ATOM 2837 C CA . SER A 1 344 ? 37.930 -4.140 -27.046 1.00 59.00 344 SER A CA 1
ATOM 2838 C C . SER A 1 344 ? 36.705 -3.480 -26.398 1.00 59.00 344 SER A C 1
ATOM 2840 O O . SER A 1 344 ? 36.877 -2.718 -25.450 1.00 59.00 344 SER A O 1
ATOM 2842 N N . ALA A 1 345 ? 35.490 -3.701 -26.910 1.00 59.91 345 ALA A N 1
ATOM 2843 C CA . ALA A 1 345 ? 34.256 -3.092 -26.420 1.00 59.91 345 ALA A CA 1
ATOM 2844 C C . ALA A 1 345 ? 33.205 -4.160 -26.082 1.00 59.91 345 ALA A C 1
ATOM 2846 O O . ALA A 1 345 ? 33.007 -5.127 -26.808 1.00 59.91 345 ALA A O 1
ATOM 2847 N N . LYS A 1 346 ? 32.459 -3.962 -24.989 1.00 61.47 346 LYS A N 1
ATOM 2848 C CA . LYS A 1 346 ? 31.331 -4.840 -24.606 1.00 61.47 346 LYS A CA 1
ATOM 2849 C C . LYS A 1 346 ? 30.037 -4.543 -25.383 1.00 61.47 346 LYS A C 1
ATOM 2851 O O . LYS A 1 346 ? 28.969 -5.005 -24.994 1.00 61.47 346 LYS A O 1
ATOM 2856 N N . TYR A 1 347 ? 30.116 -3.716 -26.419 1.00 69.31 347 TYR A N 1
ATOM 2857 C CA . TYR A 1 347 ? 28.988 -3.159 -27.154 1.00 69.31 347 TYR A CA 1
ATOM 2858 C C . TYR A 1 347 ? 29.345 -3.041 -28.637 1.00 69.31 347 TYR A C 1
ATOM 2860 O O . TYR A 1 347 ? 30.486 -2.731 -28.982 1.00 69.31 347 TYR A O 1
ATOM 2868 N N . SER A 1 348 ? 28.370 -3.279 -29.512 1.00 71.88 348 SER A N 1
ATOM 2869 C CA . SER A 1 348 ? 28.577 -3.190 -30.958 1.00 71.88 348 SER A CA 1
ATOM 2870 C C . SER A 1 348 ? 28.665 -1.739 -31.429 1.00 71.88 348 SER A C 1
ATOM 2872 O O . SER A 1 348 ? 28.038 -0.834 -30.872 1.00 71.88 348 SER A O 1
ATOM 2874 N N . VAL A 1 349 ? 29.432 -1.522 -32.495 1.00 77.69 349 VAL A N 1
ATOM 2875 C CA . VAL A 1 349 ? 29.690 -0.201 -33.073 1.00 77.69 349 VAL A CA 1
ATOM 2876 C C . VAL A 1 349 ? 29.000 -0.083 -34.431 1.00 77.69 349 VAL A C 1
ATOM 2878 O O . VAL A 1 349 ? 28.990 -1.024 -35.222 1.00 77.69 349 VAL A O 1
ATOM 2881 N N . ILE A 1 350 ? 28.434 1.090 -34.713 1.00 81.62 350 ILE A N 1
ATOM 2882 C CA . ILE A 1 350 ? 27.841 1.439 -36.008 1.00 81.62 350 ILE A CA 1
ATOM 2883 C C . ILE A 1 350 ? 28.567 2.648 -36.597 1.00 81.62 350 ILE A C 1
ATOM 2885 O O . ILE A 1 350 ? 29.010 3.537 -35.867 1.00 81.62 350 ILE A O 1
ATOM 2889 N N . SER A 1 351 ? 28.693 2.691 -37.924 1.00 83.19 351 SER A N 1
ATOM 2890 C CA . SER A 1 351 ? 29.235 3.872 -38.598 1.00 83.19 351 SER A CA 1
ATOM 2891 C C . SER A 1 351 ? 28.262 5.055 -38.526 1.00 83.19 351 SER A C 1
ATOM 2893 O O . SER A 1 351 ? 27.041 4.894 -38.576 1.00 83.19 351 SER A O 1
ATOM 2895 N N . GLU A 1 352 ? 28.805 6.268 -38.455 1.00 82.88 352 GLU A N 1
ATOM 2896 C CA . GLU A 1 352 ? 28.025 7.510 -38.419 1.00 82.88 352 GLU A CA 1
ATOM 2897 C C . GLU A 1 352 ? 27.088 7.654 -39.628 1.00 82.88 352 GLU A C 1
ATOM 2899 O O . GLU A 1 352 ? 25.927 8.037 -39.490 1.00 82.88 352 GLU A O 1
ATOM 2904 N N . SER A 1 353 ? 27.570 7.298 -40.821 1.00 82.25 353 SER A N 1
ATOM 2905 C CA . SER A 1 353 ? 26.789 7.391 -42.055 1.00 82.25 353 SER A CA 1
ATOM 2906 C C . SER A 1 353 ? 25.601 6.427 -42.062 1.00 82.25 353 SER A C 1
ATOM 2908 O O . SER A 1 353 ? 24.531 6.775 -42.564 1.00 82.25 353 SER A O 1
ATOM 2910 N N . GLU A 1 354 ? 25.745 5.234 -41.482 1.00 82.44 354 GLU A N 1
ATOM 2911 C CA . GLU A 1 354 ? 24.645 4.280 -41.335 1.00 82.44 354 GLU A CA 1
ATOM 2912 C C . GLU A 1 354 ? 23.661 4.674 -40.236 1.00 82.44 354 GLU A C 1
ATOM 2914 O O . GLU A 1 354 ? 22.452 4.554 -40.443 1.00 82.44 354 GLU A O 1
ATOM 2919 N N . TYR A 1 355 ? 24.146 5.223 -39.119 1.00 82.25 355 TYR A N 1
ATOM 2920 C CA . TYR A 1 355 ? 23.280 5.797 -38.090 1.00 82.25 355 TYR A CA 1
ATOM 2921 C C . TYR A 1 355 ? 22.414 6.930 -38.663 1.00 82.25 355 TYR A C 1
ATOM 2923 O O . TYR A 1 355 ? 21.189 6.909 -38.533 1.00 82.25 355 TYR A O 1
ATOM 2931 N N . ASN A 1 356 ? 23.029 7.875 -39.381 1.00 84.56 356 ASN A N 1
ATOM 2932 C CA . ASN A 1 356 ? 22.339 9.035 -39.946 1.00 84.56 356 ASN A CA 1
ATOM 2933 C C . ASN A 1 356 ? 21.275 8.643 -40.993 1.00 84.56 356 ASN A C 1
ATOM 2935 O O . ASN A 1 356 ? 20.247 9.313 -41.105 1.00 84.56 356 ASN A O 1
ATOM 2939 N N . LYS A 1 357 ? 21.451 7.522 -41.713 1.00 81.94 357 LYS A N 1
ATOM 2940 C CA . LYS A 1 357 ? 20.411 6.969 -42.606 1.00 81.94 357 LYS A CA 1
ATOM 2941 C C . LYS A 1 357 ? 19.148 6.564 -41.849 1.00 81.94 357 LYS A C 1
ATOM 2943 O O . LYS A 1 357 ? 18.049 6.785 -42.357 1.00 81.94 357 LYS A O 1
ATOM 2948 N N . ILE A 1 358 ? 19.292 5.960 -40.669 1.00 78.69 358 ILE A N 1
ATOM 2949 C CA . ILE A 1 358 ? 18.144 5.582 -39.840 1.00 78.69 358 ILE A CA 1
ATOM 2950 C C . ILE A 1 358 ? 17.547 6.825 -39.177 1.00 78.69 358 ILE A C 1
ATOM 2952 O O . ILE A 1 358 ? 16.330 7.009 -39.212 1.00 78.69 358 ILE A O 1
ATOM 2956 N N . ALA A 1 359 ? 18.395 7.706 -38.637 1.00 80.19 359 ALA A N 1
ATOM 2957 C CA . ALA A 1 359 ? 17.956 8.909 -37.942 1.00 80.19 359 ALA A CA 1
ATOM 2958 C C . ALA A 1 359 ? 17.090 9.812 -38.836 1.00 80.19 359 ALA A C 1
ATOM 2960 O O . ALA A 1 359 ? 16.027 10.250 -38.409 1.00 80.19 359 ALA A O 1
ATOM 2961 N N . ASN A 1 360 ? 17.465 9.991 -40.108 1.00 81.88 360 ASN A N 1
ATOM 2962 C CA . ASN A 1 360 ? 16.669 10.761 -41.069 1.00 81.88 360 ASN A CA 1
ATOM 2963 C C . ASN A 1 360 ? 15.257 10.200 -41.274 1.00 81.88 360 ASN A C 1
ATOM 2965 O O . ASN A 1 360 ? 14.297 10.963 -41.355 1.00 81.88 360 ASN A O 1
ATOM 2969 N N . LYS A 1 361 ? 15.112 8.872 -41.342 1.00 78.25 361 LYS A N 1
ATOM 2970 C CA . LYS A 1 361 ? 13.805 8.232 -41.550 1.00 78.25 361 LYS A CA 1
ATOM 2971 C C . LYS A 1 361 ? 12.916 8.281 -40.309 1.00 78.25 361 LYS A C 1
ATOM 2973 O O . LYS A 1 361 ? 11.703 8.365 -40.447 1.00 78.25 361 LYS A O 1
ATOM 2978 N N . LEU A 1 362 ? 13.516 8.253 -39.121 1.00 74.00 362 LEU A N 1
ATOM 2979 C CA . LEU A 1 362 ? 12.809 8.342 -37.840 1.00 74.00 362 LEU A CA 1
ATOM 2980 C C . LEU A 1 362 ? 12.623 9.789 -37.348 1.00 74.00 362 LEU A C 1
ATOM 2982 O O . LEU A 1 362 ? 12.058 9.993 -36.277 1.00 74.00 362 LEU A O 1
ATOM 2986 N N . SER A 1 363 ? 13.103 10.791 -38.100 1.00 74.94 363 SER A N 1
ATOM 2987 C CA . SER A 1 363 ? 13.152 12.203 -37.675 1.00 74.94 363 SER A CA 1
ATOM 2988 C C . SER A 1 363 ? 13.915 12.411 -36.353 1.00 74.94 363 SER A C 1
ATOM 2990 O O . SER A 1 363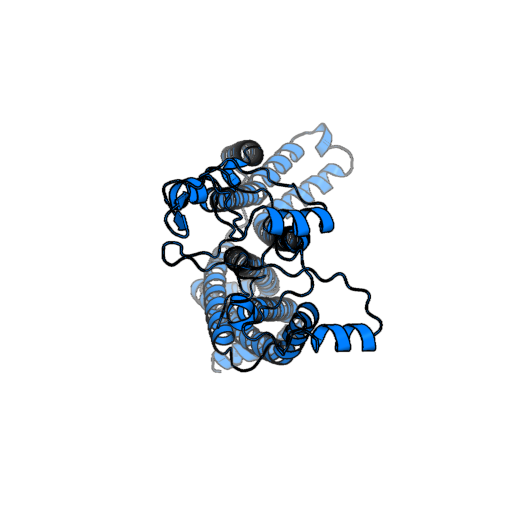 ? 13.506 13.175 -35.480 1.00 74.94 363 SER A O 1
ATOM 2992 N N . TYR A 1 364 ? 15.022 11.689 -36.185 1.00 75.44 364 TYR A N 1
ATOM 2993 C CA . TYR A 1 364 ? 15.918 11.751 -35.027 1.00 75.44 364 TYR A CA 1
ATOM 2994 C C . TYR A 1 364 ? 17.113 12.682 -35.297 1.00 75.44 364 TYR A C 1
ATOM 2996 O O . TYR A 1 364 ? 17.428 12.952 -36.459 1.00 75.44 364 TYR A O 1
ATOM 3004 N N . PRO A 1 365 ? 17.803 13.171 -34.247 1.00 73.50 365 PRO A N 1
ATOM 3005 C CA . PRO A 1 365 ? 18.966 14.035 -34.417 1.00 73.50 365 PRO A CA 1
ATOM 3006 C C . PRO A 1 365 ? 20.097 13.315 -35.162 1.00 73.50 365 PRO A C 1
ATOM 3008 O O . PRO A 1 365 ? 20.489 12.196 -34.820 1.00 73.50 365 PRO A O 1
ATOM 3011 N N . ILE A 1 366 ? 20.622 13.995 -36.180 1.00 79.88 366 ILE A N 1
ATOM 3012 C CA . ILE A 1 366 ? 21.783 13.581 -36.971 1.00 79.88 366 ILE A CA 1
ATOM 3013 C C . ILE A 1 366 ? 23.041 13.942 -36.180 1.00 79.88 366 ILE A C 1
ATOM 3015 O O . ILE A 1 366 ? 23.158 15.060 -35.670 1.00 79.88 366 ILE A O 1
ATOM 3019 N N . TYR A 1 367 ? 23.999 13.023 -36.101 1.00 78.88 367 TYR A N 1
ATOM 3020 C CA . TYR A 1 367 ? 25.291 13.305 -35.481 1.00 78.88 367 TYR A CA 1
ATOM 3021 C C . TYR A 1 367 ? 26.334 13.622 -36.547 1.00 78.88 367 TYR A C 1
ATOM 3023 O O . TYR A 1 367 ? 26.376 12.961 -37.579 1.00 78.88 367 TYR A O 1
ATOM 3031 N N . ASN A 1 368 ? 27.154 14.640 -36.270 1.00 80.50 368 ASN A N 1
ATOM 3032 C CA . ASN A 1 368 ? 28.370 14.945 -37.019 1.00 80.50 368 ASN A CA 1
ATOM 3033 C C . ASN A 1 368 ? 29.571 14.728 -36.088 1.00 80.50 368 ASN A C 1
ATOM 3035 O O . ASN A 1 368 ? 29.811 15.537 -35.178 1.00 80.50 368 ASN A O 1
ATOM 3039 N N . ILE A 1 369 ? 30.245 13.585 -36.219 1.00 79.25 369 ILE A N 1
ATOM 3040 C CA . ILE A 1 369 ? 31.255 13.132 -35.257 1.00 79.25 369 ILE A CA 1
ATOM 3041 C C . ILE A 1 369 ? 32.648 13.561 -35.738 1.00 79.25 369 ILE A C 1
ATOM 3043 O O . ILE A 1 369 ? 33.049 13.329 -36.873 1.00 79.25 369 ILE A O 1
ATOM 3047 N N . LYS A 1 370 ? 33.427 14.208 -34.860 1.00 77.62 370 LYS A N 1
ATOM 3048 C CA . LYS A 1 370 ? 34.819 14.571 -35.178 1.00 77.62 370 LYS A CA 1
ATOM 3049 C C . LYS A 1 370 ? 35.697 13.315 -35.241 1.00 77.62 370 LYS A C 1
ATOM 3051 O O . LYS A 1 370 ? 35.502 12.388 -34.458 1.00 77.62 370 LYS A O 1
ATOM 3056 N N . GLN A 1 371 ? 36.713 13.327 -36.103 1.00 72.88 371 GLN A N 1
ATOM 3057 C CA . GLN A 1 371 ? 37.690 12.237 -36.229 1.00 72.88 371 GLN A CA 1
ATOM 3058 C C . GLN A 1 371 ? 38.268 11.823 -34.859 1.00 72.88 371 GLN A C 1
ATOM 3060 O O . GLN A 1 371 ? 38.668 12.675 -34.064 1.00 72.88 371 GLN A O 1
ATOM 3065 N N . GLY A 1 372 ? 38.284 10.515 -34.573 1.00 72.69 372 GLY A N 1
ATOM 3066 C CA . GLY A 1 372 ? 38.779 9.951 -33.308 1.00 72.69 372 GLY A CA 1
ATOM 3067 C C . GLY A 1 372 ? 37.815 10.044 -32.115 1.00 72.69 372 GLY A C 1
ATOM 3068 O O . GLY A 1 372 ? 38.185 9.662 -31.003 1.00 72.69 372 GLY A O 1
ATOM 3069 N N . LYS A 1 373 ? 36.582 10.526 -32.315 1.00 80.06 373 LYS A N 1
ATOM 3070 C CA . LYS A 1 373 ? 35.544 10.577 -31.275 1.00 80.06 373 LYS A CA 1
ATOM 3071 C C . LYS A 1 373 ? 34.392 9.622 -31.577 1.00 80.06 373 LYS A C 1
ATOM 3073 O O . LYS A 1 373 ? 34.156 9.275 -32.727 1.00 80.06 373 LYS A O 1
ATOM 3078 N N . ALA A 1 374 ? 33.671 9.223 -30.536 1.00 79.38 374 ALA A N 1
ATOM 3079 C CA . ALA A 1 374 ? 32.449 8.431 -30.623 1.00 79.38 374 ALA A CA 1
ATOM 3080 C C . ALA A 1 374 ? 31.346 9.013 -29.731 1.00 79.38 374 ALA A C 1
ATOM 3082 O O . ALA A 1 374 ? 31.609 9.718 -28.748 1.00 79.38 374 ALA A O 1
ATOM 3083 N N . VAL A 1 375 ? 30.104 8.692 -30.086 1.00 80.75 375 VAL A N 1
ATOM 3084 C CA . VAL A 1 375 ? 28.904 8.994 -29.304 1.00 80.75 375 VAL A CA 1
ATOM 3085 C C . VAL A 1 375 ? 28.356 7.678 -28.769 1.00 80.75 375 VAL A C 1
ATOM 3087 O O . VAL A 1 375 ? 28.154 6.745 -29.544 1.00 80.75 375 VAL A O 1
ATOM 3090 N N . ILE A 1 376 ? 28.111 7.597 -27.462 1.00 78.25 376 ILE A N 1
ATOM 3091 C CA . ILE A 1 376 ? 27.458 6.430 -26.869 1.00 78.25 376 ILE A CA 1
ATOM 3092 C C . ILE A 1 376 ? 25.941 6.606 -26.913 1.00 78.25 376 ILE A C 1
ATOM 3094 O O . ILE A 1 376 ? 25.394 7.593 -26.420 1.00 78.25 376 ILE A O 1
ATOM 3098 N N . LEU A 1 377 ? 25.260 5.633 -27.512 1.00 73.38 377 LEU A N 1
ATOM 3099 C CA . LEU A 1 377 ? 23.804 5.546 -27.543 1.00 73.38 377 LEU A CA 1
ATOM 3100 C C . LEU A 1 377 ? 23.376 4.552 -26.463 1.00 73.38 377 LEU A C 1
ATOM 3102 O O . LEU A 1 377 ? 23.281 3.352 -26.713 1.00 73.38 377 LEU A O 1
ATOM 3106 N N . SER A 1 378 ? 23.179 5.038 -25.237 1.00 64.88 378 SER A N 1
ATOM 3107 C CA . SER A 1 378 ? 22.712 4.171 -24.154 1.00 64.88 378 SER A CA 1
ATOM 3108 C C . SER A 1 378 ? 21.239 3.845 -24.356 1.00 64.88 378 SER A C 1
ATOM 3110 O O . SER A 1 378 ? 20.419 4.743 -24.522 1.00 64.88 378 SER A O 1
ATOM 3112 N N . ASN A 1 379 ? 20.910 2.556 -24.303 1.00 56.78 379 ASN A N 1
ATOM 3113 C CA . ASN A 1 379 ? 19.529 2.081 -24.231 1.00 56.78 379 ASN A CA 1
ATOM 3114 C C . ASN A 1 379 ? 19.167 1.529 -22.841 1.00 56.78 379 ASN A C 1
ATOM 3116 O O . ASN A 1 379 ? 18.167 0.836 -22.667 1.00 56.78 379 ASN A O 1
ATOM 3120 N N . ILE A 1 380 ? 20.031 1.790 -21.859 1.00 54.66 380 ILE A N 1
ATOM 3121 C CA . ILE A 1 380 ? 19.888 1.350 -20.475 1.00 54.66 380 ILE A CA 1
ATOM 3122 C C . ILE A 1 380 ? 19.460 2.568 -19.655 1.00 54.66 380 ILE A C 1
ATOM 3124 O O . ILE A 1 380 ? 20.024 3.649 -19.837 1.00 54.66 380 ILE A O 1
ATOM 3128 N N . ASP A 1 381 ? 18.506 2.372 -18.737 1.00 53.53 381 ASP A N 1
ATOM 3129 C CA . ASP A 1 381 ? 18.125 3.314 -17.670 1.00 53.53 381 ASP A CA 1
ATOM 3130 C C . ASP A 1 381 ? 19.301 3.506 -16.674 1.00 53.53 381 ASP A C 1
ATOM 3132 O O . ASP A 1 381 ? 19.198 3.208 -15.486 1.00 53.53 381 ASP A O 1
ATOM 3136 N N . MET A 1 382 ? 20.466 3.947 -17.155 1.00 53.84 382 MET A N 1
ATOM 3137 C CA . MET A 1 382 ? 21.591 4.386 -16.330 1.00 53.84 382 MET A CA 1
ATOM 3138 C C . MET A 1 382 ? 21.595 5.906 -16.259 1.00 53.84 382 MET A C 1
ATOM 3140 O O . MET A 1 382 ? 21.292 6.583 -17.243 1.00 53.84 382 MET A O 1
ATOM 3144 N N . SER A 1 383 ? 21.949 6.450 -15.096 1.00 56.94 383 SER A N 1
ATOM 3145 C CA . SER A 1 383 ? 22.088 7.894 -14.949 1.00 56.94 383 SER A CA 1
ATOM 3146 C C . SER A 1 383 ? 23.196 8.418 -15.874 1.00 56.94 383 SER A C 1
ATOM 3148 O O . SER A 1 383 ? 24.187 7.728 -16.131 1.00 56.94 383 SER A O 1
ATOM 3150 N N . GLU A 1 384 ? 23.058 9.646 -16.382 1.00 61.56 384 GLU A N 1
ATOM 3151 C CA . GLU A 1 384 ? 24.107 10.267 -17.208 1.00 61.56 384 GLU A CA 1
ATOM 3152 C C . GLU A 1 384 ? 25.466 10.314 -16.490 1.00 61.56 384 GLU A C 1
ATOM 3154 O O . GLU A 1 384 ? 26.516 10.262 -17.134 1.00 61.56 384 GLU A O 1
ATOM 3159 N N . GLU A 1 385 ? 25.449 10.408 -15.159 1.00 60.50 385 GLU A N 1
ATOM 3160 C CA . GLU A 1 385 ? 26.638 10.418 -14.307 1.00 60.50 385 GLU A CA 1
ATOM 3161 C C . GLU A 1 385 ? 27.348 9.059 -14.316 1.00 60.50 385 GLU A C 1
ATOM 3163 O O . GLU A 1 385 ? 28.569 9.006 -14.487 1.00 60.50 385 GLU A O 1
ATOM 3168 N N . ASP A 1 386 ? 26.595 7.960 -14.232 1.00 61.84 386 ASP A N 1
ATOM 3169 C CA . ASP A 1 386 ? 27.149 6.608 -14.319 1.00 61.84 386 ASP A CA 1
ATOM 3170 C C . ASP A 1 386 ? 27.708 6.331 -15.720 1.00 61.84 386 ASP A C 1
ATOM 3172 O O . ASP A 1 386 ? 28.815 5.808 -15.858 1.00 61.84 386 ASP A O 1
ATOM 3176 N N . ILE A 1 387 ? 27.005 6.754 -16.777 1.00 64.88 387 ILE A N 1
ATOM 3177 C CA . ILE A 1 387 ? 27.470 6.571 -18.161 1.00 64.88 387 ILE A CA 1
ATOM 3178 C C . ILE A 1 387 ? 28.794 7.312 -18.390 1.00 64.88 387 ILE A C 1
ATOM 3180 O O . ILE A 1 387 ? 29.733 6.745 -18.956 1.00 64.88 387 ILE A O 1
ATOM 3184 N N . LYS A 1 388 ? 28.906 8.559 -17.913 1.00 65.44 388 LYS A N 1
ATOM 3185 C CA . LYS A 1 388 ? 30.157 9.327 -17.994 1.00 65.44 388 LYS A CA 1
ATOM 3186 C C . LYS A 1 388 ? 31.282 8.646 -17.219 1.00 65.44 388 LYS A C 1
ATOM 3188 O O . LYS A 1 388 ? 32.397 8.555 -17.720 1.00 65.44 388 LYS A O 1
ATOM 3193 N N . LYS A 1 389 ? 31.000 8.124 -16.027 1.00 64.69 389 LYS A N 1
ATOM 3194 C CA . LYS A 1 389 ? 32.008 7.476 -15.181 1.00 64.69 389 LYS A CA 1
ATOM 3195 C C . LYS A 1 389 ? 32.556 6.179 -15.783 1.00 64.69 389 LYS A C 1
ATOM 3197 O O . LYS A 1 389 ? 33.761 5.951 -15.702 1.00 64.69 389 LYS A O 1
ATOM 3202 N N . TYR A 1 390 ? 31.692 5.347 -16.363 1.00 62.38 390 TYR A N 1
ATOM 3203 C CA . TYR A 1 390 ? 32.082 4.035 -16.881 1.00 62.38 390 TYR A CA 1
ATOM 3204 C C . TYR A 1 390 ? 32.633 4.083 -18.310 1.00 62.38 390 TYR A C 1
ATOM 3206 O O . TYR A 1 390 ? 33.607 3.393 -18.586 1.00 62.38 390 TYR A O 1
ATOM 3214 N N . TYR A 1 391 ? 32.070 4.910 -19.199 1.00 66.25 391 TYR A N 1
ATOM 3215 C CA . TYR A 1 391 ? 32.359 4.808 -20.637 1.00 66.25 391 TYR A CA 1
ATOM 3216 C C . TYR A 1 391 ? 33.228 5.936 -21.209 1.00 66.25 391 TYR A C 1
ATOM 3218 O O . TYR A 1 391 ? 33.920 5.717 -22.198 1.00 66.25 391 TYR A O 1
ATOM 3226 N N . PHE A 1 392 ? 33.271 7.137 -20.615 1.00 67.38 392 PHE A N 1
ATOM 3227 C CA . PHE A 1 392 ? 34.037 8.256 -21.210 1.00 67.38 392 PHE A CA 1
ATOM 3228 C C . PHE A 1 392 ? 35.562 8.094 -21.080 1.00 67.38 392 PHE A C 1
ATOM 3230 O O . PHE A 1 392 ? 36.326 8.793 -21.752 1.00 67.38 392 PHE A O 1
ATOM 3237 N N . ASN A 1 393 ? 36.015 7.177 -20.224 1.00 61.97 393 ASN A N 1
ATOM 3238 C CA . ASN A 1 393 ? 37.432 6.866 -20.044 1.00 61.97 393 ASN A CA 1
ATOM 3239 C C . ASN A 1 393 ? 37.896 5.658 -20.874 1.00 61.97 393 ASN A C 1
ATOM 3241 O O . A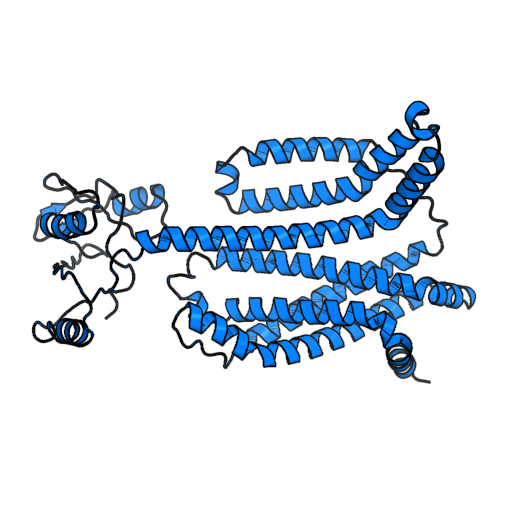SN A 1 393 ? 39.099 5.409 -20.937 1.00 61.97 393 ASN A O 1
ATOM 3245 N N . GLU A 1 394 ? 36.983 4.931 -21.528 1.00 61.81 394 GLU A N 1
ATOM 3246 C CA . GLU A 1 394 ? 37.338 3.812 -22.402 1.00 61.81 394 GLU A CA 1
ATOM 3247 C C . GLU A 1 394 ? 37.846 4.326 -23.759 1.00 61.81 394 GLU A C 1
ATOM 3249 O O . GLU A 1 394 ? 37.255 5.211 -24.385 1.00 61.81 394 GLU A O 1
ATOM 3254 N N . VAL A 1 395 ? 38.970 3.767 -24.217 1.00 62.19 395 VAL A N 1
ATOM 3255 C CA . VAL A 1 395 ? 39.499 3.985 -25.567 1.00 62.19 395 VAL A CA 1
ATOM 3256 C C . VAL A 1 395 ? 39.236 2.721 -26.368 1.00 62.19 395 VAL A C 1
ATOM 3258 O O . VAL A 1 395 ? 39.804 1.669 -26.081 1.00 62.19 395 VAL A O 1
ATOM 3261 N N . ILE A 1 396 ? 38.379 2.834 -27.375 1.00 65.06 396 ILE A N 1
ATOM 3262 C CA . ILE A 1 396 ? 38.002 1.724 -28.248 1.00 65.06 396 ILE A CA 1
ATOM 3263 C C . ILE A 1 396 ? 39.021 1.658 -29.384 1.00 65.06 396 ILE A C 1
ATOM 3265 O O . ILE A 1 396 ? 39.336 2.686 -29.989 1.00 65.06 396 ILE A O 1
ATOM 3269 N N . ASN A 1 397 ? 39.540 0.467 -29.682 1.00 62.28 397 ASN A N 1
ATOM 3270 C CA . ASN A 1 397 ? 40.436 0.261 -30.814 1.00 62.28 397 ASN A CA 1
ATOM 3271 C C . ASN A 1 397 ? 39.663 -0.385 -31.967 1.00 62.28 397 ASN A C 1
ATOM 3273 O O . ASN A 1 397 ? 39.297 -1.554 -31.893 1.00 62.28 397 ASN A O 1
ATOM 3277 N N . ILE A 1 398 ? 39.416 0.378 -33.029 1.00 64.88 398 ILE A N 1
ATOM 3278 C CA . ILE A 1 398 ? 38.721 -0.103 -34.226 1.00 64.88 398 ILE A CA 1
ATOM 3279 C C . ILE A 1 398 ? 39.750 -0.162 -35.353 1.00 64.88 398 ILE A C 1
ATOM 3281 O O . ILE A 1 398 ? 40.184 0.881 -35.842 1.00 64.88 398 ILE A O 1
ATOM 3285 N N . ASN A 1 399 ? 40.166 -1.367 -35.752 1.00 59.97 399 ASN A N 1
ATOM 3286 C CA . ASN A 1 399 ? 41.140 -1.595 -36.832 1.00 59.97 399 ASN A CA 1
ATOM 3287 C C . ASN A 1 399 ? 42.431 -0.747 -36.715 1.00 59.97 399 ASN A C 1
ATOM 3289 O O . ASN A 1 399 ? 42.932 -0.236 -37.713 1.00 59.97 399 ASN A O 1
ATOM 3293 N N . GLY A 1 400 ? 42.960 -0.560 -35.498 1.00 61.06 400 GLY A N 1
ATOM 3294 C CA . GLY A 1 400 ? 44.188 0.210 -35.239 1.00 61.06 400 GLY A CA 1
ATOM 3295 C C . GLY A 1 400 ? 43.972 1.694 -34.915 1.00 61.06 400 GLY A C 1
ATOM 3296 O O . GLY A 1 400 ? 44.909 2.361 -34.474 1.00 61.06 400 GLY A O 1
ATOM 3297 N N . ASN A 1 401 ? 42.747 2.210 -35.063 1.00 67.00 401 ASN A N 1
ATOM 3298 C CA . ASN A 1 401 ? 42.398 3.585 -34.716 1.00 67.00 401 ASN A CA 1
ATOM 3299 C C . ASN A 1 401 ? 41.823 3.668 -33.296 1.00 67.00 401 ASN A C 1
ATOM 3301 O O . ASN A 1 401 ? 40.836 3.007 -32.969 1.00 67.00 401 ASN A O 1
ATOM 3305 N N . LYS A 1 402 ? 42.418 4.531 -32.463 1.00 70.00 402 LYS A N 1
ATOM 3306 C CA . LYS A 1 402 ? 41.945 4.822 -31.102 1.00 70.00 402 LYS A CA 1
ATOM 3307 C C . LYS A 1 402 ? 40.804 5.835 -31.144 1.00 70.00 402 LYS A C 1
ATOM 3309 O O . LYS A 1 402 ? 40.997 6.963 -31.596 1.00 70.00 402 LYS A O 1
ATOM 3314 N N . VAL A 1 403 ? 39.642 5.446 -30.634 1.00 72.88 403 VAL A N 1
ATOM 3315 C CA . VAL A 1 403 ? 38.436 6.279 -30.584 1.00 72.88 403 VAL A CA 1
ATOM 3316 C C . VAL A 1 403 ? 38.011 6.478 -29.132 1.00 72.88 403 VAL A C 1
ATOM 3318 O O . VAL A 1 403 ? 37.967 5.518 -28.363 1.00 72.88 403 VAL A O 1
ATOM 3321 N N . LYS A 1 404 ? 37.698 7.721 -28.747 1.00 76.06 404 LYS A N 1
ATOM 3322 C CA . LYS A 1 404 ? 37.237 8.066 -27.392 1.00 76.06 404 LYS A CA 1
ATOM 3323 C C . LYS A 1 404 ? 35.770 8.495 -27.390 1.00 76.06 404 LYS A C 1
ATOM 3325 O O . LYS A 1 404 ? 35.354 9.290 -28.234 1.00 76.06 404 LYS A O 1
ATOM 3330 N N . ILE A 1 405 ? 34.998 8.010 -26.421 1.00 74.38 405 ILE A N 1
ATOM 3331 C CA . ILE A 1 405 ? 33.606 8.429 -26.222 1.00 74.38 405 ILE A CA 1
ATOM 3332 C C . ILE A 1 405 ? 33.589 9.827 -25.588 1.00 74.38 405 ILE A C 1
ATOM 3334 O O . ILE A 1 405 ? 34.166 10.035 -24.524 1.00 74.38 405 ILE A O 1
ATOM 3338 N N . ASP A 1 406 ? 32.943 10.789 -26.250 1.00 73.00 406 ASP A N 1
ATOM 3339 C CA . ASP A 1 406 ? 32.937 12.208 -25.835 1.00 73.00 406 ASP A CA 1
ATOM 3340 C C . ASP A 1 406 ? 31.523 12.765 -25.608 1.00 73.00 406 ASP A C 1
ATOM 3342 O O . ASP A 1 406 ? 31.348 13.835 -25.027 1.00 73.00 406 ASP A O 1
ATOM 3346 N N . LYS A 1 407 ? 30.487 12.058 -26.075 1.00 73.25 407 LYS A N 1
ATOM 3347 C CA . LYS A 1 407 ? 29.088 12.484 -25.947 1.00 73.25 407 LYS A CA 1
ATOM 3348 C C . LYS A 1 407 ? 28.158 11.303 -25.710 1.00 73.25 407 LYS A C 1
ATOM 3350 O O . LYS A 1 407 ? 28.389 10.213 -26.227 1.00 73.25 407 LYS A O 1
ATOM 3355 N N . ILE A 1 408 ? 27.086 11.563 -24.966 1.00 69.62 408 ILE A N 1
ATOM 3356 C CA . ILE A 1 408 ? 25.923 10.680 -24.847 1.00 69.62 408 ILE A CA 1
ATOM 3357 C C . ILE A 1 408 ? 24.898 11.167 -25.872 1.00 69.62 408 ILE A C 1
ATOM 3359 O O . ILE A 1 408 ? 24.636 12.368 -25.945 1.00 69.62 408 ILE A O 1
ATOM 3363 N N . GLY A 1 409 ? 24.375 10.265 -26.697 1.00 67.06 409 GLY A N 1
ATOM 3364 C CA . GLY A 1 409 ? 23.303 10.599 -27.630 1.00 67.06 409 GLY A CA 1
ATOM 3365 C C . GLY A 1 409 ? 21.946 10.692 -26.932 1.00 67.06 409 GLY A C 1
ATOM 3366 O O . GLY A 1 409 ? 21.710 10.050 -25.915 1.00 67.06 409 GLY A O 1
ATOM 3367 N N . GLU A 1 410 ? 21.051 11.500 -27.494 1.00 63.38 410 GLU A N 1
ATOM 3368 C CA . GLU A 1 410 ? 19.753 11.850 -26.900 1.00 63.38 410 GLU A CA 1
ATOM 3369 C C . GLU A 1 410 ? 18.715 10.730 -27.026 1.00 63.38 410 GLU A C 1
ATOM 3371 O O . GLU A 1 410 ? 17.803 10.634 -26.207 1.00 63.38 410 GLU A O 1
ATOM 3376 N N . LYS A 1 411 ? 18.833 9.886 -28.057 1.00 61.88 411 LYS A N 1
ATOM 3377 C CA . LYS A 1 411 ? 17.933 8.756 -28.297 1.00 61.88 411 LYS A CA 1
ATOM 3378 C C . LYS A 1 411 ? 18.710 7.570 -28.842 1.00 61.88 411 LYS A C 1
ATOM 3380 O O . LYS A 1 411 ? 19.458 7.713 -29.807 1.00 61.88 411 LYS A O 1
ATOM 3385 N N . SER A 1 412 ? 18.508 6.397 -28.254 1.00 64.31 412 SER A N 1
ATOM 3386 C CA . SER A 1 412 ? 18.996 5.153 -28.837 1.00 64.31 412 SER A CA 1
ATOM 3387 C C . SER A 1 412 ? 17.942 4.580 -29.776 1.00 64.31 412 SER A C 1
ATOM 3389 O O . SER A 1 412 ? 16.751 4.595 -29.488 1.00 64.31 412 SER A O 1
ATOM 3391 N N . ILE A 1 413 ? 18.393 4.108 -30.935 1.00 65.12 413 ILE A N 1
ATOM 3392 C CA . ILE A 1 413 ? 17.525 3.558 -31.981 1.00 65.12 413 ILE A CA 1
ATOM 3393 C C . ILE A 1 413 ? 17.462 2.018 -31.890 1.00 65.12 413 ILE A C 1
ATOM 3395 O O . ILE A 1 413 ? 16.615 1.380 -32.513 1.00 65.12 413 ILE A O 1
ATOM 3399 N N . PHE A 1 414 ? 18.349 1.395 -31.106 1.00 63.19 414 PHE A N 1
ATOM 3400 C CA . PHE A 1 414 ? 18.645 -0.037 -31.207 1.00 63.19 414 PHE A CA 1
ATOM 3401 C C . PHE A 1 414 ? 18.299 -0.803 -29.937 1.00 63.19 414 PHE A C 1
ATOM 3403 O O . PHE A 1 414 ? 18.893 -0.557 -28.893 1.00 63.19 414 PHE A O 1
ATOM 3410 N N . GLN A 1 415 ? 17.383 -1.771 -30.033 1.00 55.62 415 GLN A N 1
ATOM 3411 C CA . GLN A 1 415 ? 16.897 -2.575 -28.905 1.00 55.62 415 GLN A CA 1
ATOM 3412 C C . GLN A 1 415 ? 18.040 -3.260 -28.129 1.00 55.62 415 GLN A C 1
ATOM 3414 O O . GLN A 1 415 ? 18.903 -3.910 -28.712 1.00 55.62 415 GLN A O 1
ATOM 3419 N N . SER A 1 416 ? 18.008 -3.185 -26.795 1.00 44.56 416 SER A N 1
ATOM 3420 C CA . SER A 1 416 ? 19.040 -3.754 -25.908 1.00 44.56 416 SER A CA 1
ATOM 3421 C C . SER A 1 416 ? 19.095 -5.289 -25.879 1.00 44.56 416 SER A C 1
ATOM 3423 O O . SER A 1 416 ? 20.008 -5.849 -25.277 1.00 44.56 416 SER A O 1
ATOM 3425 N N . LYS A 1 417 ? 18.127 -5.987 -26.496 1.00 41.09 417 LYS A N 1
ATOM 3426 C CA . LYS A 1 417 ? 17.914 -7.435 -26.304 1.00 41.09 417 LYS A CA 1
ATOM 3427 C C . LYS A 1 417 ? 17.890 -8.281 -27.583 1.00 41.09 417 LYS A C 1
ATOM 3429 O O . LYS A 1 417 ? 17.662 -9.481 -27.485 1.00 41.09 417 LYS A O 1
ATOM 3434 N N . THR A 1 418 ? 18.154 -7.713 -28.762 1.00 38.34 418 THR A N 1
ATOM 3435 C CA . THR A 1 418 ? 18.279 -8.500 -30.011 1.00 38.34 418 THR A CA 1
ATOM 3436 C C . THR A 1 418 ? 19.689 -9.042 -30.261 1.00 38.34 418 THR A C 1
ATOM 3438 O O . THR A 1 418 ? 19.911 -9.718 -31.259 1.00 38.34 418 THR A O 1
ATOM 3441 N N . MET A 1 419 ? 20.642 -8.793 -29.359 1.00 35.72 419 MET A N 1
ATOM 3442 C CA . MET A 1 419 ? 21.983 -9.388 -29.397 1.00 35.72 419 MET A CA 1
ATOM 3443 C C . MET A 1 419 ? 22.053 -10.578 -28.436 1.00 35.72 419 MET A C 1
ATOM 3445 O O . MET A 1 419 ? 22.698 -10.537 -27.393 1.00 35.72 419 MET A O 1
ATOM 3449 N N . GLY A 1 420 ? 21.310 -11.628 -28.770 1.00 27.61 420 GLY A N 1
ATOM 3450 C CA . GLY A 1 420 ? 21.406 -12.947 -28.153 1.00 27.61 420 GLY A CA 1
ATOM 3451 C C . GLY A 1 420 ? 21.531 -13.978 -29.267 1.00 27.61 420 GLY A C 1
ATOM 3452 O O . GLY A 1 420 ? 20.786 -13.895 -30.241 1.00 27.61 420 GLY A O 1
ATOM 3453 N N . ASN A 1 421 ? 22.525 -14.858 -29.141 1.00 26.61 421 ASN A N 1
ATOM 3454 C CA . ASN A 1 421 ? 22.860 -15.904 -30.108 1.00 26.61 421 ASN A CA 1
ATOM 3455 C C . ASN A 1 421 ? 21.692 -16.788 -30.528 1.00 26.61 421 ASN A C 1
ATOM 3457 O O . ASN A 1 421 ? 20.853 -17.108 -29.656 1.00 26.61 421 ASN A O 1
#

Foldseek 3Di:
DDPVVVLVVVCVVPVVLCVQLLVLLLVLLLVLLLLLLLLQQPVNCPPPLNVVCSVVSVVLSVLSLVLSLLSNLLSVVSSVVVCLVVVVVCVVVPDDLQNVLVVLLVSLLVSLVVSNVNSCVVSLVCNCVSQVVVCVVVVHNRDSPDPVVSNVVSVVSSNVSSNVSSVVVSVVSVCSPDPCPLPAADPVLLVVLVVLVVVLVVLVPPPVLVVDPVSVVVSVVSVLSSLLSCLQHNVLNVLVVLCVPCVQCVPDCNVVVSVVVNVCSSVCSVSVSSVVSSVVSVVVSVVSVVVSVVVSVVCCCQQAVDPDDADDPDPPPPCPVVVVCVVVVHDDDDQDFDWDDAPLDPDIDGDLVSVQVVCVVSVHDRDDADPQEDEDEDSDPDDPVVCCVPAQPRFGQDPNRTHGYDYYGPGDNDHPPNPDD

Organism: Clostridium botulinum (NCBI:txid1491)

InterPro domains:
  IPR003838 ABC3 transporter permease, C-terminal [PF02687] (59-165)
  IPR052536 ABC-4 Integral Membrane [PTHR46795] (1-419)

Radius of gyration: 30.96 Å; chains: 1; bounding box: 75×62×85 Å

pLDDT: mean 77.76, std 12.38, range [26.61, 95.38]